Protein AF-A0A1G0XJ45-F1 (afdb_monomer_lite)

Secondary structure (DSSP, 8-state):
----EEEEEE-TTSPEEEEEEEEEEE-TTS-EEEEEETTEEEEEEE-TTS-EEEEE--SEEEEEEE--TTSEEEEEETTSPEEPPEEETTEEEEEEE---SSS-EEEEEEEEEEEE-SSSEEEEEEEEEEEEPPSSEE-EE-TT--EEE-SSEEEEE-TTS-EEEEEETTTEEEEEEE-TTS-EEEEEEEEE-SSSEEEEEEEEEEEETTEEEEEEETT--EEEEEEE---TTSSSSTTTTTTTEEEEEESS-EEEEEE-TTS-EEEEEETTT--EEEEEEE-TTS-EEEEESTTTTT--B-GGG-EEETTTTEEE-SS-EEETTTTEESS--TTGGGG-S-TTBSGGG-TTT---SSS--EEEEEETTTTEEEEEETTT--EEEEEEESSEEEETTTTEEEE--TT---TTS-TTS-----SPPSEEEEEE--SSS-TTEEEEEETTT---EETTTEE--EEEEESEESSSEEEETTSHHHHHHHHHHHHHHHTSPPEEE----TTS-S--PEEEEEEEEEE-

Structure (mmCIF, N/CA/C/O backbone):
data_AF-A0A1G0XJ45-F1
#
_entry.id   AF-A0A1G0XJ45-F1
#
loop_
_atom_site.group_PDB
_atom_site.id
_atom_site.type_symbol
_atom_site.label_atom_id
_atom_site.label_alt_id
_atom_site.label_comp_id
_atom_site.label_asym_id
_atom_site.label_entity_id
_atom_site.label_seq_id
_atom_site.pdbx_PDB_ins_code
_atom_site.Cartn_x
_atom_site.Cartn_y
_atom_site.Cartn_z
_atom_site.occupancy
_atom_site.B_iso_or_equiv
_atom_site.auth_seq_id
_atom_site.auth_comp_id
_atom_site.auth_asym_id
_atom_site.auth_atom_id
_atom_site.pdbx_PDB_model_num
ATOM 1 N N . MET A 1 1 ? 22.925 11.674 -8.531 1.00 34.44 1 MET A N 1
ATOM 2 C CA . MET A 1 1 ? 23.266 12.126 -7.165 1.00 34.44 1 MET A CA 1
ATOM 3 C C . MET A 1 1 ? 21.971 12.173 -6.390 1.00 34.44 1 MET A C 1
ATOM 5 O O . MET A 1 1 ? 21.223 13.122 -6.585 1.00 34.44 1 MET A O 1
ATOM 9 N N . GLN A 1 2 ? 21.640 11.124 -5.637 1.00 45.78 2 GLN A N 1
ATOM 10 C CA . GLN A 1 2 ? 20.403 11.113 -4.865 1.00 45.78 2 GLN A CA 1
ATOM 11 C C . GLN A 1 2 ? 20.706 11.334 -3.388 1.00 45.78 2 GLN A C 1
ATOM 13 O O . GLN A 1 2 ? 21.531 10.661 -2.780 1.00 45.78 2 GLN A O 1
ATOM 18 N N . THR A 1 3 ? 20.091 12.404 -2.914 1.00 50.16 3 THR A N 1
ATOM 19 C CA . THR A 1 3 ? 20.256 13.108 -1.654 1.00 50.16 3 THR A CA 1
ATOM 20 C C . THR A 1 3 ? 19.825 12.238 -0.480 1.00 50.16 3 THR A C 1
ATOM 22 O O . THR A 1 3 ? 18.874 11.468 -0.591 1.00 50.16 3 THR A O 1
ATOM 25 N N . VAL A 1 4 ? 20.484 12.420 0.665 1.00 62.50 4 VAL A N 1
ATOM 26 C CA . VAL A 1 4 ? 19.915 12.049 1.963 1.00 62.50 4 VAL A CA 1
ATOM 27 C C . VAL A 1 4 ? 18.505 12.634 2.041 1.00 62.50 4 VAL A C 1
ATOM 29 O O . VAL A 1 4 ? 18.336 13.847 1.886 1.00 62.50 4 VAL A O 1
ATOM 32 N N . LEU A 1 5 ? 17.498 11.794 2.265 1.00 73.50 5 LEU A N 1
ATOM 33 C CA . LEU A 1 5 ? 16.163 12.283 2.587 1.00 73.50 5 LEU A CA 1
ATOM 34 C C . LEU A 1 5 ? 16.107 12.450 4.103 1.00 73.50 5 LEU A C 1
ATOM 36 O O . LEU A 1 5 ? 16.107 11.463 4.833 1.00 73.50 5 LEU A O 1
ATOM 40 N N . THR A 1 6 ? 16.077 13.689 4.585 1.00 78.00 6 THR A N 1
ATOM 41 C CA . THR A 1 6 ? 15.740 13.978 5.984 1.00 78.00 6 THR A CA 1
ATOM 42 C C . THR A 1 6 ? 14.357 14.583 6.056 1.00 78.00 6 THR A C 1
ATOM 44 O O . THR A 1 6 ? 14.092 15.582 5.389 1.00 78.00 6 THR A O 1
ATOM 47 N N . ASP A 1 7 ? 13.512 14.015 6.905 1.00 78.38 7 ASP A N 1
ATOM 48 C CA . ASP A 1 7 ? 12.202 14.562 7.221 1.00 78.38 7 ASP A CA 1
ATOM 49 C C . ASP A 1 7 ? 12.109 14.797 8.725 1.00 78.38 7 ASP A C 1
ATOM 51 O O . ASP A 1 7 ? 12.308 13.895 9.538 1.00 78.38 7 ASP A O 1
ATOM 55 N N . LYS A 1 8 ? 11.874 16.049 9.097 1.00 82.56 8 LYS A N 1
ATOM 56 C CA . LYS A 1 8 ? 11.752 16.477 10.483 1.00 82.56 8 LYS A CA 1
ATOM 57 C C . LYS A 1 8 ? 10.626 17.477 10.577 1.00 82.56 8 LYS A C 1
ATOM 59 O O . LYS A 1 8 ? 10.631 18.500 9.890 1.00 82.56 8 LYS A O 1
ATOM 64 N N . LYS A 1 9 ? 9.700 17.227 11.493 1.00 81.94 9 LYS A N 1
ATOM 65 C CA . LYS A 1 9 ? 8.639 18.185 11.783 1.00 81.94 9 LYS A CA 1
ATOM 66 C C . LYS A 1 9 ? 9.154 19.232 12.757 1.00 81.94 9 LYS A C 1
ATOM 68 O O . LYS A 1 9 ? 9.602 18.900 13.852 1.00 81.94 9 LYS A O 1
ATOM 73 N N . TYR A 1 10 ? 9.054 20.496 12.367 1.00 83.75 10 TYR A N 1
ATOM 74 C CA . TYR A 1 10 ? 9.386 21.631 13.219 1.00 83.75 10 TYR A CA 1
ATOM 75 C C . TYR A 1 10 ? 8.140 22.425 13.585 1.00 83.75 10 TYR A C 1
ATOM 77 O O . TYR A 1 10 ? 7.136 22.446 12.874 1.00 83.75 10 TYR A O 1
ATOM 85 N N . THR A 1 11 ? 8.216 23.099 14.717 1.00 78.31 11 THR A N 1
ATOM 86 C CA . THR A 1 11 ? 7.213 24.060 15.162 1.00 78.31 11 THR A CA 1
ATOM 87 C C . THR A 1 11 ? 7.374 25.370 14.400 1.00 78.31 11 THR A C 1
ATOM 89 O O . THR A 1 11 ? 8.417 25.627 13.798 1.00 78.31 11 THR A O 1
ATOM 92 N N . SER A 1 12 ? 6.387 26.264 14.499 1.00 79.50 12 SER A N 1
ATOM 93 C CA . SER A 1 12 ? 6.507 27.630 13.963 1.00 79.50 12 SER A CA 1
ATOM 94 C C . SER A 1 12 ? 7.677 28.423 14.566 1.00 79.50 12 SER A C 1
ATOM 96 O O . SER A 1 12 ? 8.113 29.412 13.988 1.00 79.50 12 SER A O 1
ATOM 98 N N . THR A 1 13 ? 8.203 27.980 15.711 1.00 83.88 13 THR A N 1
ATOM 99 C CA . THR A 1 13 ? 9.365 28.557 16.399 1.00 83.88 13 THR A CA 1
ATOM 100 C C . THR A 1 13 ? 10.666 27.781 16.155 1.00 83.88 13 THR A C 1
ATOM 102 O O . THR A 1 13 ? 11.661 28.057 16.821 1.00 83.88 13 THR A O 1
ATOM 105 N N . GLY A 1 14 ? 10.676 26.801 15.244 1.00 81.38 14 GLY A N 1
ATOM 106 C CA . GLY A 1 14 ? 11.875 26.047 14.854 1.00 81.38 14 GLY A CA 1
ATOM 107 C C . GLY A 1 14 ? 12.306 24.936 15.820 1.00 81.38 14 GLY A C 1
ATOM 108 O O . GLY A 1 14 ? 13.432 24.456 15.725 1.00 81.38 14 GLY A O 1
ATOM 109 N N . ILE A 1 15 ? 11.446 24.509 16.749 1.00 82.56 15 ILE A N 1
ATOM 110 C CA . ILE A 1 15 ? 11.725 23.384 17.658 1.00 82.56 15 ILE A CA 1
ATOM 111 C C . ILE A 1 15 ? 11.337 22.077 16.959 1.00 82.56 15 ILE A C 1
ATOM 113 O O . ILE A 1 15 ? 10.280 22.008 16.346 1.00 82.56 15 ILE A O 1
ATOM 117 N N . GLU A 1 16 ? 12.169 21.039 17.039 1.00 84.44 16 GLU A N 1
ATOM 118 C CA . GLU A 1 16 ? 11.842 19.717 16.487 1.00 84.44 16 GLU A CA 1
ATOM 119 C C . GLU A 1 16 ? 10.713 19.056 17.300 1.00 84.44 16 GLU A C 1
ATOM 121 O O . GLU A 1 16 ? 10.753 19.007 18.533 1.00 84.44 16 GLU A O 1
ATOM 126 N N . VAL A 1 17 ? 9.690 18.551 16.614 1.00 85.62 17 VAL A N 1
ATOM 127 C CA . VAL A 1 17 ? 8.563 17.846 17.227 1.00 85.62 17 VAL A CA 1
ATOM 128 C C . VAL A 1 17 ? 8.995 16.424 17.575 1.00 85.62 17 VAL A C 1
ATOM 130 O O . VAL A 1 17 ? 9.523 15.682 16.748 1.00 85.62 17 VAL A O 1
ATOM 133 N N . VAL A 1 18 ? 8.753 16.023 18.823 1.00 84.38 18 VAL A N 1
ATOM 134 C CA . VAL A 1 18 ? 9.108 14.684 19.307 1.00 84.38 18 VAL A CA 1
ATOM 135 C C . VAL A 1 18 ? 8.387 13.590 18.513 1.00 84.38 18 VAL A C 1
ATOM 137 O O . VAL A 1 18 ? 7.197 13.702 18.231 1.00 84.38 18 VAL A O 1
ATOM 140 N N . GLY A 1 19 ? 9.098 12.508 18.187 1.00 84.25 19 GLY A N 1
ATOM 141 C CA . GLY A 1 19 ? 8.519 11.369 17.464 1.00 84.25 19 GLY A CA 1
ATOM 142 C C . GLY A 1 19 ? 8.351 11.575 15.951 1.00 84.25 19 GLY A C 1
ATOM 143 O O . GLY A 1 19 ? 7.774 10.708 15.300 1.00 84.25 19 GLY A O 1
ATOM 144 N N . GLN A 1 20 ? 8.855 12.683 15.398 1.00 87.12 20 GLN A N 1
ATOM 145 C CA . GLN A 1 20 ? 8.649 13.104 14.008 1.00 87.12 20 GLN A CA 1
ATOM 146 C C . GLN A 1 20 ? 9.984 13.386 13.291 1.00 87.12 20 GLN A C 1
ATOM 148 O O . GLN A 1 20 ? 10.154 14.431 12.663 1.00 87.12 20 GLN A O 1
ATOM 153 N N . SER A 1 21 ? 10.959 12.489 13.464 1.00 88.75 21 SER A N 1
ATOM 154 C CA . SER A 1 21 ? 12.325 12.624 12.950 1.00 88.75 21 SER A CA 1
ATOM 155 C C . SER A 1 21 ? 12.727 11.387 12.153 1.00 88.75 21 SER A C 1
ATOM 157 O O . SER A 1 21 ? 12.860 10.297 12.717 1.00 88.75 21 SER A O 1
ATOM 159 N N . PHE A 1 22 ? 12.932 11.553 10.851 1.00 90.81 22 PHE A N 1
ATOM 160 C CA . PHE A 1 22 ? 13.243 10.486 9.908 1.00 90.81 22 PHE A CA 1
ATOM 161 C C . PHE A 1 22 ? 14.449 10.852 9.039 1.00 90.81 22 PHE A C 1
ATOM 163 O O . PHE A 1 22 ? 14.648 12.007 8.659 1.00 90.81 22 PHE A O 1
ATOM 170 N N . GLY A 1 23 ? 15.275 9.860 8.723 1.00 92.12 23 GLY A N 1
ATOM 171 C CA . GLY A 1 23 ? 16.438 10.031 7.858 1.00 92.12 23 GLY A CA 1
ATOM 172 C C . GLY A 1 23 ? 16.693 8.782 7.035 1.00 92.12 23 GLY A C 1
ATOM 173 O O . GLY A 1 23 ? 16.587 7.680 7.564 1.00 92.12 23 GLY A O 1
ATOM 174 N N . TYR A 1 24 ? 17.038 8.957 5.765 1.00 92.38 24 TYR A N 1
ATOM 175 C CA . TYR A 1 24 ? 17.270 7.874 4.819 1.00 92.38 24 TYR A CA 1
ATOM 176 C C . TYR A 1 24 ? 18.525 8.173 4.002 1.00 92.38 24 TYR A C 1
ATOM 178 O O . TYR A 1 24 ? 18.566 9.163 3.266 1.00 92.38 24 TYR A O 1
ATOM 186 N N . ASP A 1 25 ? 19.530 7.308 4.119 1.00 92.38 25 ASP A N 1
ATOM 187 C CA . ASP A 1 25 ? 20.758 7.391 3.330 1.00 92.38 25 ASP A CA 1
ATOM 188 C C . ASP A 1 25 ? 20.835 6.208 2.374 1.00 92.38 25 ASP A C 1
ATOM 190 O O . ASP A 1 25 ? 20.588 5.067 2.770 1.00 92.38 25 ASP A O 1
ATOM 194 N N . TYR A 1 26 ? 21.251 6.468 1.139 1.00 90.19 26 TYR A N 1
ATOM 195 C CA . TYR A 1 26 ? 21.274 5.484 0.059 1.00 90.19 26 TYR A CA 1
ATOM 196 C C . TYR A 1 26 ? 22.700 5.230 -0.443 1.00 90.19 26 TYR A C 1
ATOM 198 O O . TYR A 1 26 ? 23.610 6.030 -0.206 1.00 90.19 26 TYR A O 1
ATOM 206 N N . ASP A 1 27 ? 22.914 4.096 -1.107 1.00 87.94 27 ASP A N 1
ATOM 207 C CA . ASP A 1 27 ? 24.077 3.891 -1.973 1.00 87.94 27 ASP A CA 1
ATOM 208 C C . ASP A 1 27 ? 23.885 4.563 -3.349 1.00 87.94 27 ASP A C 1
ATOM 210 O O . ASP A 1 27 ? 22.844 5.162 -3.631 1.00 87.94 27 ASP A O 1
ATOM 214 N N . ASP A 1 28 ? 24.898 4.470 -4.213 1.00 83.50 28 ASP A N 1
ATOM 215 C CA . ASP A 1 28 ? 24.915 5.154 -5.514 1.00 83.50 28 ASP A CA 1
ATOM 216 C C . ASP A 1 28 ? 23.831 4.668 -6.489 1.00 83.50 28 ASP A C 1
ATOM 218 O O . ASP A 1 28 ? 23.500 5.382 -7.440 1.00 83.50 28 ASP A O 1
ATOM 222 N N . ILE A 1 29 ? 23.273 3.477 -6.258 1.00 79.75 29 ILE A N 1
ATOM 223 C CA . ILE A 1 29 ? 22.215 2.889 -7.087 1.00 79.75 29 ILE A CA 1
ATOM 224 C C . ILE A 1 29 ? 20.846 2.925 -6.404 1.00 79.75 29 ILE A C 1
ATOM 226 O O . ILE A 1 29 ? 19.867 2.464 -6.981 1.00 79.75 29 ILE A O 1
ATOM 230 N N . GLY A 1 30 ? 20.750 3.535 -5.219 1.00 84.69 30 GLY A N 1
ATOM 231 C CA . GLY A 1 30 ? 19.497 3.816 -4.532 1.00 84.69 30 GLY A CA 1
ATOM 232 C C . GLY A 1 30 ? 19.043 2.736 -3.554 1.00 84.69 30 GLY A C 1
ATOM 233 O O . GLY A 1 30 ? 17.880 2.761 -3.152 1.00 84.69 30 GLY A O 1
ATOM 234 N N . ASN A 1 31 ? 19.887 1.789 -3.143 1.00 90.88 31 ASN A N 1
ATOM 235 C CA . ASN A 1 31 ? 19.553 0.923 -2.011 1.00 90.88 31 ASN A CA 1
ATOM 236 C C . ASN A 1 31 ? 19.718 1.713 -0.711 1.00 90.88 31 ASN A C 1
ATOM 238 O O . ASN A 1 31 ? 20.771 2.302 -0.469 1.00 90.88 31 ASN A O 1
ATOM 242 N N . LEU A 1 32 ? 18.701 1.704 0.154 1.00 92.81 32 LEU A N 1
ATOM 243 C CA . LEU A 1 32 ? 18.829 2.219 1.521 1.00 92.81 32 LEU A CA 1
ATOM 244 C C . LEU A 1 32 ? 20.022 1.543 2.213 1.00 92.81 32 LEU A C 1
ATOM 246 O O . LEU A 1 32 ? 20.134 0.319 2.195 1.00 92.81 32 LEU A O 1
ATOM 250 N N . LYS A 1 33 ? 20.909 2.342 2.800 1.00 94.62 33 LYS A N 1
ATOM 251 C CA . LYS A 1 33 ? 22.032 1.919 3.645 1.00 94.62 33 LYS A CA 1
ATOM 252 C C . LYS A 1 33 ? 21.693 2.098 5.109 1.00 94.62 33 LYS A C 1
ATOM 254 O O . LYS A 1 33 ? 21.971 1.217 5.922 1.00 94.62 33 LYS A O 1
ATOM 259 N N . THR A 1 34 ? 21.107 3.242 5.438 1.00 95.25 34 THR A N 1
ATOM 260 C CA . THR A 1 34 ? 20.721 3.598 6.797 1.00 95.25 34 THR A CA 1
ATOM 261 C C . THR A 1 34 ? 19.363 4.259 6.815 1.00 95.25 34 THR A C 1
ATOM 263 O O . THR A 1 34 ? 19.045 5.089 5.971 1.00 95.25 34 THR A O 1
ATOM 266 N N . GLU A 1 35 ? 18.583 3.902 7.826 1.00 95.06 35 GLU A N 1
ATOM 267 C CA . GLU A 1 35 ? 17.333 4.565 8.159 1.00 95.06 35 GLU A CA 1
ATOM 268 C C . GLU A 1 35 ? 17.384 4.996 9.617 1.00 95.06 35 GLU A C 1
ATOM 270 O O . GLU A 1 35 ? 17.702 4.195 10.493 1.00 95.06 35 GLU A O 1
ATOM 275 N N . ASN A 1 36 ? 17.063 6.250 9.893 1.00 93.19 36 ASN A N 1
ATOM 276 C CA . ASN A 1 36 ? 16.881 6.763 11.236 1.00 93.19 36 ASN A CA 1
ATOM 277 C C . ASN A 1 36 ? 15.393 7.006 11.470 1.00 93.19 36 ASN A C 1
ATOM 279 O O . ASN A 1 36 ? 14.759 7.718 10.699 1.00 93.19 36 ASN A O 1
ATOM 283 N N . ARG A 1 37 ? 14.845 6.434 12.541 1.00 91.44 37 ARG A N 1
ATOM 284 C CA . ARG A 1 37 ? 13.484 6.703 13.015 1.00 91.44 37 ARG A CA 1
ATOM 285 C C . ARG A 1 37 ? 13.549 7.139 14.459 1.00 91.44 37 ARG A C 1
ATOM 287 O O . ARG A 1 37 ? 13.738 6.304 15.342 1.00 91.44 37 ARG A O 1
ATOM 294 N N . ASN A 1 38 ? 13.402 8.431 14.716 1.00 89.00 38 ASN A N 1
ATOM 295 C CA . ASN A 1 38 ? 13.403 8.988 16.066 1.00 89.00 38 ASN A CA 1
ATOM 296 C C . ASN A 1 38 ? 14.629 8.550 16.887 1.00 89.00 38 ASN A C 1
ATOM 298 O O . ASN A 1 38 ? 14.523 8.263 18.074 1.00 89.00 38 ASN A O 1
ATOM 302 N N . GLY A 1 39 ? 15.799 8.453 16.250 1.00 89.38 39 GLY A N 1
ATOM 303 C CA . GLY A 1 39 ? 17.045 7.998 16.869 1.00 89.38 39 GLY A CA 1
ATOM 304 C C . GLY A 1 39 ? 17.292 6.487 16.803 1.00 89.38 39 GLY A C 1
ATOM 305 O O . GLY A 1 39 ? 18.383 6.047 17.166 1.00 89.38 39 GLY A O 1
ATOM 306 N N . ASN A 1 40 ? 16.346 5.669 16.337 1.00 93.00 40 ASN A N 1
ATOM 307 C CA . ASN A 1 40 ? 16.575 4.251 16.035 1.00 93.00 40 ASN A CA 1
ATOM 308 C C . ASN A 1 40 ? 17.205 4.122 14.654 1.00 93.00 40 ASN A C 1
ATOM 310 O O . ASN A 1 40 ? 16.568 4.456 13.660 1.00 93.00 40 ASN A O 1
ATOM 314 N N . VAL A 1 41 ? 18.451 3.647 14.603 1.00 95.31 41 VAL A N 1
ATOM 315 C CA . VAL A 1 41 ? 19.203 3.513 13.353 1.00 95.31 41 VAL A CA 1
ATOM 316 C C . VAL A 1 41 ? 19.182 2.066 12.881 1.00 95.31 41 VAL A C 1
ATOM 318 O O . VAL A 1 41 ? 19.736 1.185 13.538 1.00 95.31 41 VAL A O 1
ATOM 321 N N . PHE A 1 42 ? 18.578 1.844 11.723 1.00 96.81 42 PHE A N 1
ATOM 322 C CA . PHE A 1 42 ? 18.583 0.588 10.991 1.00 96.81 42 PHE A CA 1
ATOM 323 C C . PHE A 1 42 ? 19.677 0.652 9.930 1.00 96.81 42 PHE A C 1
ATOM 325 O O . PHE A 1 42 ? 19.871 1.696 9.307 1.00 96.81 42 PHE A O 1
ATOM 332 N N . LYS A 1 43 ? 20.405 -0.446 9.726 1.00 97.56 43 LYS A N 1
ATOM 333 C CA . LYS A 1 43 ? 21.441 -0.559 8.693 1.00 97.56 43 LYS A CA 1
ATOM 334 C C . LYS A 1 43 ? 21.089 -1.703 7.774 1.00 97.56 43 LYS A C 1
ATOM 336 O O . LYS A 1 43 ? 20.902 -2.813 8.257 1.00 97.56 43 LYS A O 1
ATOM 341 N N . TYR A 1 44 ? 21.029 -1.440 6.485 1.00 97.44 44 TYR A N 1
ATOM 342 C CA . TYR A 1 44 ? 20.595 -2.392 5.474 1.00 97.44 44 TYR A CA 1
ATOM 343 C C . TYR A 1 44 ? 21.808 -2.941 4.723 1.00 97.44 44 TYR A C 1
ATOM 345 O O . TYR A 1 44 ? 22.806 -2.250 4.518 1.00 97.44 44 TYR A O 1
ATOM 353 N N . THR A 1 45 ? 21.739 -4.211 4.339 1.00 97.44 45 THR A N 1
ATOM 354 C CA . THR A 1 45 ? 22.706 -4.857 3.447 1.00 97.44 45 THR A CA 1
ATOM 355 C C . THR A 1 45 ? 21.949 -5.350 2.225 1.00 97.44 45 THR A C 1
ATOM 357 O O . THR A 1 45 ? 21.065 -6.193 2.357 1.00 97.44 45 THR A O 1
ATOM 360 N N . ALA A 1 46 ? 22.283 -4.810 1.054 1.00 96.12 46 ALA A N 1
ATOM 361 C CA . ALA A 1 46 ? 21.768 -5.274 -0.227 1.00 96.12 46 ALA A CA 1
ATOM 362 C C . ALA A 1 46 ? 22.795 -6.179 -0.926 1.00 96.12 46 ALA A C 1
ATOM 364 O O . ALA A 1 46 ? 24.001 -5.995 -0.750 1.00 96.12 46 ALA A O 1
ATOM 365 N N . ASN A 1 47 ? 22.330 -7.153 -1.708 1.00 95.12 47 ASN A N 1
ATOM 366 C CA . ASN A 1 47 ? 23.176 -7.910 -2.630 1.00 95.12 47 ASN A CA 1
ATOM 367 C C . ASN A 1 47 ? 23.325 -7.181 -3.982 1.00 95.12 47 ASN A C 1
ATOM 369 O O . ASN A 1 47 ? 22.804 -6.085 -4.186 1.00 95.12 47 ASN A O 1
ATOM 373 N N . ASN A 1 48 ? 24.022 -7.818 -4.927 1.00 92.00 48 ASN A N 1
ATOM 374 C CA . ASN A 1 48 ? 24.335 -7.237 -6.237 1.00 92.00 48 ASN A CA 1
ATOM 375 C C . ASN A 1 48 ? 23.120 -7.065 -7.172 1.00 92.00 48 ASN A C 1
ATOM 377 O O . ASN A 1 48 ? 23.282 -6.494 -8.243 1.00 92.00 48 ASN A O 1
ATOM 381 N N . VAL A 1 49 ? 21.935 -7.550 -6.786 1.00 90.69 49 VAL A N 1
ATOM 382 C CA . VAL A 1 49 ? 20.671 -7.414 -7.538 1.00 90.69 49 VAL A CA 1
ATOM 383 C C . VAL A 1 49 ? 19.622 -6.627 -6.739 1.00 90.69 49 VAL A C 1
ATOM 385 O O . VAL A 1 49 ? 18.421 -6.858 -6.846 1.00 90.69 49 VAL A O 1
ATOM 388 N N . ASN A 1 50 ? 20.082 -5.708 -5.882 1.00 92.81 50 ASN A N 1
ATOM 389 C CA . ASN A 1 50 ? 19.256 -4.830 -5.047 1.00 92.81 50 ASN A CA 1
ATOM 390 C C . ASN A 1 50 ? 18.348 -5.548 -4.040 1.00 92.81 50 ASN A C 1
ATOM 392 O O . ASN A 1 50 ? 17.436 -4.928 -3.504 1.00 92.81 50 ASN A O 1
ATOM 396 N N . GLN A 1 51 ? 18.538 -6.827 -3.741 1.00 96.12 51 GLN A N 1
ATOM 397 C CA . GLN A 1 51 ? 17.753 -7.488 -2.698 1.00 96.12 51 GLN A CA 1
ATOM 398 C C . GLN A 1 51 ? 18.369 -7.185 -1.341 1.00 96.12 51 GLN A C 1
ATOM 400 O O . GLN A 1 51 ? 19.562 -7.421 -1.144 1.00 96.12 51 GLN A O 1
ATOM 405 N N . TYR A 1 52 ? 17.576 -6.710 -0.380 1.00 97.25 52 TYR A N 1
ATOM 406 C CA . TYR A 1 52 ? 18.048 -6.693 1.002 1.00 97.25 52 TYR A CA 1
ATOM 407 C C . TYR A 1 52 ? 18.212 -8.117 1.474 1.00 97.25 52 TYR A C 1
ATOM 409 O O . TYR A 1 52 ? 17.247 -8.854 1.400 1.00 97.25 52 TYR A O 1
ATOM 417 N N . THR A 1 53 ? 19.396 -8.491 1.944 1.00 97.50 53 THR A N 1
ATOM 418 C CA . THR A 1 53 ? 19.666 -9.802 2.552 1.00 97.50 53 THR A CA 1
ATOM 419 C C . THR A 1 53 ? 19.539 -9.744 4.066 1.00 97.50 53 THR A C 1
ATOM 421 O O . THR A 1 53 ? 19.173 -10.731 4.700 1.00 97.50 53 THR A O 1
ATOM 424 N N . GLN A 1 54 ? 19.802 -8.574 4.652 1.00 97.19 54 GLN A N 1
ATOM 425 C CA . GLN A 1 54 ? 19.596 -8.331 6.073 1.00 97.19 54 GLN A CA 1
ATOM 426 C C . GLN A 1 54 ? 19.422 -6.846 6.402 1.00 97.19 54 GLN A C 1
ATOM 428 O O . GLN A 1 54 ? 19.871 -5.969 5.653 1.00 97.19 54 GLN A O 1
ATOM 433 N N . ARG A 1 55 ? 18.871 -6.564 7.587 1.00 97.50 55 ARG A N 1
ATOM 434 C CA . ARG A 1 55 ? 19.019 -5.264 8.252 1.00 97.50 55 ARG A CA 1
ATOM 435 C C . ARG A 1 55 ? 19.279 -5.404 9.749 1.00 97.50 55 ARG A C 1
ATOM 437 O O . ARG A 1 55 ? 18.784 -6.319 10.398 1.00 97.50 55 ARG A O 1
ATOM 444 N N . THR A 1 56 ? 20.022 -4.471 10.334 1.00 97.62 56 THR A N 1
ATOM 445 C CA . THR A 1 56 ? 20.125 -4.370 11.794 1.00 97.62 56 THR A CA 1
ATOM 446 C C . THR A 1 56 ? 18.884 -3.684 12.347 1.00 97.62 56 THR A C 1
ATOM 448 O O . THR A 1 56 ? 18.549 -2.581 11.913 1.00 97.62 56 THR A O 1
ATOM 451 N N . VAL A 1 57 ? 18.258 -4.286 13.350 1.00 97.00 57 VAL A N 1
ATOM 452 C CA . VAL A 1 57 ? 17.090 -3.737 14.045 1.00 97.00 57 VAL A CA 1
ATOM 453 C C . VAL A 1 57 ? 17.498 -3.357 15.471 1.00 97.00 57 VAL A C 1
ATOM 455 O O . VAL A 1 57 ? 18.004 -4.218 16.194 1.00 97.00 57 VAL A O 1
ATOM 458 N N . PRO A 1 58 ? 17.323 -2.097 15.905 1.00 96.69 58 PRO A N 1
ATOM 459 C CA . PRO A 1 58 ? 17.604 -1.709 17.285 1.00 96.69 58 PRO A CA 1
ATOM 460 C C . PRO A 1 58 ? 16.740 -2.476 18.293 1.00 96.69 58 PRO A C 1
ATOM 462 O O . PRO A 1 58 ? 15.531 -2.576 18.112 1.00 96.69 58 PRO A O 1
ATOM 465 N N . GLY A 1 59 ? 17.339 -2.926 19.401 1.00 95.75 59 GLY A N 1
ATOM 466 C CA . GLY A 1 59 ? 16.639 -3.550 20.538 1.00 95.75 59 GLY A CA 1
ATOM 467 C C . GLY A 1 59 ? 15.862 -2.556 21.407 1.00 95.75 59 GLY A C 1
ATOM 468 O O . GLY A 1 59 ? 15.907 -2.594 22.638 1.00 95.75 59 GLY A O 1
ATOM 469 N N . ARG A 1 60 ? 15.226 -1.578 20.765 1.00 93.31 60 ARG A N 1
ATOM 470 C CA . ARG A 1 60 ? 14.405 -0.542 21.384 1.00 93.31 60 ARG A CA 1
ATOM 471 C C . ARG A 1 60 ? 13.381 -0.029 20.382 1.00 93.31 60 ARG A C 1
ATOM 473 O O . ARG A 1 60 ? 13.631 -0.025 19.179 1.00 93.31 60 ARG A O 1
ATOM 480 N N . VAL A 1 61 ? 12.262 0.464 20.891 1.00 93.69 61 VAL A N 1
ATOM 481 C CA . VAL A 1 61 ? 11.154 0.986 20.086 1.00 93.69 61 VAL A CA 1
ATOM 482 C C . VAL A 1 61 ? 10.703 2.349 20.572 1.00 93.69 61 VAL A C 1
ATOM 484 O O . VAL A 1 61 ? 10.890 2.711 21.734 1.00 93.69 61 VAL A O 1
ATOM 487 N N . ASN A 1 62 ? 10.094 3.096 19.657 1.00 91.88 62 ASN A N 1
ATOM 488 C CA . ASN A 1 62 ? 9.396 4.334 19.954 1.00 91.88 62 ASN A CA 1
ATOM 489 C C . ASN A 1 62 ? 7.899 4.063 20.014 1.00 91.88 62 ASN A C 1
ATOM 491 O O . ASN A 1 62 ? 7.327 3.567 19.046 1.00 91.88 62 ASN A O 1
ATOM 495 N N . ILE A 1 63 ? 7.272 4.441 21.123 1.00 92.31 63 ILE A N 1
ATOM 496 C CA . ILE A 1 63 ? 5.820 4.581 21.201 1.00 92.31 63 ILE A CA 1
ATOM 497 C C . ILE A 1 63 ? 5.522 6.066 21.036 1.00 92.31 63 ILE A C 1
ATOM 499 O O . ILE A 1 63 ? 5.772 6.872 21.939 1.00 92.31 63 ILE A O 1
ATOM 503 N N . SER A 1 64 ? 5.050 6.421 19.845 1.00 89.00 64 SER A N 1
ATOM 504 C CA . SER A 1 64 ? 4.749 7.792 19.440 1.00 89.00 64 SER A CA 1
ATOM 505 C C . SER A 1 64 ? 3.286 7.918 19.029 1.00 89.00 64 SER A C 1
ATOM 507 O O . SER A 1 64 ? 2.647 6.935 18.658 1.00 89.00 64 SER A O 1
ATOM 509 N N . GLY A 1 65 ? 2.751 9.131 19.100 1.00 87.62 65 GLY A N 1
ATOM 510 C CA . GLY A 1 65 ? 1.393 9.415 18.657 1.00 87.62 65 GLY A CA 1
ATOM 511 C C . GLY A 1 65 ? 0.978 10.840 18.981 1.00 87.62 65 GLY A C 1
ATOM 512 O O . GLY A 1 65 ? 1.816 11.700 19.274 1.00 87.62 65 GLY A O 1
ATOM 513 N N . SER A 1 66 ? -0.328 11.087 18.957 1.00 85.62 66 SER A N 1
ATOM 514 C CA . SER A 1 66 ? -0.911 12.362 19.357 1.00 85.62 66 SER A CA 1
ATOM 515 C C . SER A 1 66 ? -2.064 12.170 20.340 1.00 85.62 66 SER A C 1
ATOM 517 O O . SER A 1 66 ? -2.749 11.151 20.356 1.00 85.62 66 SER A O 1
ATOM 519 N N . ALA A 1 67 ? -2.250 13.155 21.206 1.00 88.12 67 ALA A N 1
ATOM 520 C CA . ALA A 1 67 ? -3.377 13.289 22.115 1.00 88.12 67 ALA A CA 1
ATOM 521 C C . ALA A 1 67 ? -3.610 14.782 22.364 1.00 88.12 67 ALA A C 1
ATOM 523 O O . ALA A 1 67 ? -2.696 15.581 22.181 1.00 88.12 67 ALA A O 1
ATOM 524 N N . ASP A 1 68 ? -4.787 15.176 22.842 1.00 87.44 68 ASP A N 1
ATOM 525 C CA . ASP A 1 68 ? -5.052 16.568 23.231 1.00 87.44 68 ASP A CA 1
ATOM 526 C C . ASP A 1 68 ? -3.921 17.119 24.135 1.00 87.44 68 ASP A C 1
ATOM 528 O O . ASP A 1 68 ? -3.440 16.441 25.056 1.00 87.44 68 ASP A O 1
ATOM 532 N N . ALA A 1 69 ? -3.446 18.334 23.849 1.00 88.31 69 ALA A N 1
ATOM 533 C CA . ALA A 1 69 ? -2.339 18.960 24.573 1.00 88.31 69 ALA A CA 1
ATOM 534 C C . ALA A 1 69 ? -2.596 19.090 26.088 1.00 88.31 69 ALA A C 1
ATOM 536 O O . ALA A 1 69 ? -1.658 19.025 26.880 1.00 88.31 69 ALA A O 1
ATOM 537 N N . SER A 1 70 ? -3.859 19.222 26.502 1.00 90.00 70 SER A N 1
ATOM 538 C CA . SER A 1 70 ? -4.268 19.290 27.911 1.00 90.00 70 SER A CA 1
ATOM 539 C C . SER A 1 70 ? -4.429 17.921 28.583 1.00 90.00 70 SER A C 1
ATOM 541 O O . SER A 1 70 ? -4.540 17.850 29.809 1.00 90.00 70 SER A O 1
ATOM 543 N N . ALA A 1 71 ? -4.431 16.826 27.817 1.00 93.44 71 ALA A N 1
ATOM 544 C CA . ALA A 1 71 ? -4.513 15.483 28.378 1.00 93.44 71 ALA A CA 1
ATOM 545 C C . ALA A 1 71 ? -3.211 15.088 29.099 1.00 93.44 71 ALA A C 1
ATOM 547 O O . ALA A 1 71 ? -2.103 15.488 28.739 1.00 93.44 71 ALA A O 1
ATOM 548 N N . LYS A 1 72 ? -3.317 14.233 30.111 1.00 95.00 72 LYS A N 1
ATOM 549 C CA . LYS A 1 72 ? -2.177 13.531 30.702 1.00 95.00 72 LYS A CA 1
ATOM 550 C C . LYS A 1 72 ? -2.018 12.199 29.982 1.00 95.00 72 LYS A C 1
ATOM 552 O O . LYS A 1 72 ? -2.901 11.352 30.080 1.00 95.00 72 LYS A O 1
ATOM 557 N N . VAL A 1 73 ? -0.902 12.035 29.271 1.00 95.81 73 VAL A N 1
ATOM 558 C CA . VAL A 1 73 ? -0.575 10.784 28.576 1.00 95.81 73 VAL A CA 1
ATOM 559 C C . VAL A 1 73 ? 0.304 9.908 29.463 1.00 95.81 73 VAL A C 1
ATOM 561 O O . VAL A 1 73 ? 1.274 10.396 30.052 1.00 95.81 73 VAL A O 1
ATOM 564 N N . THR A 1 74 ? -0.023 8.624 29.548 1.00 96.62 74 THR A N 1
ATOM 565 C CA . THR A 1 74 ? 0.801 7.581 30.168 1.00 96.62 74 THR A CA 1
ATOM 566 C C . THR A 1 74 ? 0.815 6.341 29.287 1.00 96.62 74 THR A C 1
ATOM 568 O O . THR A 1 74 ? -0.151 6.051 28.590 1.00 96.62 74 THR A O 1
ATOM 571 N N . ILE A 1 75 ? 1.923 5.610 29.304 1.00 96.38 75 ILE A N 1
ATOM 572 C CA . ILE A 1 75 ? 2.111 4.390 28.518 1.00 96.38 75 ILE A CA 1
ATOM 573 C C . ILE A 1 75 ? 2.466 3.267 29.481 1.00 96.38 75 ILE A C 1
ATOM 575 O O . ILE A 1 75 ? 3.331 3.446 30.339 1.00 96.38 75 ILE A O 1
ATOM 579 N N . LYS A 1 76 ? 1.810 2.121 29.348 1.00 95.12 76 LYS A N 1
ATOM 580 C CA . LYS A 1 76 ? 2.061 0.927 30.149 1.00 95.12 76 LYS A CA 1
ATOM 581 C C . LYS A 1 76 ? 2.513 -0.208 29.234 1.00 95.12 76 LYS A C 1
ATOM 583 O O . LYS A 1 76 ? 1.795 -0.552 28.305 1.00 95.12 76 LYS A O 1
ATOM 588 N N . GLN A 1 77 ? 3.683 -0.780 29.503 1.00 93.00 77 GLN A N 1
ATOM 589 C CA . GLN A 1 77 ? 4.212 -1.947 28.788 1.00 93.00 77 GLN A CA 1
ATOM 590 C C . GLN A 1 77 ? 3.757 -3.223 29.508 1.00 93.00 77 GLN A C 1
ATOM 592 O O . GLN A 1 77 ? 4.216 -3.493 30.620 1.00 93.00 77 GLN A O 1
ATOM 597 N N . GLY A 1 78 ? 2.810 -3.968 28.938 1.00 82.25 78 GLY A N 1
ATOM 598 C CA . GLY A 1 78 ? 2.216 -5.149 29.572 1.00 82.25 78 GLY A CA 1
ATOM 599 C C . GLY A 1 78 ? 1.783 -4.920 31.034 1.00 82.25 78 GLY A C 1
ATOM 600 O O . GLY A 1 78 ? 0.942 -4.070 31.349 1.00 82.25 78 GLY A O 1
ATOM 601 N N . SER A 1 79 ? 2.379 -5.679 31.958 1.00 76.50 79 SER A N 1
ATOM 602 C CA . SER A 1 79 ? 2.127 -5.580 33.409 1.00 76.50 79 SER A CA 1
ATOM 603 C C . SER A 1 79 ? 3.075 -4.630 34.157 1.00 76.50 79 SER A C 1
ATOM 605 O O . SER A 1 79 ? 2.975 -4.525 35.379 1.00 76.50 79 SER A O 1
ATOM 607 N N . ALA A 1 80 ? 3.979 -3.937 33.461 1.00 80.69 80 ALA A N 1
ATOM 608 C CA . ALA A 1 80 ? 4.927 -3.003 34.064 1.00 80.69 80 ALA A CA 1
ATOM 609 C C . ALA A 1 80 ? 4.253 -1.710 34.575 1.00 80.69 80 ALA A C 1
ATOM 611 O O . ALA A 1 80 ? 3.040 -1.507 34.459 1.00 80.69 80 ALA A O 1
ATOM 612 N N . GLY A 1 81 ? 5.062 -0.826 35.170 1.00 85.69 81 GLY A N 1
ATOM 613 C CA . GLY A 1 81 ? 4.631 0.503 35.609 1.00 85.69 81 GLY A CA 1
ATOM 614 C C . GLY A 1 81 ? 4.288 1.450 34.451 1.00 85.69 81 GLY A C 1
ATOM 615 O O . GLY A 1 81 ? 4.535 1.160 33.282 1.00 85.69 81 GLY A O 1
ATOM 616 N N . TYR A 1 82 ? 3.719 2.609 34.791 1.00 93.44 82 TYR A N 1
ATOM 617 C CA . TYR A 1 82 ? 3.374 3.649 33.820 1.00 93.44 82 TYR A CA 1
ATOM 618 C C . TYR A 1 82 ? 4.569 4.565 33.528 1.00 93.44 82 TYR A C 1
ATOM 620 O O . TYR A 1 82 ? 5.155 5.144 34.443 1.00 93.44 82 TYR A O 1
ATOM 628 N N . THR A 1 83 ? 4.855 4.784 32.249 1.00 96.06 83 THR A N 1
ATOM 629 C CA . THR A 1 83 ? 5.840 5.750 31.750 1.00 96.06 83 THR A CA 1
ATOM 630 C C . THR A 1 83 ? 5.126 7.007 31.257 1.00 96.06 83 THR A C 1
ATOM 632 O O . THR A 1 83 ? 4.132 6.930 30.534 1.00 96.06 83 THR A O 1
ATOM 635 N N . ARG A 1 84 ? 5.632 8.190 31.623 1.00 95.50 84 ARG A N 1
ATOM 636 C CA . ARG A 1 84 ? 5.169 9.472 31.063 1.00 95.50 84 ARG A CA 1
ATOM 637 C C . ARG A 1 84 ? 6.034 9.809 29.841 1.00 95.50 84 ARG A C 1
ATOM 639 O O . ARG A 1 84 ? 7.240 9.976 30.020 1.00 95.50 84 ARG A O 1
ATOM 646 N N . PRO A 1 85 ? 5.468 9.892 28.624 1.00 95.00 85 PRO A N 1
ATOM 647 C CA . PRO A 1 85 ? 6.244 10.220 27.435 1.00 95.00 85 PRO A CA 1
ATOM 648 C C . PRO A 1 85 ? 6.673 11.689 27.427 1.00 95.00 85 PRO A C 1
ATOM 650 O O . PRO A 1 85 ? 6.053 12.542 28.070 1.00 95.00 85 PRO A O 1
ATOM 653 N N . GLN A 1 86 ? 7.701 11.996 26.636 1.00 92.50 86 GLN A N 1
ATOM 654 C CA . GLN A 1 86 ? 7.968 13.374 26.233 1.00 92.50 86 GLN A CA 1
ATOM 655 C C . GLN A 1 86 ? 6.784 13.873 25.408 1.00 92.50 86 GLN A C 1
ATOM 657 O O . GLN A 1 86 ? 6.226 13.115 24.614 1.00 92.50 86 GLN A O 1
ATOM 662 N N . ARG A 1 87 ? 6.395 15.137 25.590 1.00 89.88 87 ARG A N 1
ATOM 663 C CA . ARG A 1 87 ? 5.281 15.746 24.857 1.00 89.88 87 ARG A CA 1
ATOM 664 C C . ARG A 1 87 ? 5.670 17.090 24.269 1.00 89.88 87 ARG A C 1
ATOM 666 O O . ARG A 1 87 ? 6.387 17.858 24.906 1.00 89.88 87 ARG A O 1
ATOM 673 N N . TYR A 1 88 ? 5.123 17.384 23.097 1.00 86.12 88 TYR A N 1
ATOM 674 C CA . TYR A 1 88 ? 5.112 18.721 22.523 1.00 86.12 88 TYR A CA 1
ATOM 675 C C . TYR A 1 88 ? 3.771 18.973 21.828 1.00 86.12 88 TYR A C 1
ATOM 677 O O . TYR A 1 88 ? 3.436 18.306 20.847 1.00 86.12 88 TYR A O 1
ATOM 685 N N . GLY A 1 89 ? 3.000 19.941 22.333 1.00 85.56 89 GLY A N 1
ATOM 686 C CA . GLY A 1 89 ? 1.633 20.177 21.871 1.00 85.56 89 GLY A CA 1
ATOM 687 C C . GLY A 1 89 ? 0.809 18.893 21.966 1.00 85.56 89 GLY A C 1
ATOM 688 O O . GLY A 1 89 ? 0.723 18.281 23.032 1.00 85.56 89 GLY A O 1
ATOM 689 N N . ASN A 1 90 ? 0.253 18.458 20.836 1.00 86.75 90 ASN A N 1
ATOM 690 C CA . ASN A 1 90 ? -0.505 17.215 20.792 1.00 86.75 90 ASN A CA 1
ATOM 691 C C . ASN A 1 90 ? 0.390 15.965 20.741 1.00 86.75 90 ASN A C 1
ATOM 693 O O . ASN A 1 90 ? -0.023 14.899 21.193 1.00 86.75 90 ASN A O 1
ATOM 697 N N . TYR A 1 91 ? 1.626 16.076 20.256 1.00 88.62 91 TYR A N 1
ATOM 698 C CA . TYR A 1 91 ? 2.502 14.932 20.009 1.00 88.62 91 TYR A CA 1
ATOM 699 C C . TYR A 1 91 ? 3.136 14.391 21.288 1.00 88.62 91 TYR A C 1
ATOM 701 O O . TYR A 1 91 ? 3.437 15.141 22.225 1.00 88.62 91 TYR A O 1
ATOM 709 N N . PHE A 1 92 ? 3.361 13.081 21.324 1.00 91.38 92 PHE A N 1
ATOM 710 C CA . PHE A 1 92 ? 4.126 12.421 22.372 1.00 91.38 92 PHE A CA 1
ATOM 711 C C . PHE A 1 92 ? 5.064 11.353 21.807 1.00 91.38 92 PHE A C 1
ATOM 713 O O . PHE A 1 92 ? 4.812 10.785 20.746 1.00 91.38 92 PHE A O 1
ATOM 720 N N . ASN A 1 93 ? 6.141 11.069 22.538 1.00 92.62 93 ASN A N 1
ATOM 721 C CA . ASN A 1 93 ? 7.094 10.012 22.217 1.00 92.62 93 ASN A CA 1
ATOM 722 C C . ASN A 1 93 ? 7.750 9.453 23.490 1.00 92.62 93 ASN A C 1
ATOM 724 O O . ASN A 1 93 ? 8.148 10.213 24.377 1.00 92.62 93 ASN A O 1
ATOM 728 N N . ALA A 1 94 ? 7.906 8.134 23.566 1.00 93.62 94 ALA A N 1
ATOM 729 C CA . ALA A 1 94 ? 8.692 7.454 24.594 1.00 93.62 94 ALA A CA 1
ATOM 730 C C . ALA A 1 94 ? 9.483 6.286 24.004 1.00 93.62 94 ALA A C 1
ATOM 732 O O . ALA A 1 94 ? 9.032 5.639 23.060 1.00 93.62 94 ALA A O 1
ATOM 733 N N . PHE A 1 95 ? 10.642 6.007 24.599 1.00 92.62 95 PHE A N 1
ATOM 734 C CA . PHE A 1 95 ? 11.470 4.856 24.257 1.00 92.62 95 PHE A CA 1
ATOM 735 C C . PHE A 1 95 ? 11.243 3.712 25.237 1.00 92.62 95 PHE A C 1
ATOM 737 O O . PHE A 1 95 ? 11.149 3.939 26.444 1.00 92.62 95 PHE A O 1
ATOM 744 N N . PHE A 1 96 ? 11.241 2.493 24.711 1.00 94.62 96 PHE A N 1
ATOM 745 C CA . PHE A 1 96 ? 11.209 1.262 25.492 1.00 94.62 96 PHE A CA 1
ATOM 746 C C . PHE A 1 96 ? 12.258 0.299 24.953 1.00 94.62 96 PHE A C 1
ATOM 748 O O . PHE A 1 96 ? 12.402 0.156 23.739 1.00 94.62 96 PHE A O 1
ATOM 755 N N . ASN A 1 97 ? 13.003 -0.343 25.849 1.00 94.19 97 ASN A N 1
ATOM 756 C CA . ASN A 1 97 ? 13.966 -1.369 25.465 1.00 94.19 97 ASN A CA 1
ATOM 757 C C . ASN A 1 97 ? 13.228 -2.688 25.226 1.00 94.19 97 ASN A C 1
ATOM 759 O O . ASN A 1 97 ? 12.416 -3.097 26.053 1.00 94.19 97 ASN A O 1
ATOM 763 N N . LEU A 1 98 ? 13.543 -3.342 24.113 1.00 94.38 98 LEU A N 1
ATOM 764 C CA . LEU A 1 98 ? 13.031 -4.650 23.717 1.00 94.38 98 LEU A CA 1
ATOM 765 C C . LEU A 1 98 ? 14.208 -5.427 23.123 1.00 94.38 98 LEU A C 1
ATOM 767 O O . LEU A 1 98 ? 14.519 -5.274 21.944 1.00 94.38 98 LEU A O 1
ATOM 771 N N . ASP A 1 99 ? 14.913 -6.192 23.960 1.00 95.06 99 ASP A N 1
ATOM 772 C CA . ASP A 1 99 ? 16.107 -6.930 23.537 1.00 95.06 99 ASP A CA 1
ATOM 773 C C . ASP A 1 99 ? 15.750 -8.025 22.525 1.00 95.06 99 ASP A C 1
ATOM 775 O O . ASP A 1 99 ? 15.181 -9.057 22.869 1.00 95.06 99 ASP A O 1
ATOM 779 N N . ASN A 1 100 ? 16.121 -7.784 21.273 1.00 97.12 100 ASN A N 1
ATOM 780 C CA . ASN A 1 100 ? 15.875 -8.642 20.122 1.00 97.12 100 ASN A CA 1
ATOM 781 C C . ASN A 1 100 ? 17.146 -9.361 19.631 1.00 97.12 100 ASN A C 1
ATOM 783 O O . ASN A 1 100 ? 17.218 -9.791 18.477 1.00 97.12 100 ASN A O 1
ATOM 787 N N . SER A 1 101 ? 18.186 -9.454 20.465 1.00 96.69 101 SER A N 1
ATOM 788 C CA . SER A 1 101 ? 19.467 -10.065 20.082 1.00 96.69 101 SER A CA 1
ATOM 789 C C . SER A 1 101 ? 19.368 -11.582 19.864 1.00 96.69 101 SER A C 1
ATOM 791 O O . SER A 1 101 ? 19.990 -12.132 18.954 1.00 96.69 101 SER A O 1
ATOM 793 N N . SER A 1 102 ? 18.559 -12.273 20.673 1.00 95.69 102 SER A N 1
ATOM 794 C CA . SER A 1 102 ? 18.436 -13.739 20.636 1.00 95.69 102 SER A CA 1
ATOM 795 C C . SER A 1 102 ? 17.311 -14.225 19.716 1.00 95.69 102 SER A C 1
ATOM 797 O O . SER A 1 102 ? 17.506 -15.164 18.934 1.00 95.69 102 SER A O 1
ATOM 799 N N . SER A 1 103 ? 16.159 -13.557 19.764 1.00 95.56 103 SER A N 1
ATOM 800 C CA . SER A 1 103 ? 14.947 -13.848 18.990 1.00 95.56 103 SER A CA 1
ATOM 801 C C . SER A 1 103 ? 14.166 -12.560 18.723 1.00 95.56 103 SER A C 1
ATOM 803 O O . SER A 1 103 ? 14.448 -11.526 19.325 1.00 95.56 103 SER A O 1
ATOM 805 N N . SER A 1 104 ? 13.165 -12.619 17.845 1.00 95.50 104 SER A N 1
ATOM 806 C CA . SER A 1 104 ? 12.180 -11.542 17.739 1.00 95.50 104 SER A CA 1
ATOM 807 C C . SER A 1 104 ? 11.411 -11.387 19.051 1.00 95.50 104 SER A C 1
ATOM 809 O O . SER A 1 104 ? 11.210 -12.365 19.778 1.00 95.50 104 SER A O 1
ATOM 811 N N . VAL A 1 105 ? 10.944 -10.174 19.327 1.00 95.25 105 VAL A N 1
ATOM 812 C CA . VAL A 1 105 ? 10.159 -9.835 20.517 1.00 95.25 105 VAL A CA 1
ATOM 813 C C . VAL A 1 105 ? 8.826 -9.254 20.081 1.00 95.25 105 VAL A C 1
ATOM 815 O O . VAL A 1 105 ? 8.782 -8.369 19.232 1.00 95.25 105 VAL A O 1
ATOM 818 N N . SER A 1 106 ? 7.738 -9.744 20.669 1.00 92.94 106 SER A N 1
ATOM 819 C CA . SER A 1 106 ? 6.428 -9.099 20.585 1.00 92.94 106 SER A CA 1
ATOM 820 C C . SER A 1 106 ? 6.043 -8.595 21.964 1.00 92.94 106 SER A C 1
ATOM 822 O O . SER A 1 106 ? 6.225 -9.314 22.945 1.00 92.94 106 SER A O 1
ATOM 824 N N . ASP A 1 107 ? 5.532 -7.374 22.036 1.00 93.12 107 ASP A N 1
ATOM 825 C CA . ASP A 1 107 ? 5.056 -6.783 23.283 1.00 93.12 107 ASP A CA 1
ATOM 826 C C . ASP A 1 107 ? 3.870 -5.857 23.006 1.00 93.12 107 ASP A C 1
ATOM 828 O O . ASP A 1 107 ? 3.680 -5.382 21.883 1.00 93.12 107 ASP A O 1
ATOM 832 N N . THR A 1 108 ? 3.085 -5.593 24.040 1.00 93.44 108 THR A N 1
ATOM 833 C CA . THR A 1 108 ? 1.859 -4.807 23.960 1.00 93.44 108 THR A CA 1
ATOM 834 C C . THR A 1 108 ? 1.957 -3.596 24.877 1.00 93.44 108 THR A C 1
ATOM 836 O O . THR A 1 108 ? 2.307 -3.690 26.059 1.00 93.44 108 THR A O 1
ATOM 839 N N . PHE A 1 109 ? 1.595 -2.436 24.335 1.00 94.56 109 PHE A N 1
ATOM 840 C CA . PHE A 1 109 ? 1.619 -1.161 25.034 1.00 94.56 109 PHE A CA 1
ATOM 841 C C . PHE A 1 109 ? 0.216 -0.577 25.125 1.00 94.56 109 PHE A C 1
ATOM 843 O O . PHE A 1 109 ? -0.428 -0.310 24.115 1.00 94.56 109 PHE A O 1
ATOM 850 N N . ASP A 1 110 ? -0.234 -0.310 26.344 1.00 94.44 110 ASP A N 1
ATOM 851 C CA . ASP A 1 110 ? -1.458 0.435 26.591 1.00 94.44 110 ASP A CA 1
ATOM 852 C C . ASP A 1 110 ? -1.128 1.921 26.752 1.00 94.44 110 ASP A C 1
ATOM 854 O O . ASP A 1 110 ? -0.485 2.339 27.719 1.00 94.44 110 ASP A O 1
ATOM 858 N N . VAL A 1 111 ? -1.578 2.729 25.798 1.00 94.12 111 VAL A N 1
ATOM 859 C CA . VAL A 1 111 ? -1.469 4.187 25.815 1.00 94.12 111 VAL A CA 1
ATOM 860 C C . VAL A 1 111 ? -2.766 4.770 26.358 1.00 94.12 111 VAL A C 1
ATOM 862 O O . VAL A 1 111 ? -3.839 4.569 25.793 1.00 94.12 111 VAL A O 1
ATOM 865 N N . TYR A 1 112 ? -2.663 5.525 27.445 1.00 94.44 112 TYR A N 1
ATOM 866 C CA . TYR A 1 112 ? -3.774 6.231 28.068 1.00 94.44 112 TYR A CA 1
ATOM 867 C C . TYR A 1 112 ? -3.621 7.732 27.859 1.00 94.44 112 TYR A C 1
ATOM 869 O O . TYR A 1 112 ? -2.549 8.285 28.096 1.00 94.44 112 TYR A O 1
ATOM 877 N N . ALA A 1 113 ? -4.708 8.404 27.494 1.00 94.38 113 ALA A N 1
ATOM 878 C CA . ALA A 1 113 ? -4.822 9.856 27.520 1.00 94.38 113 ALA A CA 1
ATOM 879 C C . ALA A 1 113 ? -6.007 10.246 28.410 1.00 94.38 113 ALA A C 1
ATOM 881 O O . ALA A 1 113 ? -7.156 9.928 28.104 1.00 94.38 113 ALA A O 1
ATOM 882 N N . VAL A 1 114 ? -5.720 10.923 29.524 1.00 95.38 114 VAL A N 1
ATOM 883 C CA . VAL A 1 114 ? -6.721 11.295 30.533 1.00 95.38 114 VAL A CA 1
ATOM 884 C C . VAL A 1 114 ? -6.896 12.807 30.574 1.00 95.38 114 VAL A C 1
ATOM 886 O O . VAL A 1 114 ? -5.924 13.538 30.772 1.00 95.38 114 VAL A O 1
ATOM 889 N N . LYS A 1 115 ? -8.129 13.290 30.423 1.00 94.69 115 LYS A N 1
ATOM 890 C CA . LYS A 1 115 ? -8.480 14.715 30.496 1.00 94.69 115 LYS A CA 1
ATOM 891 C C . LYS A 1 115 ? -9.680 14.913 31.417 1.00 94.69 115 LYS A C 1
ATOM 893 O O . LYS A 1 115 ? -10.716 14.289 31.215 1.00 94.69 115 LYS A O 1
ATOM 898 N N . TYR A 1 116 ? -9.564 15.816 32.387 1.00 93.31 116 TYR A N 1
ATOM 899 C CA . TYR A 1 116 ? -10.698 16.213 33.221 1.00 93.31 116 TYR A CA 1
ATOM 900 C C . TYR A 1 116 ? -11.582 17.196 32.453 1.00 93.31 116 TYR A C 1
ATOM 902 O O . TYR A 1 116 ? -11.093 18.215 31.963 1.00 93.31 116 TYR A O 1
ATOM 910 N N . ASN A 1 117 ? -12.876 16.907 32.338 1.00 92.25 117 ASN A N 1
ATOM 911 C CA . ASN A 1 117 ? -13.809 17.746 31.575 1.00 92.25 117 ASN A CA 1
ATOM 912 C C . ASN A 1 117 ? -14.588 18.762 32.425 1.00 92.25 117 ASN A C 1
ATOM 914 O O . ASN A 1 117 ? -15.516 19.384 31.918 1.00 92.25 117 ASN A O 1
ATOM 918 N N . GLY A 1 118 ? -14.255 18.898 33.711 1.00 92.75 118 GLY A N 1
ATOM 919 C CA . GLY A 1 118 ? -15.002 19.720 34.668 1.00 92.75 118 GLY A CA 1
ATOM 920 C C . GLY A 1 118 ? -15.868 18.911 35.637 1.00 92.75 118 GLY A C 1
ATOM 921 O O . GLY A 1 118 ? -16.152 19.402 36.728 1.00 92.75 118 GLY A O 1
ATOM 922 N N . THR A 1 119 ? -16.223 17.666 35.297 1.00 94.81 119 THR A N 1
ATOM 923 C CA . THR A 1 119 ? -17.053 16.781 36.144 1.00 94.81 119 THR A CA 1
ATOM 924 C C . THR A 1 119 ? -16.414 15.417 36.390 1.00 94.81 119 THR A C 1
ATOM 926 O O . THR A 1 119 ? -16.522 14.874 37.486 1.00 94.81 119 THR A O 1
ATOM 929 N N . LYS A 1 120 ? -15.767 14.839 35.375 1.00 94.06 120 LYS A N 1
ATOM 930 C CA . LYS A 1 120 ? -15.111 13.532 35.465 1.00 94.06 120 LYS A CA 1
ATOM 931 C C . LYS A 1 120 ? -13.874 13.472 34.583 1.00 94.06 120 LYS A C 1
ATOM 933 O O . LYS A 1 120 ? -13.709 14.268 33.654 1.00 94.06 120 LYS A O 1
ATOM 938 N N . ASP A 1 121 ? -13.043 12.478 34.852 1.00 95.31 121 ASP A N 1
ATOM 939 C CA . ASP A 1 121 ? -11.985 12.095 33.933 1.00 95.31 121 ASP A CA 1
ATOM 940 C C . ASP A 1 121 ? -12.591 11.428 32.695 1.00 95.31 121 ASP A C 1
ATOM 942 O O . ASP A 1 121 ? -13.379 10.483 32.780 1.00 95.31 121 ASP A O 1
ATOM 946 N N . ILE A 1 122 ? -12.221 11.944 31.529 1.00 93.44 122 ILE A N 1
ATOM 947 C CA . ILE A 1 122 ? -12.411 11.295 30.239 1.00 93.44 122 ILE A CA 1
ATOM 948 C C . ILE A 1 122 ? -11.111 10.567 29.927 1.00 93.44 122 ILE A C 1
ATOM 950 O O . ILE A 1 122 ? -10.039 11.175 29.925 1.00 93.44 122 ILE A O 1
ATOM 954 N N . VAL A 1 123 ? -11.214 9.267 29.667 1.00 92.50 123 VAL A N 1
ATOM 955 C CA . VAL A 1 123 ? -10.072 8.400 29.383 1.00 92.50 123 VAL A CA 1
ATOM 956 C C . VAL A 1 123 ? -10.214 7.859 27.970 1.00 92.50 123 VAL A C 1
ATOM 958 O O . VAL A 1 123 ? -11.204 7.201 27.657 1.00 92.50 123 VAL A O 1
ATOM 961 N N . ALA A 1 124 ? -9.210 8.108 27.136 1.00 90.06 124 ALA A N 1
ATOM 962 C CA . ALA A 1 124 ? -8.988 7.356 25.911 1.00 90.06 124 ALA A CA 1
ATOM 963 C C . ALA A 1 124 ? -7.890 6.319 26.167 1.00 90.06 124 ALA A C 1
ATOM 965 O O . ALA A 1 124 ? -6.874 6.635 26.793 1.00 90.06 124 ALA A O 1
ATOM 966 N N . LYS A 1 125 ? -8.103 5.090 25.695 1.00 90.19 125 LYS A N 1
ATOM 967 C CA . LYS A 1 125 ? -7.125 4.003 25.742 1.00 90.19 125 LYS A CA 1
ATOM 968 C C . LYS A 1 125 ? -6.915 3.475 24.329 1.00 90.19 125 LYS A C 1
ATOM 970 O O . LYS A 1 125 ? -7.892 3.175 23.649 1.00 90.19 125 LYS A O 1
ATOM 975 N N . GLN A 1 126 ? -5.661 3.314 23.935 1.00 88.94 126 GLN A N 1
ATOM 976 C CA . GLN A 1 126 ? -5.280 2.576 22.741 1.00 88.94 126 GLN A CA 1
ATOM 977 C C . GLN A 1 126 ? -4.273 1.497 23.118 1.00 88.94 126 GLN A C 1
ATOM 979 O O . GLN A 1 126 ? -3.304 1.772 23.822 1.00 88.94 126 GLN A O 1
ATOM 984 N N . THR A 1 127 ? -4.508 0.281 22.645 1.00 90.94 127 THR A N 1
ATOM 985 C CA . THR A 1 127 ? -3.562 -0.826 22.771 1.00 90.94 127 THR A CA 1
ATOM 986 C C . THR A 1 127 ? -2.763 -0.920 21.475 1.00 90.94 127 THR A C 1
ATOM 988 O O . THR A 1 127 ? -3.334 -0.865 20.387 1.00 90.94 127 THR A O 1
ATOM 991 N N . VAL A 1 128 ? -1.440 -0.991 21.593 1.00 89.56 128 VAL A N 1
ATOM 992 C CA . VAL A 1 128 ? -0.503 -1.038 20.471 1.00 89.56 128 VAL A CA 1
ATOM 993 C C . VAL A 1 128 ? 0.334 -2.300 20.594 1.00 89.56 128 VAL A C 1
ATOM 995 O O . VAL A 1 128 ? 1.125 -2.428 21.529 1.00 89.56 128 VAL A O 1
ATOM 998 N N . ASP A 1 129 ? 0.183 -3.199 19.630 1.00 90.12 129 ASP A N 1
ATOM 999 C CA . ASP A 1 129 ? 1.028 -4.382 19.514 1.00 90.12 129 ASP A CA 1
ATOM 1000 C C . ASP A 1 129 ? 2.266 -4.058 18.679 1.00 90.12 129 ASP A C 1
ATOM 1002 O O . ASP A 1 129 ? 2.178 -3.560 17.553 1.00 90.12 129 ASP A O 1
ATOM 1006 N N . ILE A 1 130 ? 3.435 -4.343 19.241 1.00 91.88 130 ILE A N 1
ATOM 1007 C CA . ILE A 1 130 ? 4.731 -4.082 18.627 1.00 91.88 130 ILE A CA 1
ATOM 1008 C C . ILE A 1 130 ? 5.433 -5.405 18.370 1.00 91.88 130 ILE A C 1
ATOM 1010 O O . ILE A 1 130 ? 5.572 -6.230 19.267 1.00 91.88 130 ILE A O 1
ATOM 1014 N N . PHE A 1 131 ? 5.930 -5.565 17.145 1.00 93.50 131 PHE A N 1
ATOM 1015 C CA . PHE A 1 131 ? 6.850 -6.628 16.769 1.00 93.50 131 PHE A CA 1
ATOM 1016 C C . PHE A 1 131 ? 8.226 -6.022 16.496 1.00 93.50 131 PHE A C 1
ATOM 1018 O O . PHE A 1 131 ? 8.362 -5.132 15.655 1.00 93.50 131 PHE A O 1
ATOM 1025 N N . VAL A 1 132 ? 9.243 -6.516 17.196 1.00 95.44 132 VAL A N 1
ATOM 1026 C CA . VAL A 1 132 ? 10.651 -6.203 16.951 1.00 95.44 132 VAL A CA 1
ATOM 1027 C C . VAL A 1 132 ? 11.314 -7.458 16.385 1.00 95.44 132 VAL A C 1
ATOM 1029 O O . VAL A 1 132 ? 11.480 -8.436 17.120 1.00 95.44 132 VAL A O 1
ATOM 1032 N N . PRO A 1 133 ? 11.696 -7.460 15.098 1.00 95.50 133 PRO A N 1
ATOM 1033 C CA . PRO A 1 133 ? 12.410 -8.581 14.497 1.00 95.50 133 PRO A CA 1
ATOM 1034 C C . PRO A 1 133 ? 13.705 -8.883 15.246 1.00 95.50 133 PRO A C 1
ATOM 1036 O O . PRO A 1 133 ? 14.310 -7.976 15.820 1.00 95.50 133 PRO A O 1
ATOM 1039 N N . LYS A 1 134 ? 14.175 -10.135 15.200 1.00 96.38 134 LYS A N 1
ATOM 1040 C CA . LYS A 1 134 ? 15.529 -10.466 15.665 1.00 96.38 134 LYS A CA 1
ATOM 1041 C C . LYS A 1 134 ? 16.546 -9.602 14.915 1.00 96.38 134 LYS A C 1
ATOM 1043 O O . LYS A 1 134 ? 16.362 -9.360 13.729 1.00 96.38 134 LYS A O 1
ATOM 1048 N N . THR A 1 135 ? 17.621 -9.171 15.573 1.00 97.31 135 THR A N 1
ATOM 1049 C CA . THR A 1 135 ? 18.729 -8.471 14.904 1.00 97.31 135 THR A CA 1
ATOM 1050 C C . THR A 1 135 ? 19.933 -9.407 14.670 1.00 97.31 135 THR A C 1
ATOM 1052 O O . THR A 1 135 ? 20.366 -10.070 15.615 1.00 97.31 135 THR A O 1
ATOM 1055 N N . PRO A 1 136 ? 20.497 -9.491 13.446 1.00 97.00 136 PRO A N 1
ATOM 1056 C CA . PRO A 1 136 ? 19.968 -8.913 12.212 1.00 97.00 136 PRO A CA 1
ATOM 1057 C C . PRO A 1 136 ? 18.674 -9.615 11.774 1.00 97.00 136 PRO A C 1
ATOM 1059 O O . PRO A 1 136 ? 18.517 -10.824 11.951 1.00 97.00 136 PRO A O 1
ATOM 1062 N N . GLU A 1 137 ? 17.766 -8.842 11.189 1.00 97.50 137 GLU A N 1
ATOM 1063 C CA . GLU A 1 137 ? 16.599 -9.371 10.488 1.00 97.50 137 GLU A CA 1
ATOM 1064 C C . GLU A 1 137 ? 17.064 -9.836 9.114 1.00 97.50 137 GLU A C 1
ATOM 1066 O O . GLU A 1 137 ? 17.828 -9.124 8.459 1.00 97.50 137 GLU A O 1
ATOM 1071 N N . LEU A 1 138 ? 16.648 -11.033 8.709 1.00 97.19 138 LEU A N 1
ATOM 1072 C CA . LEU A 1 138 ? 17.109 -11.690 7.491 1.00 97.19 138 LEU A CA 1
ATOM 1073 C C . LEU A 1 138 ? 15.984 -11.753 6.466 1.00 97.19 138 LEU A C 1
ATOM 1075 O O . LEU A 1 138 ? 14.834 -12.009 6.816 1.00 97.19 138 LEU A O 1
ATOM 1079 N N . PHE A 1 139 ? 16.353 -11.587 5.202 1.00 98.06 139 PHE A N 1
ATOM 1080 C CA . PHE A 1 139 ? 15.434 -11.610 4.075 1.00 98.06 139 PHE A CA 1
ATOM 108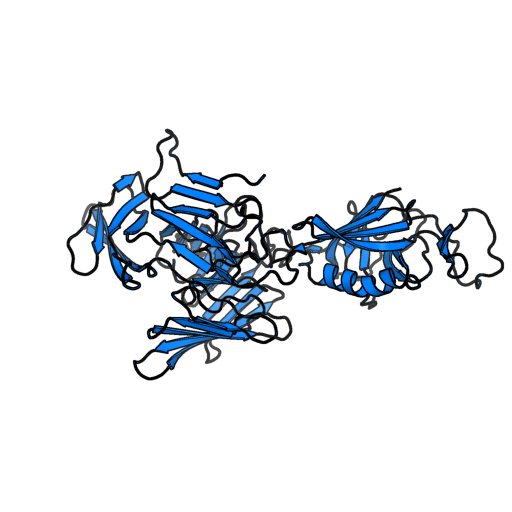1 C C . PHE A 1 139 ? 15.875 -12.673 3.069 1.00 98.06 139 PHE A C 1
ATOM 1083 O O . PHE A 1 139 ? 17.070 -12.840 2.808 1.00 98.06 139 PHE A O 1
ATOM 1090 N N . THR A 1 140 ? 14.914 -13.381 2.487 1.00 98.06 140 THR A N 1
ATOM 1091 C CA . THR A 1 140 ? 15.167 -14.436 1.489 1.00 98.06 140 THR A CA 1
ATOM 1092 C C . THR A 1 140 ? 14.267 -14.246 0.281 1.00 98.06 140 THR A C 1
ATOM 1094 O O . THR A 1 140 ? 13.185 -13.684 0.423 1.00 98.06 140 THR A O 1
ATOM 1097 N N . TYR A 1 141 ? 14.710 -14.696 -0.892 1.00 98.44 141 TYR A N 1
ATOM 1098 C CA . TYR A 1 141 ? 14.011 -14.518 -2.167 1.00 98.44 141 TYR A CA 1
ATOM 1099 C C . TYR A 1 141 ? 14.049 -15.819 -2.962 1.00 98.44 141 TYR A C 1
ATOM 1101 O O . TYR A 1 141 ? 14.937 -16.645 -2.739 1.00 98.44 141 TYR A O 1
ATOM 1109 N N . ASP A 1 142 ? 13.093 -15.988 -3.868 1.00 97.25 142 ASP A N 1
ATOM 1110 C CA . ASP A 1 142 ? 13.176 -17.002 -4.916 1.00 97.25 142 ASP A CA 1
ATOM 1111 C C . ASP A 1 142 ? 14.076 -16.528 -6.073 1.00 97.25 142 ASP A C 1
ATOM 1113 O O . ASP A 1 142 ? 14.583 -15.399 -6.078 1.00 97.25 142 ASP A O 1
ATOM 1117 N N . ASP A 1 143 ? 14.288 -17.406 -7.054 1.00 94.50 143 ASP A N 1
ATOM 1118 C CA . ASP A 1 143 ? 15.127 -17.123 -8.225 1.00 94.50 143 ASP A CA 1
ATOM 1119 C C . ASP A 1 143 ? 14.521 -16.035 -9.136 1.00 94.50 143 ASP A C 1
ATOM 1121 O O . ASP A 1 143 ? 15.255 -15.318 -9.821 1.00 94.50 143 ASP A O 1
ATOM 1125 N N . ASP A 1 144 ? 13.197 -15.854 -9.092 1.00 90.31 144 ASP A N 1
ATOM 1126 C CA . ASP A 1 144 ? 12.476 -14.782 -9.788 1.00 90.31 144 ASP A CA 1
ATOM 1127 C C . ASP A 1 144 ? 12.542 -13.444 -9.028 1.00 90.31 144 ASP A C 1
ATOM 1129 O O . ASP A 1 144 ? 12.079 -12.408 -9.513 1.00 90.31 144 ASP A O 1
ATOM 1133 N N . GLY A 1 145 ? 13.191 -13.424 -7.862 1.00 94.50 145 GLY A N 1
ATOM 1134 C CA . GLY A 1 145 ? 13.422 -12.244 -7.047 1.00 94.50 145 GLY A CA 1
ATOM 1135 C C . GLY A 1 145 ? 12.199 -11.778 -6.262 1.00 94.50 145 GLY A C 1
ATOM 1136 O O . GLY A 1 145 ? 12.156 -10.614 -5.855 1.00 94.50 145 GLY A O 1
ATOM 1137 N N . ASN A 1 146 ? 11.224 -12.642 -6.011 1.00 96.44 146 ASN A N 1
ATOM 1138 C CA . ASN A 1 146 ? 10.145 -12.369 -5.074 1.00 96.44 146 ASN A CA 1
ATOM 1139 C C . ASN A 1 146 ? 10.598 -12.662 -3.640 1.00 96.44 146 ASN A C 1
ATOM 1141 O O . ASN A 1 146 ? 11.226 -13.686 -3.371 1.00 96.44 146 ASN A O 1
ATOM 1145 N N . LEU A 1 147 ? 10.274 -11.775 -2.698 1.00 98.19 147 LEU A N 1
ATOM 1146 C CA . LEU A 1 147 ? 10.583 -11.967 -1.282 1.00 98.19 147 LEU A CA 1
ATOM 1147 C C . LEU A 1 147 ? 9.840 -13.195 -0.739 1.00 98.19 147 LEU A C 1
ATOM 1149 O O . LEU A 1 147 ? 8.616 -13.241 -0.800 1.00 98.19 147 LEU A O 1
ATOM 1153 N N . LEU A 1 148 ? 10.567 -14.166 -0.187 1.00 98.50 148 LEU A N 1
ATOM 1154 C CA . LEU A 1 148 ? 10.047 -15.385 0.444 1.00 98.50 148 LEU A CA 1
ATOM 1155 C C . LEU A 1 148 ? 9.901 -15.249 1.955 1.00 98.50 148 LEU A C 1
ATOM 1157 O O . LEU A 1 148 ? 9.019 -15.864 2.543 1.00 98.50 148 LEU A O 1
ATOM 1161 N N . SER A 1 149 ? 10.744 -14.451 2.603 1.00 97.25 149 SER A N 1
ATOM 1162 C CA . SER A 1 149 ? 10.583 -14.127 4.019 1.00 97.25 149 SER A CA 1
ATOM 1163 C C . SER A 1 149 ? 11.247 -12.806 4.349 1.00 97.25 149 SER A C 1
ATOM 1165 O O . SER A 1 149 ? 12.319 -12.516 3.819 1.00 97.25 149 SER A O 1
ATOM 1167 N N . ASP A 1 150 ? 10.624 -12.043 5.243 1.00 95.38 150 ASP A N 1
ATOM 1168 C CA . ASP A 1 150 ? 11.159 -10.804 5.811 1.00 95.38 150 ASP A CA 1
ATOM 1169 C C . ASP A 1 150 ? 11.578 -10.934 7.282 1.00 95.38 150 ASP A C 1
ATOM 1171 O O . ASP A 1 150 ? 11.832 -9.932 7.934 1.00 95.38 150 ASP A O 1
ATOM 1175 N N . GLY A 1 151 ? 11.630 -12.154 7.824 1.00 92.38 151 GLY A N 1
ATOM 1176 C CA . GLY A 1 151 ? 11.902 -12.398 9.242 1.00 92.38 151 GLY A CA 1
ATOM 1177 C C . GLY A 1 151 ? 10.664 -12.365 10.145 1.00 92.38 151 GLY A C 1
ATOM 1178 O O . GLY A 1 151 ? 10.743 -12.834 11.284 1.00 92.38 151 GLY A O 1
ATOM 1179 N N . ARG A 1 152 ? 9.514 -11.889 9.650 1.00 94.62 152 ARG A N 1
ATOM 1180 C CA . ARG A 1 152 ? 8.209 -11.965 10.323 1.00 94.62 152 ARG A CA 1
ATOM 1181 C C . ARG A 1 152 ? 7.237 -12.869 9.572 1.00 94.62 152 ARG A C 1
ATOM 1183 O O . ARG A 1 152 ? 6.668 -13.791 10.156 1.00 94.62 152 ARG A O 1
ATOM 1190 N N . PHE A 1 153 ? 7.046 -12.588 8.294 1.00 97.75 153 PHE A N 1
ATOM 1191 C CA . PHE A 1 153 ? 6.182 -13.313 7.386 1.00 97.75 153 PHE A CA 1
ATOM 1192 C C . PHE A 1 153 ? 6.998 -14.239 6.481 1.00 97.75 153 PHE A C 1
ATOM 1194 O O . PHE A 1 153 ? 8.159 -13.982 6.148 1.00 97.75 153 PHE A O 1
ATOM 1201 N N . THR A 1 154 ? 6.365 -15.337 6.078 1.00 98.31 154 THR A N 1
ATOM 1202 C CA . THR A 1 154 ? 6.769 -16.151 4.928 1.00 98.31 154 THR A CA 1
ATOM 1203 C C . THR A 1 154 ? 5.757 -15.936 3.813 1.00 98.31 154 THR A C 1
ATOM 1205 O O . THR A 1 154 ? 4.551 -15.989 4.052 1.00 98.31 154 THR A O 1
ATOM 1208 N N . TYR A 1 155 ? 6.242 -15.699 2.605 1.00 98.62 155 TYR A N 1
ATOM 1209 C CA . TYR A 1 155 ? 5.451 -15.337 1.441 1.00 98.62 155 TYR A CA 1
ATOM 1210 C C . TYR A 1 155 ? 5.491 -16.455 0.398 1.00 98.62 155 TYR A C 1
ATOM 1212 O O . TYR A 1 155 ? 6.497 -17.145 0.234 1.00 98.62 155 TYR A O 1
ATOM 1220 N N . THR A 1 156 ? 4.389 -16.647 -0.320 1.00 98.50 156 THR A N 1
ATOM 1221 C CA . THR A 1 156 ? 4.289 -17.617 -1.418 1.00 98.50 156 THR A CA 1
ATOM 1222 C C . THR A 1 156 ? 3.754 -16.932 -2.659 1.00 98.50 156 THR A C 1
ATOM 1224 O O . THR A 1 156 ? 2.762 -16.206 -2.590 1.00 98.50 156 THR A O 1
ATOM 1227 N N . TRP A 1 157 ? 4.385 -17.206 -3.795 1.00 97.06 157 TRP A N 1
ATOM 1228 C CA . TRP A 1 157 ? 4.101 -16.581 -5.082 1.00 97.06 157 TRP A CA 1
ATOM 1229 C C . TRP A 1 157 ? 3.630 -17.628 -6.088 1.00 97.06 157 TRP A C 1
ATOM 1231 O O . TRP A 1 157 ? 3.991 -18.802 -5.993 1.00 97.06 157 TRP A O 1
ATOM 1241 N N . ASN A 1 158 ? 2.789 -17.221 -7.035 1.00 88.44 158 ASN A N 1
ATOM 1242 C CA . ASN A 1 158 ? 2.462 -18.056 -8.190 1.00 88.44 158 ASN A CA 1
ATOM 1243 C C . ASN A 1 158 ? 3.425 -17.801 -9.359 1.00 88.44 158 ASN A C 1
ATOM 1245 O O . ASN A 1 158 ? 4.208 -16.858 -9.335 1.00 88.44 158 ASN A O 1
ATOM 1249 N N . ALA A 1 159 ? 3.317 -18.616 -10.412 1.00 85.19 159 ALA A N 1
ATOM 1250 C CA . ALA A 1 159 ? 4.180 -18.546 -11.597 1.00 85.19 159 ALA A CA 1
ATOM 1251 C C . ALA A 1 159 ? 4.070 -17.236 -12.411 1.00 85.19 159 ALA A C 1
ATOM 1253 O O . ALA A 1 159 ? 4.842 -17.030 -13.339 1.00 85.19 159 ALA A O 1
ATOM 1254 N N . GLU A 1 160 ? 3.111 -16.360 -12.092 1.00 80.19 160 GLU A N 1
ATOM 1255 C CA . GLU A 1 160 ? 2.981 -15.023 -12.688 1.00 80.19 160 GLU A CA 1
ATOM 1256 C C . GLU A 1 160 ? 3.532 -13.926 -11.754 1.00 80.19 160 GLU A C 1
ATOM 1258 O O . GLU A 1 160 ? 3.196 -12.755 -11.918 1.00 80.19 160 GLU A O 1
ATOM 1263 N N . ASN A 1 161 ? 4.346 -14.288 -10.753 1.00 86.44 161 ASN A N 1
ATOM 1264 C CA . ASN A 1 161 ? 4.920 -13.381 -9.750 1.00 86.44 161 ASN A CA 1
ATOM 1265 C C . ASN A 1 161 ? 3.868 -12.576 -8.969 1.00 86.44 161 ASN A C 1
ATOM 1267 O O . ASN A 1 161 ? 4.076 -11.412 -8.624 1.00 86.44 161 ASN A O 1
ATOM 1271 N N . ARG A 1 162 ? 2.725 -13.201 -8.653 1.00 88.94 162 ARG A N 1
ATOM 1272 C CA . ARG A 1 162 ? 1.689 -12.615 -7.782 1.00 88.94 162 ARG A CA 1
ATOM 1273 C C . ARG A 1 162 ? 1.689 -13.300 -6.419 1.00 88.94 162 ARG A C 1
ATOM 1275 O O . ARG A 1 162 ? 1.723 -14.531 -6.349 1.00 88.94 162 ARG A O 1
ATOM 1282 N N . LEU A 1 163 ? 1.622 -12.506 -5.351 1.00 97.12 163 LEU A N 1
ATOM 1283 C CA . LEU A 1 163 ? 1.636 -12.982 -3.968 1.00 97.12 163 LEU A CA 1
ATOM 1284 C C . LEU A 1 163 ? 0.325 -13.707 -3.647 1.00 97.12 163 LEU A C 1
ATOM 1286 O O . LEU A 1 163 ? -0.722 -13.082 -3.569 1.00 97.12 163 LEU A O 1
ATOM 1290 N N . ILE A 1 164 ? 0.369 -15.015 -3.423 1.00 98.19 164 ILE A N 1
ATOM 1291 C CA . ILE A 1 164 ? -0.826 -15.827 -3.138 1.00 98.19 164 ILE A CA 1
ATOM 1292 C C . ILE A 1 164 ? -0.989 -16.173 -1.659 1.00 98.19 164 ILE A C 1
ATOM 1294 O O . ILE A 1 164 ? -2.086 -16.550 -1.257 1.00 98.19 164 ILE A O 1
ATOM 1298 N N . SER A 1 165 ? 0.063 -16.048 -0.844 1.00 98.44 165 SER A N 1
ATOM 1299 C CA . SER A 1 165 ? -0.025 -16.297 0.599 1.00 98.44 165 SER A CA 1
ATOM 1300 C C . SER A 1 165 ? 1.014 -15.511 1.396 1.00 98.44 165 SER A C 1
ATOM 1302 O O . SER A 1 165 ? 2.161 -15.404 0.968 1.00 98.44 165 SER A O 1
ATOM 1304 N N . ALA A 1 166 ? 0.630 -15.029 2.577 1.00 98.56 166 ALA A N 1
ATOM 1305 C CA . ALA A 1 166 ? 1.513 -14.467 3.599 1.00 98.56 166 ALA A CA 1
ATOM 1306 C C . ALA A 1 166 ? 1.223 -15.134 4.956 1.00 98.56 166 ALA A C 1
ATOM 1308 O O . ALA A 1 166 ? 0.073 -15.186 5.390 1.00 98.56 166 ALA A O 1
ATOM 1309 N N . VAL A 1 167 ? 2.249 -15.660 5.627 1.00 98.56 167 VAL A N 1
ATOM 1310 C CA . VAL A 1 167 ? 2.119 -16.441 6.871 1.00 98.56 167 VAL A CA 1
ATOM 1311 C C . VAL A 1 167 ? 2.981 -15.843 7.974 1.00 98.56 167 VAL A C 1
ATOM 1313 O O . VAL A 1 167 ? 4.202 -15.831 7.854 1.00 98.56 167 VAL A O 1
ATOM 1316 N N . GLU A 1 168 ? 2.361 -15.420 9.074 1.00 96.81 168 GLU A N 1
ATOM 1317 C CA . GLU A 1 168 ? 3.041 -15.132 10.341 1.00 96.81 168 GLU A CA 1
ATOM 1318 C C . GLU A 1 168 ? 2.983 -16.399 11.205 1.00 96.81 168 GLU A C 1
ATOM 1320 O O . GLU A 1 168 ? 1.915 -16.795 11.691 1.00 96.81 168 GLU A O 1
ATOM 1325 N N . THR A 1 169 ? 4.127 -17.071 11.351 1.00 93.81 169 THR A N 1
ATOM 1326 C CA . THR A 1 169 ? 4.227 -18.409 11.954 1.00 93.81 169 THR A CA 1
ATOM 1327 C C . THR A 1 169 ? 3.545 -18.490 13.316 1.00 93.81 169 THR A C 1
ATOM 1329 O O . THR A 1 169 ? 3.839 -17.717 14.225 1.00 93.81 169 THR A O 1
ATOM 1332 N N . GLY A 1 170 ? 2.645 -19.467 13.463 1.00 93.19 170 GLY A N 1
ATOM 1333 C CA . GLY A 1 170 ? 1.925 -19.724 14.710 1.00 93.19 170 GLY A CA 1
ATOM 1334 C C . GLY A 1 170 ? 0.855 -18.686 15.060 1.00 93.19 170 GLY A C 1
ATOM 1335 O O . GLY A 1 170 ? 0.335 -18.730 16.173 1.00 93.19 170 GLY A O 1
ATOM 1336 N N . LYS A 1 171 ? 0.523 -17.762 14.146 1.00 94.44 171 LYS A N 1
ATOM 1337 C CA . LYS A 1 171 ? -0.429 -16.676 14.407 1.00 94.44 171 LYS A CA 1
ATOM 1338 C C . LYS A 1 171 ? -1.503 -16.539 13.334 1.00 94.44 171 LYS A C 1
ATOM 1340 O O . LYS A 1 171 ? -2.674 -16.774 13.627 1.00 94.44 171 LYS A O 1
ATOM 1345 N N . GLN A 1 172 ? -1.124 -16.172 12.112 1.00 97.19 172 GLN A N 1
ATOM 1346 C CA . GLN A 1 172 ? -2.080 -15.872 11.043 1.00 97.19 172 GLN A CA 1
ATOM 1347 C C . GLN A 1 172 ? -1.548 -16.260 9.664 1.00 97.19 172 GLN A C 1
ATOM 1349 O O . GLN A 1 172 ? -0.339 -16.270 9.427 1.00 97.19 172 GLN A O 1
ATOM 1354 N N . LYS A 1 173 ? -2.472 -16.559 8.754 1.00 98.38 173 LYS A N 1
ATOM 1355 C CA . LYS A 1 173 ? -2.206 -16.772 7.332 1.00 98.38 173 LYS A CA 1
ATOM 1356 C C . LYS A 1 173 ? -3.226 -15.987 6.522 1.00 98.38 173 LYS A C 1
ATOM 1358 O O . LYS A 1 173 ? -4.414 -16.038 6.825 1.00 98.38 173 LYS A O 1
ATOM 1363 N N . ILE A 1 174 ? -2.766 -15.324 5.474 1.00 98.50 174 ILE A N 1
ATOM 1364 C CA . ILE A 1 174 ? -3.603 -14.625 4.510 1.00 98.50 174 ILE A CA 1
ATOM 1365 C C . ILE A 1 174 ? -3.373 -15.263 3.146 1.00 98.50 174 ILE A C 1
ATOM 1367 O O . ILE A 1 174 ? -2.225 -15.467 2.764 1.00 98.50 174 ILE A O 1
ATOM 1371 N N . GLU A 1 175 ? -4.442 -15.583 2.424 1.00 98.62 175 GLU A N 1
ATOM 1372 C CA . GLU A 1 175 ? -4.398 -16.108 1.056 1.00 98.62 175 GLU A CA 1
ATOM 1373 C C . GLU A 1 175 ? -5.105 -15.155 0.092 1.00 98.62 175 GLU A C 1
ATOM 1375 O O . GLU A 1 175 ? -6.094 -14.511 0.455 1.00 98.62 175 GLU A O 1
ATOM 1380 N N . TYR A 1 176 ? -4.614 -15.089 -1.144 1.00 98.19 176 TYR A N 1
ATOM 1381 C CA . TYR A 1 176 ? -5.105 -14.177 -2.175 1.00 98.19 176 TYR A CA 1
ATOM 1382 C C . TYR A 1 176 ? -5.402 -14.915 -3.481 1.00 98.19 176 TYR A C 1
ATOM 1384 O O . TYR A 1 176 ? -4.624 -15.769 -3.912 1.00 98.19 176 TYR A O 1
ATOM 1392 N N . ALA A 1 177 ? -6.494 -14.535 -4.147 1.00 96.75 177 ALA A N 1
ATOM 1393 C CA . ALA A 1 177 ? -6.832 -15.013 -5.486 1.00 96.75 177 ALA A CA 1
ATOM 1394 C C . ALA A 1 177 ? -6.978 -13.853 -6.478 1.00 96.75 177 ALA A C 1
ATOM 1396 O O . ALA A 1 177 ? -7.400 -12.750 -6.120 1.00 96.75 177 ALA A O 1
ATOM 1397 N N . TYR A 1 178 ? -6.634 -14.121 -7.739 1.00 89.38 178 TYR A N 1
ATOM 1398 C CA . TYR A 1 178 ? -6.517 -13.118 -8.795 1.00 89.38 178 TYR A CA 1
ATOM 1399 C C . TYR A 1 178 ? -7.357 -13.471 -10.016 1.00 89.38 178 TYR A C 1
ATOM 1401 O O . TYR A 1 178 ? -7.477 -14.640 -10.379 1.00 89.38 178 TYR A O 1
ATOM 1409 N N . ASP A 1 179 ? -7.910 -12.450 -10.663 1.00 81.94 179 ASP A N 1
ATOM 1410 C CA . ASP A 1 179 ? -8.570 -12.601 -11.952 1.00 81.94 179 ASP A CA 1
ATOM 1411 C C . ASP A 1 179 ? -7.548 -12.649 -13.103 1.00 81.94 179 ASP A C 1
ATOM 1413 O O . ASP A 1 179 ? -6.338 -12.476 -12.918 1.00 81.94 179 ASP A O 1
ATOM 1417 N N . TYR A 1 180 ? -8.045 -12.865 -14.322 1.00 75.69 180 TYR A N 1
ATOM 1418 C CA . TYR A 1 180 ? -7.216 -12.973 -15.527 1.00 75.69 180 TYR A CA 1
ATOM 1419 C C . TYR A 1 180 ? -6.460 -11.681 -15.892 1.00 75.69 180 TYR A C 1
ATOM 1421 O O . TYR A 1 180 ? -5.551 -11.718 -16.714 1.00 75.69 180 TYR A O 1
ATOM 1429 N N . THR A 1 181 ? -6.828 -10.538 -15.305 1.00 70.50 181 THR A N 1
ATOM 1430 C CA . THR A 1 181 ? -6.171 -9.234 -15.510 1.00 70.50 181 THR A CA 1
ATOM 1431 C C . THR A 1 181 ? -5.207 -8.865 -14.381 1.00 70.50 181 THR A C 1
ATOM 1433 O O . THR A 1 181 ? -4.665 -7.754 -14.372 1.00 70.50 181 THR A O 1
ATOM 1436 N N . GLY A 1 182 ? -5.023 -9.766 -13.409 1.00 76.25 182 GLY A N 1
ATOM 1437 C CA . GLY A 1 182 ? -4.154 -9.575 -12.251 1.00 76.25 182 GLY A CA 1
ATOM 1438 C C . GLY A 1 182 ? -4.784 -8.796 -11.096 1.00 76.25 182 GLY A C 1
ATOM 1439 O O . GLY A 1 182 ? -4.064 -8.424 -10.175 1.00 76.25 182 GLY A O 1
ATOM 1440 N N . ARG A 1 183 ? -6.100 -8.545 -11.095 1.00 82.25 183 ARG A N 1
ATOM 1441 C CA . ARG A 1 183 ? -6.777 -7.901 -9.954 1.00 82.25 183 ARG A CA 1
ATOM 1442 C C . ARG A 1 183 ? -7.098 -8.938 -8.885 1.00 82.25 183 ARG A C 1
ATOM 1444 O O . ARG A 1 183 ? -7.531 -10.043 -9.204 1.00 82.25 183 ARG A O 1
ATOM 1451 N N . ARG A 1 184 ? -6.905 -8.585 -7.614 1.00 93.25 184 ARG A N 1
ATOM 1452 C CA . ARG A 1 184 ? -7.191 -9.472 -6.481 1.00 93.25 184 ARG A CA 1
ATOM 1453 C C . ARG A 1 184 ? -8.694 -9.521 -6.211 1.00 93.25 184 ARG A C 1
ATOM 1455 O O . ARG A 1 184 ? -9.220 -8.581 -5.634 1.00 93.25 184 ARG A O 1
ATOM 1462 N N . TYR A 1 185 ? -9.378 -10.605 -6.561 1.00 95.44 185 TYR A N 1
ATOM 1463 C CA . TYR A 1 185 ? -10.828 -10.710 -6.347 1.00 95.44 185 TYR A CA 1
ATOM 1464 C C . TYR A 1 185 ? -11.215 -11.394 -5.028 1.00 95.44 185 TYR A C 1
ATOM 1466 O O . TYR A 1 185 ? -12.359 -11.263 -4.609 1.00 95.44 185 TYR A O 1
ATOM 1474 N N . GLU A 1 186 ? -10.295 -12.088 -4.350 1.00 97.94 186 GLU A N 1
ATOM 1475 C CA . GLU A 1 186 ? -10.566 -12.738 -3.059 1.00 97.94 186 GLU A CA 1
ATOM 1476 C C . GLU A 1 186 ? -9.375 -12.583 -2.104 1.00 97.94 186 GLU A C 1
ATOM 1478 O O . GLU A 1 186 ? -8.211 -12.670 -2.514 1.00 97.94 186 GLU A O 1
ATOM 1483 N N . ARG A 1 187 ? -9.676 -12.384 -0.819 1.00 97.94 187 ARG A N 1
ATOM 1484 C CA . ARG A 1 187 ? -8.755 -12.556 0.307 1.00 97.94 187 ARG A CA 1
ATOM 1485 C C . ARG A 1 187 ? -9.380 -13.495 1.332 1.00 97.94 187 ARG A C 1
ATOM 1487 O O . ARG A 1 187 ? -10.528 -13.295 1.724 1.00 97.94 187 ARG A O 1
ATOM 1494 N N . LYS A 1 188 ? -8.609 -14.459 1.829 1.00 98.62 188 LYS A N 1
ATOM 1495 C CA . LYS A 1 188 ? -8.978 -15.300 2.974 1.00 98.62 188 LYS A CA 1
ATOM 1496 C C . LYS A 1 188 ? -8.018 -15.071 4.129 1.00 98.62 188 LYS A C 1
ATOM 1498 O O . LYS A 1 188 ? -6.810 -15.082 3.921 1.00 98.62 188 LYS A O 1
ATOM 1503 N N . SER A 1 189 ? -8.554 -14.918 5.331 1.00 98.31 189 SER A N 1
ATOM 1504 C CA . SER A 1 189 ? -7.781 -14.714 6.555 1.00 98.31 189 SER A CA 1
ATOM 1505 C C . SER A 1 189 ? -7.997 -15.881 7.507 1.00 98.31 189 SER A C 1
ATOM 1507 O O . SER A 1 189 ? -9.133 -16.242 7.824 1.00 98.31 189 SER A O 1
ATOM 1509 N N . TYR A 1 190 ? -6.902 -16.474 7.968 1.00 98.50 190 TYR A N 1
ATOM 1510 C CA . TYR A 1 190 ? -6.879 -17.642 8.837 1.00 98.50 190 TYR A CA 1
ATOM 1511 C C . TYR A 1 190 ? -6.136 -17.326 10.131 1.00 98.50 190 TYR A C 1
ATOM 1513 O O . TYR A 1 190 ? -5.090 -16.677 10.109 1.00 98.50 190 TYR A O 1
ATOM 1521 N N . SER A 1 191 ? -6.621 -17.867 11.245 1.00 97.81 191 SER A N 1
ATOM 1522 C CA . SER A 1 191 ? -5.910 -17.881 12.523 1.00 97.81 191 SER A CA 1
ATOM 1523 C C . SER A 1 191 ? -5.316 -19.261 12.799 1.00 97.81 191 SER A C 1
ATOM 1525 O O . SER A 1 191 ? -5.827 -20.290 12.346 1.00 97.81 191 SER A O 1
ATOM 1527 N N . TRP A 1 192 ? -4.211 -19.290 13.537 1.00 97.38 192 TRP A N 1
ATOM 1528 C CA . TRP A 1 192 ? -3.623 -20.530 14.026 1.00 97.38 192 TRP A CA 1
ATOM 1529 C C . TRP A 1 192 ? -4.263 -20.935 15.355 1.00 97.38 192 TRP A C 1
ATOM 1531 O O . TRP A 1 192 ? -4.255 -20.157 16.308 1.00 97.38 192 TRP A O 1
ATOM 1541 N N . ASN A 1 193 ? -4.791 -22.157 15.446 1.00 94.94 193 ASN A N 1
ATOM 1542 C CA . ASN A 1 193 ? -5.409 -22.665 16.680 1.00 94.94 193 ASN A CA 1
ATOM 1543 C C . ASN A 1 193 ? -4.455 -23.505 17.558 1.00 94.94 193 ASN A C 1
ATOM 1545 O O . ASN A 1 193 ? -4.866 -24.005 18.603 1.00 94.94 193 ASN A O 1
ATOM 1549 N N . GLY A 1 194 ? -3.196 -23.671 17.139 1.00 94.31 194 GLY A N 1
ATOM 1550 C CA . GLY A 1 194 ? -2.206 -24.529 17.795 1.00 94.31 194 GLY A CA 1
ATOM 1551 C C . GLY A 1 194 ? -1.824 -25.770 16.982 1.00 94.31 194 GLY A C 1
ATOM 1552 O O . GLY A 1 194 ? -0.689 -26.229 17.115 1.00 94.31 194 GLY A O 1
ATOM 1553 N N . SER A 1 195 ? -2.716 -26.270 16.120 1.00 94.38 195 SER A N 1
ATOM 1554 C CA . SER A 1 195 ? -2.479 -27.442 15.257 1.00 94.38 195 SER A CA 1
ATOM 1555 C C . SER A 1 195 ? -2.802 -27.210 13.785 1.00 94.38 195 SER A C 1
ATOM 1557 O O . SER A 1 195 ? -2.128 -27.780 12.932 1.00 94.38 195 SER A O 1
ATOM 1559 N N . ASP A 1 196 ? -3.805 -26.381 13.490 1.00 95.69 196 ASP A N 1
ATOM 1560 C CA . ASP A 1 196 ? -4.340 -26.179 12.148 1.00 95.69 196 ASP A CA 1
ATOM 1561 C C . ASP A 1 196 ? -4.727 -24.717 11.894 1.00 95.69 196 ASP A C 1
ATOM 1563 O O . ASP A 1 196 ? -4.991 -23.919 12.803 1.00 95.69 196 ASP A O 1
ATOM 1567 N N . TRP A 1 197 ? -4.804 -24.377 10.608 1.00 97.62 197 TRP A N 1
ATOM 1568 C CA . TRP A 1 197 ? -5.327 -23.098 10.146 1.00 97.62 197 TRP A CA 1
ATOM 1569 C C . TRP A 1 197 ? -6.852 -23.110 10.171 1.00 97.62 197 TRP A C 1
ATOM 1571 O O . TRP A 1 197 ? -7.487 -23.916 9.494 1.00 97.62 197 TRP A O 1
ATOM 1581 N N . THR A 1 198 ? -7.444 -22.178 10.912 1.00 97.94 198 THR A N 1
ATOM 1582 C CA . THR A 1 198 ? -8.896 -21.988 10.968 1.00 97.94 198 THR A CA 1
ATOM 1583 C C . THR A 1 198 ? -9.270 -20.764 10.144 1.00 97.94 198 THR A C 1
ATOM 1585 O O . THR A 1 198 ? -8.757 -19.677 10.400 1.00 97.94 198 THR A O 1
ATOM 1588 N N . LEU A 1 199 ? -10.144 -20.927 9.146 1.00 97.88 199 LEU A N 1
ATOM 1589 C CA . LEU A 1 199 ? -10.639 -19.807 8.340 1.00 97.88 199 LEU A CA 1
ATOM 1590 C C . LEU A 1 199 ? -11.476 -18.876 9.225 1.00 97.88 199 LEU A C 1
ATOM 1592 O O . LEU A 1 199 ? -12.484 -19.302 9.786 1.00 97.88 199 LEU A O 1
ATOM 1596 N N . GLY A 1 200 ? -11.049 -17.622 9.349 1.00 96.62 200 GLY A N 1
ATOM 1597 C CA . GLY A 1 200 ? -11.741 -16.591 10.120 1.00 96.62 200 GLY A CA 1
ATOM 1598 C C . GLY A 1 200 ? -12.642 -15.720 9.251 1.00 96.62 200 GLY A C 1
ATOM 1599 O O . GLY A 1 200 ? -13.792 -15.475 9.607 1.00 96.62 200 GLY A O 1
ATOM 1600 N N . SER A 1 201 ? -12.144 -15.267 8.099 1.00 97.12 201 SER A N 1
ATOM 1601 C CA . SER A 1 201 ? -12.918 -14.422 7.187 1.00 97.12 201 SER A CA 1
ATOM 1602 C C . SER A 1 201 ? -12.543 -14.643 5.724 1.00 97.12 201 SER A C 1
ATOM 1604 O O . SER A 1 201 ? -11.464 -15.129 5.380 1.00 97.12 201 SER A O 1
ATOM 1606 N N . THR A 1 202 ? -13.477 -14.302 4.842 1.00 98.44 202 THR A N 1
ATOM 1607 C CA . THR A 1 202 ? -13.272 -14.214 3.395 1.00 98.44 202 THR A CA 1
ATOM 1608 C C . THR A 1 202 ? -13.838 -12.882 2.939 1.00 98.44 202 THR A C 1
ATOM 1610 O O . THR A 1 202 ? -14.943 -12.529 3.350 1.00 98.44 202 THR A O 1
ATOM 1613 N N . ILE A 1 203 ? -13.083 -12.158 2.118 1.00 98.25 203 ILE A N 1
ATOM 1614 C CA . ILE A 1 203 ? -13.517 -10.926 1.466 1.00 98.25 203 ILE A CA 1
ATOM 1615 C C . ILE A 1 203 ? -13.420 -11.123 -0.041 1.00 98.25 203 ILE A C 1
ATOM 1617 O O . ILE A 1 203 ? -12.344 -11.415 -0.562 1.00 98.25 203 ILE A O 1
ATOM 1621 N N . ASN A 1 204 ? -14.540 -10.932 -0.724 1.00 98.44 204 ASN A N 1
ATOM 1622 C CA . ASN A 1 204 ? -14.647 -10.907 -2.173 1.00 98.44 204 ASN A CA 1
ATOM 1623 C C . ASN A 1 204 ? -14.706 -9.455 -2.652 1.00 98.44 204 ASN A C 1
ATOM 1625 O O . ASN A 1 204 ? -15.528 -8.671 -2.174 1.00 98.44 204 ASN A O 1
ATOM 1629 N N . TYR A 1 205 ? -13.849 -9.100 -3.601 1.00 97.81 205 TYR A N 1
ATOM 1630 C CA . TYR A 1 205 ? -13.726 -7.751 -4.144 1.00 97.81 205 TYR A CA 1
ATOM 1631 C C . TYR A 1 205 ? -14.423 -7.654 -5.502 1.00 97.81 205 TYR A C 1
ATOM 1633 O O . TYR A 1 205 ? -14.155 -8.440 -6.412 1.00 97.81 205 TYR A O 1
ATOM 1641 N N . VAL A 1 206 ? -15.284 -6.649 -5.659 1.00 97.38 206 VAL A N 1
ATOM 1642 C CA . VAL A 1 206 ? -15.913 -6.297 -6.938 1.00 97.38 206 VAL A CA 1
ATOM 1643 C C . VAL A 1 206 ? -15.270 -5.024 -7.465 1.00 97.38 206 VAL A C 1
ATOM 1645 O O . VAL A 1 206 ? -15.145 -4.045 -6.730 1.00 97.38 206 VAL A O 1
ATOM 1648 N N . TYR A 1 207 ? -14.874 -5.040 -8.736 1.00 90.31 207 TYR A N 1
ATOM 1649 C CA . TYR A 1 207 ? -14.126 -3.960 -9.373 1.00 90.31 207 TYR A CA 1
ATOM 1650 C C . TYR A 1 207 ? -14.934 -3.244 -10.451 1.00 90.31 207 TYR A C 1
ATOM 1652 O O . TYR A 1 207 ? -15.630 -3.892 -11.234 1.00 90.31 207 TYR A O 1
ATOM 1660 N N . ASP A 1 208 ? -14.723 -1.934 -10.552 1.00 83.94 208 ASP A N 1
ATOM 1661 C CA . ASP A 1 208 ? -14.933 -1.156 -11.772 1.00 83.94 208 ASP A CA 1
ATOM 1662 C C . ASP A 1 208 ? -13.572 -0.626 -12.241 1.00 83.94 208 ASP A C 1
ATOM 1664 O O . ASP A 1 208 ? -12.848 0.020 -11.480 1.00 83.94 208 ASP A O 1
ATOM 1668 N N . GLY A 1 209 ? -13.163 -0.993 -13.458 1.00 81.56 209 GLY A N 1
ATOM 1669 C CA . GLY A 1 209 ? -11.794 -0.773 -13.932 1.00 81.56 209 GLY A CA 1
ATOM 1670 C C . GLY A 1 209 ? -10.742 -1.309 -12.947 1.00 81.56 209 GLY A C 1
ATOM 1671 O O . GLY A 1 209 ? -10.664 -2.518 -12.689 1.00 81.56 209 GLY A O 1
ATOM 1672 N N . ASN A 1 210 ? -9.930 -0.396 -12.409 1.00 77.44 210 ASN A N 1
ATOM 1673 C CA . ASN A 1 210 ? -8.881 -0.667 -11.418 1.00 77.44 210 ASN A CA 1
ATOM 1674 C C . ASN A 1 210 ? -9.330 -0.557 -9.954 1.00 77.44 210 ASN A C 1
ATOM 1676 O O . ASN A 1 210 ? -8.602 -0.998 -9.062 1.00 77.44 210 ASN A O 1
ATOM 1680 N N . ASN A 1 211 ? -10.504 0.014 -9.698 1.00 86.25 211 ASN A N 1
ATOM 1681 C CA . ASN A 1 211 ? -10.938 0.408 -8.364 1.00 86.25 211 ASN A CA 1
ATOM 1682 C C . ASN A 1 211 ? -11.919 -0.616 -7.782 1.00 86.25 211 ASN A C 1
ATOM 1684 O O . ASN A 1 211 ? -12.807 -1.108 -8.476 1.00 86.25 211 ASN A O 1
ATOM 1688 N N . VAL A 1 212 ? -11.777 -0.939 -6.493 1.00 95.00 212 VAL A N 1
ATOM 1689 C CA . VAL A 1 212 ? -12.759 -1.777 -5.786 1.00 95.00 212 VAL A CA 1
ATOM 1690 C C . VAL A 1 212 ? -13.986 -0.921 -5.513 1.00 95.00 212 VAL A C 1
ATOM 1692 O O . VAL A 1 212 ? -13.879 0.101 -4.844 1.00 95.00 212 VAL A O 1
ATOM 1695 N N . ILE A 1 213 ? -15.152 -1.341 -5.989 1.00 97.12 213 ILE A N 1
ATOM 1696 C CA . ILE A 1 213 ? -16.431 -0.661 -5.745 1.00 97.12 213 ILE A CA 1
ATOM 1697 C C . ILE A 1 213 ? -17.233 -1.311 -4.618 1.00 97.12 213 ILE A C 1
ATOM 1699 O O . ILE A 1 213 ? -18.084 -0.656 -4.019 1.00 97.12 213 ILE A O 1
ATOM 1703 N N . ALA A 1 214 ? -16.957 -2.577 -4.293 1.00 98.12 214 ALA A N 1
ATOM 1704 C CA . ALA A 1 214 ? -17.596 -3.267 -3.181 1.00 98.12 214 ALA A CA 1
ATOM 1705 C C . ALA A 1 214 ? -16.748 -4.415 -2.618 1.00 98.12 214 ALA A C 1
ATOM 1707 O O . ALA A 1 214 ? -15.996 -5.074 -3.338 1.00 98.12 214 ALA A O 1
ATOM 1708 N N . GLU A 1 215 ? -16.926 -4.664 -1.326 1.00 98.31 215 GLU A N 1
ATOM 1709 C CA . GLU A 1 215 ? -16.412 -5.809 -0.579 1.00 98.31 215 GLU A CA 1
ATOM 1710 C C . GLU A 1 215 ? -17.586 -6.630 -0.054 1.00 98.31 215 GLU A C 1
ATOM 1712 O O . GLU A 1 215 ? -18.474 -6.086 0.605 1.00 98.31 215 GLU A O 1
ATOM 1717 N N . TYR A 1 216 ? -17.567 -7.935 -0.303 1.00 98.56 216 TYR A N 1
ATOM 1718 C CA . TYR A 1 216 ? -18.551 -8.888 0.204 1.00 98.56 216 TYR A CA 1
ATOM 1719 C C . TYR A 1 216 ? -17.885 -9.920 1.104 1.00 98.56 216 TYR A C 1
ATOM 1721 O O . TYR A 1 216 ? -16.736 -10.291 0.871 1.00 98.56 216 TYR A O 1
ATOM 1729 N N . ASP A 1 217 ? -18.597 -10.415 2.111 1.00 98.12 217 ASP A N 1
ATOM 1730 C CA . ASP A 1 217 ? -18.115 -11.538 2.914 1.00 98.12 217 ASP A CA 1
ATOM 1731 C C . ASP A 1 217 ? -18.203 -12.874 2.144 1.00 98.12 217 ASP A C 1
ATOM 1733 O O . ASP A 1 217 ? -18.706 -12.954 1.018 1.00 98.12 217 ASP A O 1
ATOM 1737 N N . GLY A 1 218 ? -17.726 -13.961 2.758 1.00 96.38 218 GLY A N 1
ATOM 1738 C CA . GLY A 1 218 ? -17.815 -15.312 2.186 1.00 96.38 218 GLY A CA 1
ATOM 1739 C C . GLY A 1 218 ? -19.244 -15.855 2.023 1.00 96.38 218 GLY A C 1
ATOM 1740 O O . GLY A 1 218 ? -19.429 -16.884 1.379 1.00 96.38 218 GLY A O 1
ATOM 1741 N N . SER A 1 219 ? -20.249 -15.181 2.589 1.00 97.38 219 SER A N 1
ATOM 1742 C CA . SER A 1 219 ? -21.680 -15.485 2.439 1.00 97.38 219 SER A CA 1
ATOM 1743 C C . SER A 1 219 ? -22.384 -14.533 1.460 1.00 97.38 219 SER A C 1
ATOM 1745 O O . SER A 1 219 ? -23.609 -14.569 1.354 1.00 97.38 219 SER A O 1
ATOM 1747 N N . ASN A 1 220 ? -21.626 -13.713 0.721 1.00 96.38 220 ASN A N 1
ATOM 1748 C CA . ASN A 1 220 ? -22.110 -12.688 -0.207 1.00 96.38 220 ASN A CA 1
ATOM 1749 C C . ASN A 1 220 ? -22.937 -11.562 0.441 1.00 96.38 220 ASN A C 1
ATOM 1751 O O . ASN A 1 220 ? -23.737 -10.917 -0.241 1.00 96.38 220 ASN A O 1
ATOM 1755 N N . ASN A 1 221 ? -22.736 -11.267 1.726 1.00 97.88 221 ASN A N 1
ATOM 1756 C CA . ASN A 1 221 ? -23.275 -10.049 2.332 1.00 97.88 221 ASN A CA 1
ATOM 1757 C C . ASN A 1 221 ? -22.340 -8.870 2.052 1.00 97.88 221 ASN A C 1
ATOM 1759 O O . ASN A 1 221 ? -21.121 -9.004 2.153 1.00 97.88 221 ASN A O 1
ATOM 1763 N N . LEU A 1 222 ? -22.904 -7.708 1.716 1.00 98.12 222 LEU A N 1
ATOM 1764 C CA . LEU A 1 222 ? -22.130 -6.485 1.493 1.00 98.12 222 LEU A CA 1
ATOM 1765 C C . LEU A 1 222 ? -21.487 -6.017 2.808 1.00 98.12 222 LEU A C 1
ATOM 1767 O O . LEU A 1 222 ? -22.191 -5.775 3.788 1.00 98.12 222 LEU A O 1
ATOM 1771 N N . ILE A 1 223 ? -20.164 -5.854 2.808 1.00 97.56 223 ILE A N 1
ATOM 1772 C CA . ILE A 1 223 ? -19.382 -5.316 3.931 1.00 97.56 223 ILE A CA 1
ATOM 1773 C C . ILE A 1 223 ? -19.190 -3.807 3.757 1.00 97.56 223 ILE A C 1
ATOM 1775 O O . ILE A 1 223 ? -19.487 -3.031 4.666 1.00 97.56 223 ILE A O 1
ATOM 1779 N N . LYS A 1 224 ? -18.686 -3.401 2.586 1.00 97.94 224 LYS A N 1
ATOM 1780 C CA . LYS A 1 224 ? -18.409 -2.005 2.224 1.00 97.94 224 LYS A CA 1
ATOM 1781 C C . LYS A 1 224 ? -18.693 -1.764 0.754 1.00 97.94 224 LYS A C 1
ATOM 1783 O O . LYS A 1 224 ? -18.469 -2.645 -0.072 1.00 97.94 224 LYS A O 1
ATOM 1788 N N . SER A 1 225 ? -19.102 -0.549 0.423 1.00 98.31 225 SER A N 1
ATOM 1789 C CA . SER A 1 225 ? -19.120 -0.039 -0.948 1.00 98.31 225 SER A CA 1
ATOM 1790 C C . SER A 1 225 ? -18.350 1.271 -1.041 1.00 98.31 225 SER A C 1
ATOM 1792 O O . SER A 1 225 ? -18.360 2.069 -0.102 1.00 98.31 225 SER A O 1
ATOM 1794 N N . TYR A 1 226 ? -17.730 1.506 -2.188 1.00 98.25 226 TYR A N 1
ATOM 1795 C CA . TYR A 1 226 ? -16.858 2.645 -2.435 1.00 98.25 226 TYR A CA 1
ATOM 1796 C C . TYR A 1 226 ? -17.395 3.470 -3.598 1.00 98.25 226 TYR A C 1
ATOM 1798 O O . TYR A 1 226 ? -17.699 2.930 -4.663 1.00 98.25 226 TYR A O 1
ATOM 1806 N N . LEU A 1 227 ? -17.495 4.781 -3.393 1.00 97.69 227 LEU A N 1
ATOM 1807 C CA . LEU A 1 227 ? -17.794 5.732 -4.456 1.00 97.69 227 LEU A CA 1
ATOM 1808 C C . LEU A 1 227 ? -16.491 6.375 -4.915 1.00 97.69 227 LEU A C 1
ATOM 1810 O O . LEU A 1 227 ? -15.798 6.989 -4.107 1.00 97.69 227 LEU A O 1
ATOM 1814 N N . TRP A 1 228 ? -16.202 6.268 -6.206 1.00 95.69 228 TRP A N 1
ATOM 1815 C CA . TRP A 1 228 ? -15.023 6.853 -6.838 1.00 95.69 228 TRP A CA 1
ATOM 1816 C C . TRP A 1 228 ? -15.421 8.017 -7.745 1.00 95.69 228 TRP A C 1
ATOM 1818 O O . TRP A 1 228 ? -16.491 8.009 -8.355 1.00 95.69 228 TRP A O 1
ATOM 1828 N N . GLY A 1 229 ? -14.559 9.022 -7.797 1.00 88.44 229 GLY A N 1
ATOM 1829 C CA . GLY A 1 229 ? -14.615 10.166 -8.693 1.00 88.44 229 GLY A CA 1
ATOM 1830 C C . GLY A 1 229 ? -13.349 10.251 -9.529 1.00 88.44 229 GLY A C 1
ATOM 1831 O O . GLY A 1 229 ? -12.620 9.271 -9.667 1.00 88.44 229 GLY A O 1
ATOM 1832 N N . GLU A 1 230 ? -13.096 11.431 -10.089 1.00 79.00 230 GLU A N 1
ATOM 1833 C CA . GLU A 1 230 ? -11.835 11.696 -10.773 1.00 79.00 230 GLU A CA 1
ATOM 1834 C C . GLU A 1 230 ? -10.681 11.633 -9.771 1.00 79.00 230 GLU A C 1
ATOM 1836 O O . GLU A 1 230 ? -10.707 12.269 -8.717 1.00 79.00 230 GLU A O 1
ATOM 1841 N N . ASP A 1 231 ? -9.682 10.830 -10.103 1.00 75.62 231 ASP A N 1
ATOM 1842 C CA . ASP A 1 231 ? -8.425 10.746 -9.387 1.00 75.62 231 ASP A CA 1
ATOM 1843 C C . ASP A 1 231 ? -7.463 11.855 -9.857 1.00 75.62 231 ASP A C 1
ATOM 1845 O O . ASP A 1 231 ? -7.815 12.696 -10.688 1.00 75.62 231 ASP A O 1
ATOM 1849 N N . ILE A 1 232 ? -6.240 11.903 -9.324 1.00 68.19 232 ILE A N 1
ATOM 1850 C CA . ILE A 1 232 ? -5.282 12.984 -9.631 1.00 68.19 232 ILE A CA 1
ATOM 1851 C C . ILE A 1 232 ? -4.887 13.087 -11.116 1.00 68.19 232 ILE A C 1
ATOM 1853 O O . ILE A 1 232 ? -4.292 14.091 -11.506 1.00 68.19 232 ILE A O 1
ATOM 1857 N N . SER A 1 233 ? -5.216 12.093 -11.951 1.00 59.16 233 SER A N 1
ATOM 1858 C CA . SER A 1 233 ? -5.060 12.198 -13.409 1.00 59.16 233 SER A CA 1
ATOM 1859 C C . SER A 1 233 ? -6.132 13.075 -14.069 1.00 59.16 233 SER A C 1
ATOM 1861 O O . SER A 1 233 ? -6.003 13.425 -15.239 1.00 59.16 233 SER A O 1
ATOM 1863 N N . GLY A 1 234 ? -7.201 13.429 -13.347 1.00 57.53 234 GLY A N 1
ATOM 1864 C CA . GLY A 1 234 ? -8.399 14.062 -13.905 1.00 57.53 234 GLY A CA 1
ATOM 1865 C C . GLY A 1 234 ? -9.341 13.071 -14.595 1.00 57.53 234 GLY A C 1
ATOM 1866 O O . GLY A 1 234 ? -10.162 13.474 -15.416 1.00 57.53 234 GLY A O 1
ATOM 1867 N N . SER A 1 235 ? -9.215 11.772 -14.302 1.00 57.69 235 SER A N 1
ATOM 1868 C CA . SER A 1 235 ? -10.073 10.710 -14.838 1.00 57.69 235 SER A CA 1
ATOM 1869 C C . SER A 1 235 ? -10.468 9.703 -13.752 1.00 57.69 235 SER A C 1
ATOM 1871 O O . SER A 1 235 ? -9.907 9.734 -12.665 1.00 57.69 235 SER A O 1
ATOM 1873 N N . LEU A 1 236 ? -11.445 8.823 -14.003 1.00 65.12 236 LEU A N 1
ATOM 1874 C CA . LEU A 1 236 ? -11.978 7.921 -12.963 1.00 65.12 236 LEU A CA 1
ATOM 1875 C C . LEU A 1 236 ? -10.962 6.886 -12.437 1.00 65.12 236 LEU A C 1
ATOM 1877 O O . LEU A 1 236 ? -11.097 6.422 -11.304 1.00 65.12 236 LEU A O 1
ATOM 1881 N N . ASP A 1 237 ? -9.980 6.485 -13.247 1.00 62.75 237 ASP A N 1
ATOM 1882 C CA . ASP A 1 237 ? -9.005 5.458 -12.860 1.00 62.75 237 ASP A CA 1
ATOM 1883 C C . ASP A 1 237 ? -7.611 5.585 -13.508 1.00 62.75 237 ASP A C 1
ATOM 1885 O O . ASP A 1 237 ? -6.799 4.662 -13.377 1.00 62.75 237 ASP A O 1
ATOM 1889 N N . GLY A 1 238 ? -7.298 6.703 -14.175 1.00 54.16 238 GLY A N 1
ATOM 1890 C CA . GLY A 1 238 ? -5.998 6.933 -14.825 1.00 54.16 238 GLY A CA 1
ATOM 1891 C C . GLY A 1 238 ? -4.824 7.066 -13.848 1.00 54.16 238 GLY A C 1
ATOM 1892 O O . GLY A 1 238 ? -3.693 6.728 -14.188 1.00 54.16 238 GLY A O 1
ATOM 1893 N N . ALA A 1 239 ? -5.089 7.466 -12.604 1.00 61.66 239 ALA A N 1
ATOM 1894 C CA . ALA A 1 239 ? -4.168 7.398 -11.474 1.00 61.66 239 ALA A CA 1
ATO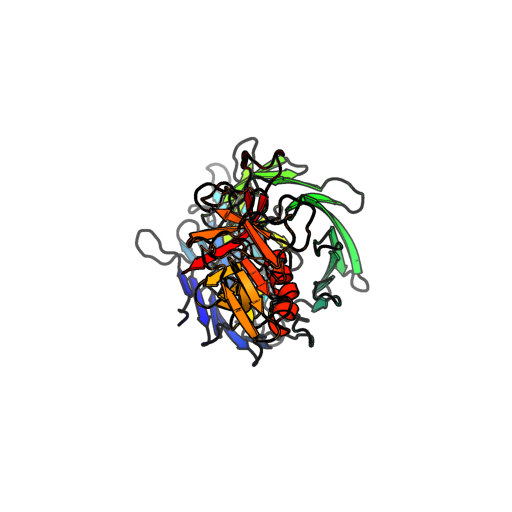M 1895 C C . ALA A 1 239 ? -4.430 6.175 -10.574 1.00 61.66 239 ALA A C 1
ATOM 1897 O O . ALA A 1 239 ? -3.973 6.118 -9.428 1.00 61.66 239 ALA A O 1
ATOM 1898 N N . GLY A 1 240 ? -5.157 5.165 -11.061 1.00 70.44 240 GLY A N 1
ATOM 1899 C CA . GLY A 1 240 ? -5.501 3.978 -10.283 1.00 70.44 240 GLY A CA 1
ATOM 1900 C C . GLY A 1 240 ? -6.257 4.308 -8.998 1.00 70.44 240 GLY A C 1
ATOM 1901 O O . GLY A 1 240 ? -6.006 3.662 -7.975 1.00 70.44 240 GLY A O 1
ATOM 1902 N N . GLY A 1 241 ? -7.062 5.374 -9.016 1.00 80.88 241 GLY A N 1
ATOM 1903 C CA . GLY A 1 241 ? -7.833 5.849 -7.870 1.00 80.88 241 GLY A CA 1
ATOM 1904 C C . GLY A 1 241 ? -7.064 6.739 -6.887 1.00 80.88 241 GLY A C 1
ATOM 1905 O O . GLY A 1 241 ? -7.650 7.156 -5.891 1.00 80.88 241 GLY A O 1
ATOM 1906 N N . VAL A 1 242 ? -5.781 7.064 -7.113 1.00 83.56 242 VAL A N 1
ATOM 1907 C CA . VAL A 1 242 ? -5.024 7.959 -6.208 1.00 83.56 242 VAL A CA 1
ATOM 1908 C C . VAL A 1 242 ? -5.725 9.318 -6.101 1.00 83.56 242 VAL A C 1
ATOM 1910 O O . VAL A 1 242 ? -5.820 10.044 -7.082 1.00 83.56 242 VAL A O 1
ATOM 1913 N N . GLY A 1 243 ? -6.215 9.675 -4.913 1.00 86.62 243 GLY A N 1
ATOM 1914 C CA . GLY A 1 243 ? -6.963 10.916 -4.685 1.00 86.62 243 GLY A CA 1
ATOM 1915 C C . GLY A 1 243 ? -8.408 10.907 -5.202 1.00 86.62 243 GLY A C 1
ATOM 1916 O O . GLY A 1 243 ? -9.078 11.928 -5.100 1.00 86.62 243 GLY A O 1
ATOM 1917 N N . GLY A 1 244 ? -8.895 9.782 -5.736 1.00 89.50 244 GLY A N 1
ATOM 1918 C CA . GLY A 1 244 ? -10.211 9.678 -6.378 1.00 89.50 244 GLY A CA 1
ATOM 1919 C C . GLY A 1 244 ? -11.323 9.075 -5.516 1.00 89.50 244 GLY A C 1
ATOM 1920 O O . GLY A 1 244 ? -12.463 9.007 -5.966 1.00 89.50 244 GLY A O 1
ATOM 1921 N N . LEU A 1 245 ? -11.051 8.605 -4.292 1.00 97.50 245 LEU A N 1
ATOM 1922 C CA . LEU A 1 245 ? -12.102 8.042 -3.433 1.00 97.50 245 LEU A CA 1
ATOM 1923 C C . LEU A 1 245 ? -13.005 9.177 -2.905 1.00 97.50 245 LEU A C 1
ATOM 1925 O O . LEU A 1 245 ? -12.549 10.138 -2.295 1.00 97.50 245 LEU A O 1
ATOM 1929 N N . LEU A 1 246 ? -14.309 9.097 -3.125 1.00 97.75 246 LEU A N 1
ATOM 1930 C CA . LEU A 1 246 ? -15.251 10.135 -2.691 1.00 97.75 246 LEU A CA 1
ATOM 1931 C C . LEU A 1 246 ? -16.011 9.737 -1.434 1.00 97.75 246 LEU A C 1
ATOM 1933 O O . LEU A 1 246 ? -16.322 10.595 -0.611 1.00 97.75 246 LEU A O 1
ATOM 1937 N N . ALA A 1 247 ? -16.322 8.450 -1.279 1.00 98.31 247 ALA A N 1
ATOM 1938 C CA . ALA A 1 247 ? -17.000 7.959 -0.090 1.00 98.31 247 ALA A CA 1
ATOM 1939 C C . ALA A 1 247 ? -16.741 6.473 0.164 1.00 98.31 247 ALA A C 1
ATOM 1941 O O . ALA A 1 247 ? -16.634 5.672 -0.766 1.00 98.31 247 ALA A O 1
ATOM 1942 N N . VAL A 1 248 ? -16.729 6.109 1.442 1.00 98.44 248 VAL A N 1
ATOM 1943 C CA . VAL A 1 248 ? -16.817 4.728 1.924 1.00 98.44 248 VAL A CA 1
ATOM 1944 C C . VAL A 1 248 ? -18.151 4.580 2.634 1.00 98.44 248 VAL A C 1
ATOM 1946 O O . VAL A 1 248 ? -18.447 5.352 3.540 1.00 98.44 248 VAL A O 1
ATOM 1949 N N . ASN A 1 249 ? -18.946 3.596 2.243 1.00 98.19 249 ASN A N 1
ATOM 1950 C CA . ASN A 1 249 ? -20.195 3.256 2.912 1.00 98.19 249 ASN A CA 1
ATOM 1951 C C . ASN A 1 249 ? -20.062 1.866 3.537 1.00 98.19 249 ASN A C 1
ATOM 1953 O O . ASN A 1 249 ? -19.718 0.912 2.838 1.00 98.19 249 ASN A O 1
ATOM 1957 N N . ASP A 1 250 ? -20.322 1.765 4.835 1.00 96.56 250 ASP A N 1
ATOM 1958 C CA . ASP A 1 250 ? -20.378 0.512 5.588 1.00 96.56 250 ASP A CA 1
ATOM 1959 C C . ASP A 1 250 ? -21.732 0.391 6.319 1.00 96.56 250 ASP A C 1
ATOM 1961 O O . ASP A 1 250 ? -22.633 1.212 6.150 1.00 96.56 250 ASP A O 1
ATOM 1965 N N . SER A 1 251 ? -21.906 -0.645 7.139 1.00 95.06 251 SER A N 1
ATOM 1966 C CA . SER A 1 251 ? -23.141 -0.845 7.917 1.00 95.06 251 SER A CA 1
ATOM 1967 C C . SER A 1 251 ? -23.414 0.238 8.973 1.00 95.06 251 SER A C 1
ATOM 1969 O O . SER A 1 251 ? -24.532 0.328 9.480 1.00 95.06 251 SER A O 1
ATOM 1971 N N . SER A 1 252 ? -22.407 1.038 9.327 1.00 95.00 252 SER A N 1
ATOM 1972 C CA . SER A 1 252 ? -22.466 2.098 10.337 1.00 95.00 252 SER A CA 1
ATOM 1973 C C . SER A 1 252 ? -22.707 3.485 9.741 1.00 95.00 252 SER A C 1
ATOM 1975 O O . SER A 1 252 ? -23.197 4.359 10.457 1.00 95.00 252 SER A O 1
ATOM 1977 N N . GLY A 1 253 ? -22.376 3.713 8.467 1.00 96.69 253 GLY A N 1
ATOM 1978 C CA . GLY A 1 253 ? -22.652 4.976 7.788 1.00 96.69 253 GLY A CA 1
ATOM 1979 C C . GLY A 1 253 ? -21.794 5.240 6.554 1.00 96.69 253 GLY A C 1
ATOM 1980 O O . GLY A 1 253 ? -21.106 4.362 6.035 1.00 96.69 253 GLY A O 1
ATOM 1981 N N . ILE A 1 254 ? -21.845 6.494 6.098 1.00 98.56 254 ILE A N 1
ATOM 1982 C CA . ILE A 1 254 ? -21.083 7.000 4.954 1.00 98.56 254 ILE A CA 1
ATOM 1983 C C . ILE A 1 254 ? -19.981 7.922 5.471 1.00 98.56 254 ILE A C 1
ATOM 1985 O O . ILE A 1 254 ? -20.236 8.810 6.285 1.00 98.56 254 ILE A O 1
ATOM 1989 N N . TYR A 1 255 ? -18.769 7.738 4.963 1.00 98.69 255 TYR A N 1
ATOM 1990 C CA . TYR A 1 255 ? -17.583 8.475 5.377 1.00 98.69 255 TYR A CA 1
ATOM 1991 C C . TYR A 1 255 ? -16.882 9.095 4.177 1.00 98.69 255 TYR A C 1
ATOM 1993 O O . TYR A 1 255 ? -16.688 8.433 3.157 1.00 98.69 255 TYR A O 1
ATOM 2001 N N . LEU A 1 256 ? -16.480 10.356 4.314 1.00 98.56 256 LEU A N 1
ATOM 2002 C CA . LEU A 1 256 ? -15.816 11.127 3.265 1.00 98.56 256 LEU A CA 1
ATOM 2003 C C . LEU A 1 256 ? -14.319 11.243 3.588 1.00 98.56 256 LEU A C 1
ATOM 2005 O O . LEU A 1 256 ? -13.984 11.733 4.674 1.00 98.56 256 LEU A O 1
ATOM 2009 N N . PRO A 1 257 ? -13.414 10.793 2.702 1.00 98.19 257 PRO A N 1
ATOM 2010 C CA . PRO A 1 257 ? -11.982 10.984 2.881 1.00 98.19 257 PRO A CA 1
ATOM 2011 C C . PRO A 1 257 ? -11.564 12.431 2.587 1.00 98.19 257 PRO A C 1
ATOM 2013 O O . PRO A 1 257 ? -12.190 13.133 1.793 1.00 98.19 257 PRO A O 1
ATOM 2016 N N . TYR A 1 258 ? -10.458 12.863 3.189 1.00 96.06 258 TYR A N 1
ATOM 2017 C CA . TYR A 1 258 ? -9.734 14.071 2.790 1.00 96.06 258 TYR A CA 1
ATOM 2018 C C . TYR A 1 258 ? -8.250 13.764 2.582 1.00 96.06 258 TYR A C 1
ATOM 2020 O O . TYR A 1 258 ? -7.706 12.840 3.189 1.00 96.06 258 TYR A O 1
ATOM 2028 N N . TYR A 1 259 ? -7.600 14.551 1.725 1.00 94.31 259 TYR A N 1
ATOM 2029 C CA . TYR A 1 259 ? -6.304 14.213 1.136 1.00 94.31 259 TYR A CA 1
ATOM 2030 C C . TYR A 1 259 ? -5.226 15.255 1.414 1.00 94.31 259 TYR A C 1
ATOM 2032 O O . TYR A 1 259 ? -5.528 16.421 1.680 1.00 94.31 259 TYR A O 1
ATOM 2040 N N . ASP A 1 260 ? -3.967 14.840 1.302 1.00 87.12 260 ASP A N 1
ATOM 2041 C CA . ASP A 1 260 ? -2.864 15.758 1.024 1.00 87.12 260 ASP A CA 1
ATOM 2042 C C . ASP A 1 260 ? -2.718 16.020 -0.490 1.00 87.12 260 ASP A C 1
ATOM 2044 O O . ASP A 1 260 ? -3.479 15.506 -1.312 1.00 87.12 260 ASP A O 1
ATOM 2048 N N . GLY A 1 261 ? -1.730 16.835 -0.870 1.00 76.50 261 GLY A N 1
ATOM 2049 C CA . GLY A 1 261 ? -1.481 17.184 -2.273 1.00 76.50 261 GLY A CA 1
ATOM 2050 C C . GLY A 1 261 ? -1.029 16.020 -3.164 1.00 76.50 261 GLY A C 1
ATOM 2051 O O . GLY A 1 261 ? -1.074 16.162 -4.382 1.00 76.50 261 GLY A O 1
ATOM 2052 N N . ASN A 1 262 ? -0.633 14.882 -2.582 1.00 79.50 262 ASN A N 1
ATOM 2053 C CA . ASN A 1 262 ? -0.190 13.690 -3.309 1.00 79.50 262 ASN A CA 1
ATOM 2054 C C . ASN A 1 262 ? -1.280 12.605 -3.373 1.00 79.50 262 ASN A C 1
ATOM 2056 O O . ASN A 1 262 ? -1.015 11.486 -3.811 1.00 79.50 262 ASN A O 1
ATOM 2060 N N . GLY A 1 263 ? -2.501 12.902 -2.920 1.00 85.94 263 GLY A N 1
ATOM 2061 C CA . GLY A 1 263 ? -3.591 11.928 -2.893 1.00 85.94 263 GLY A CA 1
ATOM 2062 C C . GLY A 1 263 ? -3.423 10.855 -1.813 1.00 85.94 263 GLY A C 1
ATOM 2063 O O . GLY A 1 263 ? -4.003 9.773 -1.926 1.00 85.94 263 GLY A O 1
ATOM 2064 N N . ASN A 1 264 ? -2.649 11.117 -0.754 1.00 93.06 264 ASN A N 1
ATOM 2065 C CA . ASN A 1 264 ? -2.667 10.283 0.448 1.00 93.06 264 ASN A CA 1
ATOM 2066 C C . ASN A 1 264 ? -3.885 10.655 1.294 1.00 93.06 264 ASN A C 1
ATOM 2068 O O . ASN A 1 264 ? -4.151 11.838 1.507 1.00 93.06 264 ASN A O 1
ATOM 2072 N N . ILE A 1 265 ? -4.617 9.665 1.808 1.00 97.38 265 ILE A N 1
ATOM 2073 C CA . ILE A 1 265 ? -5.765 9.931 2.679 1.00 97.38 265 ILE A CA 1
ATOM 2074 C C . ILE A 1 265 ? -5.271 10.349 4.061 1.00 97.38 265 ILE A C 1
ATOM 2076 O O . ILE A 1 265 ? -4.698 9.556 4.798 1.00 97.38 265 ILE A O 1
ATOM 2080 N N . MET A 1 266 ? -5.552 11.587 4.448 1.00 96.44 266 MET A N 1
ATOM 2081 C CA . MET A 1 266 ? -5.161 12.151 5.743 1.00 96.44 266 MET A CA 1
ATOM 2082 C C . MET A 1 266 ? -6.207 11.897 6.837 1.00 96.44 266 MET A C 1
ATOM 2084 O O . MET A 1 266 ? -5.925 12.081 8.028 1.00 96.44 266 MET A O 1
ATOM 2088 N N . GLY A 1 267 ? -7.405 11.453 6.454 1.00 97.06 267 GLY A N 1
ATOM 2089 C CA . GLY A 1 267 ? -8.453 11.019 7.366 1.00 97.06 267 GLY A CA 1
ATOM 2090 C C . GLY A 1 267 ? -9.825 10.890 6.715 1.00 97.06 267 GLY A C 1
ATOM 2091 O O . GLY A 1 267 ? -9.975 11.060 5.508 1.00 97.06 267 GLY A O 1
ATOM 2092 N N . TYR A 1 268 ? -10.818 10.588 7.549 1.00 98.38 268 TYR A N 1
ATOM 2093 C CA . TYR A 1 268 ? -12.216 10.386 7.186 1.00 98.38 268 TYR A CA 1
ATOM 2094 C C . TYR A 1 268 ? -13.133 11.127 8.156 1.00 98.38 268 TYR A C 1
ATOM 2096 O O . TYR A 1 268 ? -12.953 11.046 9.379 1.00 98.38 268 TYR A O 1
ATOM 2104 N N . ILE A 1 269 ? -14.149 11.791 7.615 1.00 98.31 269 ILE A N 1
ATOM 2105 C CA . ILE A 1 269 ? -15.235 12.414 8.377 1.00 98.31 269 ILE A CA 1
ATOM 2106 C C . ILE A 1 269 ? -16.553 11.681 8.131 1.00 98.31 269 ILE A C 1
ATOM 2108 O O . ILE A 1 269 ? -16.758 11.098 7.069 1.00 98.31 269 ILE A O 1
ATOM 2112 N N . ASP A 1 270 ? -17.448 11.707 9.108 1.00 98.19 270 ASP A N 1
ATOM 2113 C CA . ASP A 1 270 ? -18.829 11.255 8.944 1.00 98.19 270 ASP A CA 1
ATOM 2114 C C . ASP A 1 270 ? -19.575 12.170 7.971 1.00 98.19 270 ASP A C 1
ATOM 2116 O O . ASP A 1 270 ? -19.563 13.392 8.134 1.00 98.19 270 ASP A O 1
ATOM 2120 N N . ALA A 1 271 ? -20.240 11.599 6.971 1.00 98.06 271 ALA A N 1
ATOM 2121 C CA . ALA A 1 271 ? -21.024 12.384 6.026 1.00 98.06 271 ALA A CA 1
ATOM 2122 C C . ALA A 1 271 ? -22.274 13.008 6.673 1.00 98.06 271 ALA A C 1
ATOM 2124 O O . ALA A 1 271 ? -22.787 13.998 6.151 1.00 98.06 271 ALA A O 1
ATOM 2125 N N . LEU A 1 272 ? -22.776 12.449 7.783 1.00 97.31 272 LEU A N 1
ATOM 2126 C CA . LEU A 1 272 ? -23.990 12.929 8.445 1.00 97.31 272 LEU A CA 1
ATOM 2127 C C . LEU A 1 272 ? -23.751 14.216 9.240 1.00 97.31 272 LEU A C 1
ATOM 2129 O O . LEU A 1 272 ? -24.576 15.127 9.193 1.00 97.31 272 LEU A O 1
ATOM 2133 N N . ASP A 1 273 ? -22.654 14.279 9.997 1.00 97.06 273 ASP A N 1
ATOM 2134 C CA . ASP A 1 273 ? -22.402 15.356 10.965 1.00 97.06 273 ASP A CA 1
ATOM 2135 C C . ASP A 1 273 ? -21.010 16.005 10.855 1.00 97.06 273 ASP A C 1
ATOM 2137 O O . ASP A 1 273 ? -20.702 16.937 11.600 1.00 97.06 273 ASP A O 1
ATOM 2141 N N . GLY A 1 274 ? -20.167 15.549 9.924 1.00 96.44 274 GLY A N 1
ATOM 2142 C CA . GLY A 1 274 ? -18.814 16.066 9.717 1.00 96.44 274 GLY A CA 1
ATOM 2143 C C . GLY A 1 274 ? -17.819 15.685 10.816 1.00 96.44 274 GLY A C 1
ATOM 2144 O O . GLY A 1 274 ? -16.705 16.214 10.840 1.00 96.44 274 GLY A O 1
ATOM 2145 N N . THR A 1 275 ? -18.179 14.793 11.746 1.00 96.06 275 THR A N 1
ATOM 2146 C CA . THR A 1 275 ? -17.278 14.395 12.833 1.00 96.06 275 THR A CA 1
ATOM 2147 C C . THR A 1 275 ? -16.101 13.576 12.312 1.00 96.06 275 THR A C 1
ATOM 2149 O O . THR A 1 275 ? -16.259 12.649 11.521 1.00 96.06 275 THR A O 1
ATOM 2152 N N . LEU A 1 276 ? -14.893 13.889 12.787 1.00 95.38 276 LEU A N 1
ATOM 2153 C CA . LEU A 1 276 ? -13.680 13.148 12.443 1.00 95.38 276 LEU A CA 1
ATOM 2154 C C . LEU A 1 276 ? -13.744 11.716 12.998 1.00 95.38 276 LEU A C 1
ATOM 2156 O O . LEU A 1 276 ? -13.825 11.522 14.213 1.00 95.38 276 LEU A O 1
ATOM 2160 N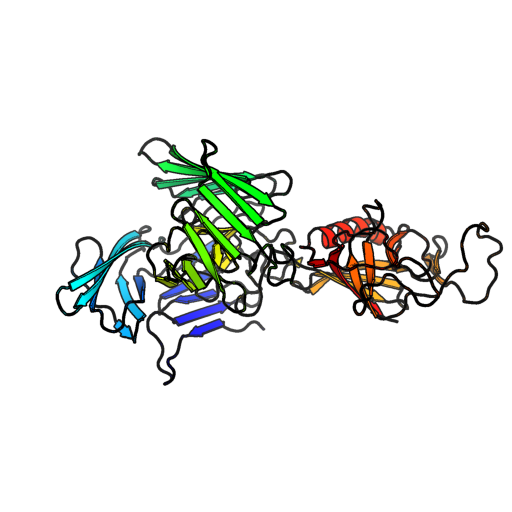 N . LYS A 1 277 ? -13.666 10.715 12.118 1.00 95.62 277 LYS A N 1
ATOM 2161 C CA . LYS A 1 277 ? -13.688 9.285 12.484 1.00 95.62 277 LYS A CA 1
ATOM 2162 C C . LYS A 1 277 ? -12.321 8.632 12.410 1.00 95.62 277 LYS A C 1
ATOM 2164 O O . LYS A 1 277 ? -12.049 7.718 13.186 1.00 95.62 277 LYS A O 1
ATOM 2169 N N . ALA A 1 278 ? -11.467 9.109 11.516 1.00 94.94 278 ALA A N 1
ATOM 2170 C CA . ALA A 1 278 ? -10.087 8.671 11.407 1.00 94.94 278 ALA A CA 1
ATOM 2171 C C . ALA A 1 278 ? -9.212 9.816 10.897 1.00 94.94 278 ALA A C 1
ATOM 2173 O O . ALA A 1 278 ? -9.655 10.626 10.093 1.00 94.94 278 ALA A O 1
ATOM 2174 N N . SER A 1 279 ? -7.966 9.859 11.340 1.00 93.56 279 SER A N 1
ATOM 2175 C CA . SER A 1 279 ? -6.901 10.700 10.810 1.00 93.56 279 SER A CA 1
ATOM 2176 C C . SER A 1 279 ? -5.606 9.910 10.850 1.00 93.56 279 SER A C 1
ATOM 2178 O O . SER A 1 279 ? -5.385 9.159 11.804 1.00 93.56 279 SER A O 1
ATOM 2180 N N . TYR A 1 280 ? -4.772 10.091 9.831 1.00 93.50 280 TYR A N 1
ATOM 2181 C CA . TYR A 1 280 ? -3.490 9.421 9.671 1.00 93.50 280 TYR A CA 1
ATOM 2182 C C . TYR A 1 280 ? -2.394 10.453 9.413 1.00 93.50 280 TYR A C 1
ATOM 2184 O O . TYR A 1 280 ? -2.592 11.422 8.683 1.00 93.50 280 TYR A O 1
ATOM 2192 N N . GLU A 1 281 ? -1.224 10.226 9.998 1.00 91.00 281 GLU A N 1
ATOM 2193 C CA . GLU A 1 281 ? 0.026 10.858 9.592 1.00 91.00 281 GLU A CA 1
ATOM 2194 C C . GLU A 1 281 ? 0.987 9.761 9.144 1.00 91.00 281 GLU A C 1
ATOM 2196 O O . GLU A 1 281 ? 1.108 8.723 9.808 1.00 91.00 281 GLU A O 1
ATOM 2201 N N . TYR A 1 282 ? 1.687 10.013 8.043 1.00 91.88 282 TYR A N 1
ATOM 2202 C CA . TYR A 1 282 ? 2.633 9.083 7.444 1.00 91.88 282 TYR A CA 1
ATOM 2203 C C . TYR A 1 282 ? 4.055 9.625 7.555 1.00 91.88 282 TYR A C 1
ATOM 2205 O O . TYR A 1 282 ? 4.268 10.836 7.514 1.00 91.88 282 TYR A O 1
ATOM 2213 N N . ASN A 1 283 ? 5.036 8.730 7.651 1.00 89.88 283 ASN A N 1
ATOM 2214 C CA . ASN A 1 283 ? 6.396 9.078 7.251 1.00 89.88 283 ASN A CA 1
ATOM 2215 C C . ASN A 1 283 ? 6.465 9.216 5.711 1.00 89.88 283 ASN A C 1
ATOM 2217 O O . ASN A 1 283 ? 5.511 8.832 5.022 1.00 89.88 283 ASN A O 1
ATOM 2221 N N . PRO A 1 284 ? 7.590 9.686 5.140 1.00 88.81 284 PRO A N 1
ATOM 2222 C CA . PRO A 1 284 ? 7.705 9.877 3.694 1.00 88.81 284 PRO A CA 1
ATOM 2223 C C . PRO A 1 284 ? 7.359 8.636 2.861 1.00 88.81 284 PRO A C 1
ATOM 2225 O O . PRO A 1 284 ? 6.815 8.754 1.772 1.00 88.81 284 PRO A O 1
ATOM 2228 N N . PHE A 1 285 ? 7.633 7.441 3.384 1.00 92.44 285 PHE A N 1
ATOM 2229 C CA . PHE A 1 285 ? 7.449 6.163 2.698 1.00 92.44 285 PHE A CA 1
ATOM 2230 C C . PHE A 1 285 ? 6.117 5.469 3.015 1.00 92.44 285 PHE A C 1
ATOM 2232 O O . PHE A 1 285 ? 5.961 4.283 2.724 1.00 92.44 285 PHE A O 1
ATOM 2239 N N . GLY A 1 286 ? 5.153 6.185 3.598 1.00 93.12 286 GLY A N 1
ATOM 2240 C CA . GLY A 1 286 ? 3.784 5.705 3.781 1.00 93.12 286 GLY A CA 1
ATOM 2241 C C . GLY A 1 286 ? 3.539 4.851 5.020 1.00 93.12 286 GLY A C 1
ATOM 2242 O O . GLY A 1 286 ? 2.448 4.306 5.182 1.00 93.12 286 GLY A O 1
ATOM 2243 N N . LYS A 1 287 ? 4.510 4.736 5.932 1.00 92.75 287 LYS A N 1
ATOM 2244 C CA . LYS A 1 287 ? 4.279 4.110 7.240 1.00 92.75 287 LYS A CA 1
ATOM 2245 C C . LYS A 1 287 ? 3.471 5.066 8.106 1.00 92.75 287 LYS A C 1
ATOM 2247 O O . LYS A 1 287 ? 3.899 6.197 8.319 1.00 92.75 287 LYS A O 1
ATOM 2252 N N . ILE A 1 288 ? 2.358 4.596 8.666 1.00 90.44 288 ILE A N 1
ATOM 2253 C CA . ILE A 1 288 ? 1.600 5.359 9.663 1.00 90.44 288 ILE A CA 1
ATOM 2254 C C . ILE A 1 288 ? 2.470 5.572 10.905 1.00 90.44 288 ILE A C 1
ATOM 2256 O O . ILE A 1 288 ? 2.927 4.617 11.535 1.00 90.44 288 ILE A O 1
ATOM 2260 N N . ILE A 1 289 ? 2.674 6.834 11.268 1.00 87.56 289 ILE A N 1
ATOM 2261 C CA . ILE A 1 289 ? 3.411 7.252 12.471 1.00 87.56 289 ILE A CA 1
ATOM 2262 C C . ILE A 1 289 ? 2.483 7.800 13.554 1.00 87.56 289 ILE A C 1
ATOM 2264 O O . ILE A 1 289 ? 2.840 7.823 14.730 1.00 87.56 289 ILE A O 1
ATOM 2268 N N . CYS A 1 290 ? 1.276 8.212 13.170 1.00 82.69 290 CYS A N 1
ATOM 2269 C CA . CYS A 1 290 ? 0.218 8.598 14.087 1.00 82.69 290 CYS A CA 1
ATOM 2270 C C . CYS A 1 290 ? -1.139 8.298 13.450 1.00 82.69 290 CYS A C 1
ATOM 2272 O O . CYS A 1 290 ? -1.337 8.550 12.264 1.00 82.69 290 CYS A O 1
ATOM 2274 N N . LYS A 1 291 ? -2.086 7.800 14.246 1.00 87.12 291 LYS A N 1
ATOM 2275 C CA . LYS A 1 291 ? -3.494 7.704 13.859 1.00 87.12 291 LYS A CA 1
ATOM 2276 C C . LYS A 1 291 ? -4.394 8.123 15.018 1.00 87.12 291 LYS A C 1
ATOM 2278 O O . LYS A 1 291 ? -4.036 7.906 16.173 1.00 87.12 291 LYS A O 1
ATOM 2283 N N . TYR A 1 292 ? -5.529 8.746 14.721 1.00 82.12 292 TYR A N 1
ATOM 2284 C CA . TYR A 1 292 ? -6.490 9.230 15.718 1.00 82.12 292 TYR A CA 1
ATOM 2285 C C . TYR A 1 292 ? -7.930 9.104 15.211 1.00 82.12 292 TYR A C 1
ATOM 2287 O O . TYR A 1 292 ? -8.198 9.393 14.051 1.00 82.12 292 TYR A O 1
ATOM 2295 N N . GLY A 1 293 ? -8.862 8.716 16.084 1.00 84.62 293 GLY A N 1
ATOM 2296 C CA . GLY A 1 293 ? -10.287 8.590 15.764 1.00 84.62 293 GLY A CA 1
ATOM 2297 C C . GLY A 1 293 ? -10.853 7.203 16.081 1.00 84.62 293 GLY A C 1
ATOM 2298 O O . GLY A 1 293 ? -10.110 6.244 16.286 1.00 84.62 293 GLY A O 1
ATOM 2299 N N . SER A 1 294 ? -12.181 7.099 16.154 1.00 87.50 294 SER A N 1
ATOM 2300 C CA . SER A 1 294 ? -12.885 5.877 16.565 1.00 87.50 294 SER A CA 1
ATOM 2301 C C . SER A 1 294 ? -12.909 4.763 15.516 1.00 87.50 294 SER A C 1
ATOM 2303 O O . SER A 1 294 ? -13.238 3.638 15.874 1.00 87.50 294 SER A O 1
ATOM 2305 N N . LYS A 1 295 ? -12.567 5.056 14.254 1.00 92.75 295 LYS A N 1
ATOM 2306 C CA . LYS A 1 295 ? -12.616 4.112 13.120 1.00 92.75 295 LYS A CA 1
ATOM 2307 C C . LYS A 1 295 ? -11.278 4.010 12.371 1.00 92.75 295 LYS A C 1
ATOM 2309 O O . LYS A 1 295 ? -11.247 3.741 11.177 1.00 92.75 295 LYS A O 1
ATOM 2314 N N . THR A 1 296 ? -10.153 4.261 13.047 1.00 89.81 296 THR A N 1
ATOM 2315 C CA . THR A 1 296 ? -8.818 4.266 12.401 1.00 89.81 296 THR A CA 1
ATOM 2316 C C . THR A 1 296 ? -8.359 2.912 11.857 1.00 89.81 296 THR A C 1
ATOM 2318 O O . THR A 1 296 ? -7.464 2.881 11.022 1.00 89.81 296 THR A O 1
ATOM 2321 N N . ASP A 1 297 ? -8.968 1.813 12.303 1.00 90.75 297 ASP A N 1
ATOM 2322 C CA . ASP A 1 297 ? -8.689 0.458 11.809 1.00 90.75 297 ASP A CA 1
ATOM 2323 C C . ASP A 1 297 ? -9.797 -0.083 10.891 1.00 90.75 297 ASP A C 1
ATOM 2325 O O . ASP A 1 297 ? -9.676 -1.173 10.338 1.00 90.75 297 ASP A O 1
ATOM 2329 N N . ASP A 1 298 ? -10.854 0.705 10.662 1.00 93.50 298 ASP A N 1
ATOM 2330 C CA . ASP A 1 298 ? -11.990 0.298 9.835 1.00 93.50 298 ASP A CA 1
ATOM 2331 C C . ASP A 1 298 ? -11.788 0.674 8.361 1.00 93.50 298 ASP A C 1
ATOM 2333 O O . ASP A 1 298 ? -12.498 0.162 7.500 1.00 93.50 298 ASP A O 1
ATOM 2337 N N . PHE A 1 299 ? -10.862 1.576 8.024 1.00 95.50 299 PHE A N 1
ATOM 2338 C CA . PHE A 1 299 ? -10.667 2.039 6.647 1.00 95.50 299 PHE A CA 1
ATOM 2339 C C . PHE A 1 299 ? -9.430 1.414 6.006 1.00 95.50 299 PHE A C 1
ATOM 2341 O O . PHE A 1 299 ? -8.304 1.614 6.464 1.00 95.50 299 PHE A O 1
ATOM 2348 N N . ASN A 1 300 ? -9.654 0.716 4.890 1.00 94.06 300 ASN A N 1
ATOM 2349 C CA . ASN A 1 300 ? -8.594 0.036 4.153 1.00 94.06 300 ASN A CA 1
ATOM 2350 C C . ASN A 1 300 ? -7.832 0.992 3.222 1.00 94.06 300 ASN A C 1
ATOM 2352 O O . ASN A 1 300 ? -6.670 0.758 2.952 1.00 94.06 300 ASN A O 1
ATOM 2356 N N . TYR A 1 301 ? -8.427 2.081 2.728 1.00 96.94 301 TYR A N 1
ATOM 2357 C CA . TYR A 1 301 ? -7.724 3.017 1.841 1.00 96.94 301 TYR A CA 1
ATOM 2358 C C . TYR A 1 301 ? -6.985 4.098 2.637 1.00 96.94 301 TYR A C 1
ATOM 2360 O O . TYR A 1 301 ? -7.593 4.793 3.456 1.00 96.94 301 TYR A O 1
ATOM 2368 N N . GLN A 1 302 ? -5.671 4.214 2.423 1.00 95.19 302 GLN A N 1
ATOM 2369 C CA . GLN A 1 302 ? -4.773 5.035 3.247 1.00 95.19 302 GLN A CA 1
ATOM 2370 C C . GLN A 1 302 ? -3.738 5.789 2.382 1.00 95.19 302 GLN A C 1
ATOM 2372 O O . GLN A 1 302 ? -4.104 6.649 1.575 1.00 95.19 302 GLN A O 1
ATOM 2377 N N . PHE A 1 303 ? -2.444 5.484 2.531 1.00 95.69 303 PHE A N 1
ATOM 2378 C CA . PHE A 1 303 ? -1.364 6.103 1.762 1.00 95.69 303 PHE A CA 1
ATOM 2379 C C . PHE A 1 303 ? -1.524 5.821 0.260 1.00 95.69 303 PHE A C 1
ATOM 2381 O O . PHE A 1 303 ? -1.866 4.706 -0.141 1.00 95.69 303 PHE A O 1
ATOM 2388 N N . SER A 1 304 ? -1.333 6.858 -0.556 1.00 92.81 304 SER A N 1
ATOM 2389 C CA . SER A 1 304 ? -1.576 6.889 -2.006 1.00 92.81 304 SER A CA 1
ATOM 2390 C C . SER A 1 304 ? -2.962 6.374 -2.416 1.00 92.81 304 SER A C 1
ATOM 2392 O O . SER A 1 304 ? -3.131 5.811 -3.494 1.00 92.81 304 SER A O 1
ATOM 2394 N N . THR A 1 305 ? -3.965 6.502 -1.536 1.00 95.12 305 THR A N 1
ATOM 2395 C CA . THR A 1 305 ? -5.305 5.912 -1.721 1.00 95.12 305 THR A CA 1
ATOM 2396 C C . THR A 1 305 ? -5.234 4.428 -2.114 1.00 95.12 305 THR A C 1
ATOM 2398 O O . THR A 1 305 ? -6.045 3.929 -2.891 1.00 95.12 305 THR A O 1
ATOM 2401 N N . LYS A 1 306 ? -4.238 3.691 -1.607 1.00 94.25 306 LYS A N 1
ATOM 2402 C CA . LYS A 1 306 ? -4.108 2.248 -1.835 1.00 94.25 306 LYS A CA 1
ATOM 2403 C C . LYS A 1 306 ? -4.613 1.458 -0.648 1.00 94.25 306 LYS A C 1
ATOM 2405 O O . LYS A 1 306 ? -4.685 1.956 0.476 1.00 94.25 306 LYS A O 1
ATOM 2410 N N . TYR A 1 307 ? -4.992 0.219 -0.940 1.00 95.44 307 TYR A N 1
ATOM 2411 C CA . TYR A 1 307 ? -5.561 -0.688 0.038 1.00 95.44 307 TYR A CA 1
ATOM 2412 C C . TYR A 1 307 ? -4.462 -1.156 1.001 1.00 95.44 307 TYR A C 1
ATOM 2414 O O . TYR A 1 307 ? -3.559 -1.897 0.618 1.00 95.44 307 TYR A O 1
ATOM 2422 N N . TRP A 1 308 ? -4.551 -0.738 2.254 1.00 95.81 308 TRP A N 1
ATOM 2423 C CA . TRP A 1 308 ? -3.804 -1.239 3.394 1.00 95.81 308 TRP A CA 1
ATOM 2424 C C . TRP A 1 308 ? -4.386 -2.569 3.862 1.00 95.81 308 TRP A C 1
ATOM 2426 O O . TRP A 1 308 ? -5.533 -2.662 4.299 1.00 95.81 308 TRP A O 1
ATOM 2436 N N . ASP A 1 309 ? -3.578 -3.614 3.756 1.00 95.25 309 ASP A N 1
ATOM 2437 C CA . ASP A 1 309 ? -3.840 -4.907 4.368 1.00 95.25 309 ASP A CA 1
ATOM 2438 C C . ASP A 1 309 ? -3.132 -4.946 5.720 1.00 95.25 309 ASP A C 1
ATOM 2440 O O . ASP A 1 309 ? -1.928 -5.200 5.798 1.00 95.25 309 ASP A O 1
ATOM 2444 N N . ASP A 1 310 ? -3.879 -4.644 6.783 1.00 92.38 310 ASP A N 1
ATOM 2445 C CA . ASP A 1 310 ? -3.324 -4.593 8.133 1.00 92.38 310 ASP A CA 1
ATOM 2446 C C . ASP A 1 310 ? -2.854 -5.967 8.633 1.00 92.38 310 ASP A C 1
ATOM 2448 O O . ASP A 1 310 ? -1.926 -6.041 9.432 1.00 92.38 310 ASP A O 1
ATOM 2452 N N . GLU A 1 311 ? -3.426 -7.070 8.158 1.00 94.44 311 GLU A N 1
ATOM 2453 C CA . GLU A 1 311 ? -3.003 -8.400 8.604 1.00 94.44 311 GLU A CA 1
ATOM 2454 C C . GLU A 1 311 ? -1.629 -8.754 8.031 1.00 94.44 311 GLU A C 1
ATOM 2456 O O . GLU A 1 311 ? -0.754 -9.191 8.781 1.00 94.44 311 GLU A O 1
ATOM 2461 N N . ALA A 1 312 ? -1.412 -8.487 6.739 1.00 95.00 312 ALA A N 1
ATOM 2462 C CA . ALA A 1 312 ? -0.130 -8.710 6.067 1.00 95.00 312 ALA A CA 1
ATOM 2463 C C . ALA A 1 312 ? 0.874 -7.552 6.235 1.00 95.00 312 ALA A C 1
ATOM 2465 O O . ALA A 1 312 ? 2.054 -7.715 5.940 1.00 95.00 312 ALA A O 1
ATOM 2466 N N . LYS A 1 313 ? 0.423 -6.386 6.718 1.00 94.69 313 LYS A N 1
ATOM 2467 C CA . LYS A 1 313 ? 1.196 -5.133 6.830 1.00 94.69 313 LYS A CA 1
ATOM 2468 C C . LYS A 1 313 ? 1.709 -4.610 5.478 1.00 94.69 313 LYS A C 1
ATOM 2470 O O . LYS A 1 313 ? 2.826 -4.096 5.389 1.00 94.69 313 LYS A O 1
ATOM 2475 N N . LEU A 1 314 ? 0.873 -4.715 4.440 1.00 96.31 314 LEU A N 1
ATOM 2476 C CA . LEU A 1 314 ? 1.199 -4.371 3.049 1.00 96.31 314 LEU A CA 1
ATOM 2477 C C . LEU A 1 314 ? 0.264 -3.296 2.488 1.00 96.31 314 LEU A C 1
ATOM 2479 O O . LEU A 1 314 ? -0.947 -3.345 2.701 1.00 96.31 314 LEU A O 1
ATOM 2483 N N . LEU A 1 315 ? 0.807 -2.377 1.688 1.00 95.69 315 LEU A N 1
ATOM 2484 C CA . LEU A 1 315 ? -0.004 -1.573 0.769 1.00 95.69 315 LEU A CA 1
ATOM 2485 C C . LEU A 1 315 ? -0.118 -2.302 -0.567 1.00 95.69 315 LEU A C 1
ATOM 2487 O O . LEU A 1 315 ? 0.881 -2.649 -1.198 1.00 95.69 315 LEU A O 1
ATOM 2491 N N . TRP A 1 316 ? -1.350 -2.513 -1.006 1.00 92.19 316 TRP A N 1
ATOM 2492 C CA . TRP A 1 316 ? -1.661 -3.206 -2.244 1.00 92.19 316 TRP A CA 1
ATOM 2493 C C . TRP A 1 316 ? -1.802 -2.227 -3.399 1.00 92.19 316 TRP A C 1
ATOM 2495 O O . TRP A 1 316 ? -2.818 -1.540 -3.537 1.00 92.19 316 TRP A O 1
ATOM 2505 N N . TYR A 1 317 ? -0.787 -2.223 -4.259 1.00 88.00 317 TYR A N 1
ATOM 2506 C CA . TYR A 1 317 ? -0.902 -1.716 -5.619 1.00 88.00 317 TYR A CA 1
ATOM 2507 C C . TYR A 1 317 ? -1.278 -2.870 -6.544 1.00 88.00 317 TYR A C 1
ATOM 2509 O O . TYR A 1 317 ? -1.140 -4.042 -6.189 1.00 88.00 317 TYR A O 1
ATOM 2517 N N . ARG A 1 318 ? -1.769 -2.537 -7.741 1.00 77.50 318 ARG A N 1
ATOM 2518 C CA . ARG A 1 318 ? -2.317 -3.523 -8.679 1.00 77.50 318 ARG A CA 1
ATOM 2519 C C . ARG A 1 318 ? -1.333 -4.657 -8.971 1.00 77.50 318 ARG A C 1
ATOM 2521 O O . ARG A 1 318 ? -1.714 -5.818 -8.891 1.00 77.50 318 ARG A O 1
ATOM 2528 N N . TYR A 1 319 ? -0.087 -4.314 -9.291 1.00 73.88 319 TYR A N 1
ATOM 2529 C CA . TYR A 1 319 ? 0.905 -5.290 -9.749 1.00 73.88 319 TYR A CA 1
ATOM 2530 C C . TYR A 1 319 ? 1.943 -5.674 -8.698 1.00 73.88 319 TYR A C 1
ATOM 2532 O O . TYR A 1 319 ? 2.569 -6.724 -8.820 1.00 73.88 319 TYR A O 1
ATOM 2540 N N . ARG A 1 320 ? 2.150 -4.838 -7.676 1.00 86.50 320 ARG A N 1
ATOM 2541 C CA . ARG A 1 320 ? 3.190 -5.055 -6.669 1.00 86.50 320 ARG A CA 1
ATOM 2542 C C . ARG A 1 320 ? 2.666 -4.727 -5.275 1.00 86.50 320 ARG A C 1
ATOM 2544 O O . ARG A 1 320 ? 2.171 -3.623 -5.058 1.00 86.50 320 ARG A O 1
ATOM 2551 N N . PRO A 1 321 ? 2.766 -5.643 -4.306 1.00 94.00 321 PRO A N 1
ATOM 2552 C CA . PRO A 1 321 ? 2.593 -5.272 -2.916 1.00 94.00 321 PRO A CA 1
ATOM 2553 C C . PRO A 1 321 ? 3.828 -4.493 -2.432 1.00 94.00 321 PRO A C 1
ATOM 2555 O O . PRO A 1 321 ? 4.965 -4.771 -2.828 1.00 94.00 321 PRO A O 1
ATOM 2558 N N . TYR A 1 322 ? 3.596 -3.500 -1.579 1.00 96.25 322 TYR A N 1
ATOM 2559 C CA . TYR A 1 322 ? 4.609 -2.600 -1.031 1.00 96.25 322 TYR A CA 1
ATOM 2560 C C . TYR A 1 322 ? 4.710 -2.750 0.489 1.00 96.25 322 TYR A C 1
ATOM 2562 O O . TYR A 1 322 ? 3.682 -2.813 1.169 1.00 96.25 322 TYR A O 1
ATOM 2570 N N . ILE A 1 323 ? 5.939 -2.753 1.022 1.00 95.94 323 ILE A N 1
ATOM 2571 C CA . ILE A 1 323 ? 6.227 -2.729 2.462 1.00 95.94 323 ILE A CA 1
ATOM 2572 C C . ILE A 1 323 ? 6.730 -1.332 2.866 1.00 95.94 323 ILE A C 1
ATOM 2574 O O . ILE A 1 323 ? 7.927 -1.046 2.726 1.00 95.94 323 ILE A O 1
ATOM 2578 N N . PRO A 1 324 ? 5.881 -0.482 3.477 1.00 94.88 324 PRO A N 1
ATOM 2579 C CA . PRO A 1 324 ? 6.326 0.792 4.047 1.00 94.88 324 PRO A CA 1
ATOM 2580 C C . PRO A 1 324 ? 7.412 0.630 5.121 1.00 94.88 324 PRO A C 1
ATOM 2582 O O . PRO A 1 324 ? 8.279 1.484 5.279 1.00 94.88 324 PRO A O 1
ATOM 2585 N N . GLU A 1 325 ? 7.394 -0.489 5.854 1.00 93.12 325 GLU A N 1
ATOM 2586 C CA . GLU A 1 325 ? 8.322 -0.792 6.954 1.00 93.12 325 GLU A CA 1
ATOM 2587 C C . GLU A 1 325 ? 9.785 -0.967 6.516 1.00 93.12 325 GLU A C 1
ATOM 2589 O O . GLU A 1 325 ? 10.682 -0.831 7.350 1.00 93.12 325 GLU A O 1
ATOM 2594 N N . ILE A 1 326 ? 10.046 -1.265 5.242 1.00 93.44 326 ILE A N 1
ATOM 2595 C CA . ILE A 1 326 ? 11.401 -1.337 4.663 1.00 93.44 326 ILE A CA 1
ATOM 2596 C C . ILE A 1 326 ? 11.544 -0.465 3.410 1.00 93.44 326 ILE A C 1
ATOM 2598 O O . ILE A 1 326 ? 12.565 -0.540 2.735 1.00 93.44 326 ILE A O 1
ATOM 2602 N N . CYS A 1 327 ? 10.542 0.372 3.119 1.00 93.38 327 CYS A N 1
ATOM 2603 C CA . CYS A 1 327 ? 10.522 1.322 2.007 1.00 93.38 327 CYS A CA 1
ATOM 2604 C C . CYS A 1 327 ? 10.657 0.680 0.610 1.00 93.38 327 CYS A C 1
ATOM 2606 O O . CYS A 1 327 ? 11.290 1.271 -0.267 1.00 93.38 327 CYS A O 1
ATOM 2608 N N . ARG A 1 328 ? 10.114 -0.532 0.383 1.00 92.31 328 ARG A N 1
ATOM 2609 C CA . ARG A 1 328 ? 10.322 -1.282 -0.878 1.00 92.31 328 ARG A CA 1
ATOM 2610 C C . ARG A 1 328 ? 9.151 -2.137 -1.344 1.00 92.31 328 ARG A C 1
ATOM 2612 O O . ARG A 1 328 ? 8.305 -2.549 -0.553 1.00 92.31 328 ARG A O 1
ATOM 2619 N N . TRP A 1 329 ? 9.155 -2.438 -2.643 1.00 94.12 329 TRP A N 1
ATOM 2620 C CA . TRP A 1 329 ? 8.325 -3.486 -3.247 1.00 94.12 329 TRP A CA 1
ATOM 2621 C C . TRP A 1 329 ? 8.793 -4.882 -2.808 1.00 94.12 329 TRP A C 1
ATOM 2623 O O . TRP A 1 329 ? 9.986 -5.080 -2.567 1.00 94.12 329 TRP A O 1
ATOM 2633 N N . LEU A 1 330 ? 7.875 -5.853 -2.710 1.00 95.62 330 LEU A N 1
ATOM 2634 C CA . LEU A 1 330 ? 8.222 -7.234 -2.320 1.00 95.62 330 LEU A CA 1
ATOM 2635 C C . LEU A 1 330 ? 8.871 -8.034 -3.451 1.00 95.62 330 LEU A C 1
ATOM 2637 O O . LEU A 1 330 ? 9.620 -8.972 -3.193 1.00 95.62 330 LEU A O 1
ATOM 2641 N N . ASN A 1 331 ? 8.555 -7.703 -4.694 1.00 91.12 331 ASN A N 1
ATOM 2642 C CA . ASN A 1 331 ? 9.051 -8.384 -5.878 1.00 91.12 331 ASN A CA 1
ATOM 2643 C C . ASN A 1 331 ? 9.804 -7.417 -6.787 1.00 91.12 331 ASN A C 1
ATOM 2645 O O . ASN A 1 331 ? 9.609 -6.196 -6.711 1.00 91.12 331 ASN A O 1
ATOM 2649 N N . LYS A 1 332 ? 10.660 -7.982 -7.648 1.00 81.50 332 LYS A N 1
ATOM 2650 C CA . LYS A 1 332 ? 11.322 -7.220 -8.705 1.00 81.50 332 LYS A CA 1
ATOM 2651 C C . LYS A 1 332 ? 10.287 -6.457 -9.517 1.00 81.50 332 LYS A C 1
ATOM 2653 O O . LYS A 1 332 ? 9.184 -6.933 -9.792 1.00 81.50 332 LYS A O 1
ATOM 2658 N N . ASP A 1 333 ? 10.684 -5.275 -9.947 1.00 60.38 333 ASP A N 1
ATOM 2659 C CA . ASP A 1 333 ? 10.015 -4.583 -11.024 1.00 60.38 333 ASP A CA 1
ATOM 2660 C C . ASP A 1 333 ? 9.903 -5.506 -12.242 1.00 60.38 333 ASP A C 1
ATOM 2662 O O . ASP A 1 333 ? 10.900 -6.076 -12.682 1.00 60.38 333 ASP A O 1
ATOM 2666 N N . SER A 1 334 ? 8.697 -5.665 -12.789 1.00 61.88 334 SER A N 1
ATOM 2667 C CA . SER A 1 334 ? 8.458 -6.565 -13.923 1.00 61.88 334 SER A CA 1
ATOM 2668 C C . SER A 1 334 ? 9.181 -6.126 -15.201 1.00 61.88 334 SER A C 1
ATOM 2670 O O . SER A 1 334 ? 9.226 -6.893 -16.161 1.00 61.88 334 SER A O 1
ATOM 2672 N N . ILE A 1 335 ? 9.748 -4.912 -15.224 1.00 53.00 335 ILE A N 1
ATOM 2673 C CA . ILE A 1 335 ? 10.626 -4.428 -16.298 1.00 53.00 335 ILE A CA 1
ATOM 2674 C C . ILE A 1 335 ? 12.102 -4.275 -15.869 1.00 53.00 335 ILE A C 1
ATOM 2676 O O . ILE A 1 335 ? 12.904 -3.711 -16.612 1.00 53.00 335 ILE A O 1
ATOM 2680 N N . GLU A 1 336 ? 12.469 -4.819 -14.704 1.00 60.59 336 GLU A N 1
ATOM 2681 C CA . GLU A 1 336 ? 13.839 -4.981 -14.184 1.00 60.59 336 GLU A CA 1
ATOM 2682 C C . GLU A 1 336 ? 14.654 -3.672 -14.154 1.00 60.59 336 GLU A C 1
ATOM 2684 O O . GLU A 1 336 ? 14.130 -2.635 -13.748 1.00 60.59 336 GLU A O 1
ATOM 2689 N N . GLU A 1 337 ? 15.936 -3.673 -14.540 1.00 55.53 337 GLU A N 1
ATOM 2690 C CA . GLU A 1 337 ? 16.823 -2.496 -14.475 1.00 55.53 337 GLU A CA 1
ATOM 2691 C C . GLU A 1 337 ? 16.431 -1.398 -15.470 1.00 55.53 337 GLU A C 1
ATOM 2693 O O . GLU A 1 337 ? 16.873 -0.252 -15.343 1.00 55.53 337 GLU A O 1
ATOM 2698 N N . GLN A 1 338 ? 15.542 -1.704 -16.427 1.00 41.78 338 GLN A N 1
ATOM 2699 C CA . GLN A 1 338 ? 14.884 -0.668 -17.231 1.00 41.78 338 GLN A CA 1
ATOM 2700 C C . GLN A 1 338 ? 13.978 0.198 -16.362 1.00 41.78 338 GLN A C 1
ATOM 2702 O O . GLN A 1 338 ? 13.544 1.238 -16.836 1.00 41.78 338 GLN A O 1
ATOM 2707 N N . GLY A 1 339 ? 13.720 -0.221 -15.116 1.00 44.12 339 GLY A N 1
ATOM 2708 C CA . GLY A 1 339 ? 13.013 0.499 -14.080 1.00 44.12 339 GLY A CA 1
ATOM 2709 C C . GLY A 1 339 ? 13.813 1.470 -13.223 1.00 44.12 339 GLY A C 1
ATOM 2710 O O . GLY A 1 339 ? 13.271 2.082 -12.302 1.00 44.12 339 GLY A O 1
ATOM 2711 N N . GLY A 1 340 ? 15.092 1.629 -13.536 1.00 53.41 340 GLY A N 1
ATOM 2712 C CA . GLY A 1 340 ? 16.060 2.273 -12.668 1.00 53.41 340 GLY A CA 1
ATOM 2713 C C . GLY A 1 340 ? 16.960 1.237 -12.007 1.00 53.41 340 GLY A C 1
ATOM 2714 O O . GLY A 1 340 ? 16.634 0.057 -11.905 1.00 53.41 340 GLY A O 1
ATOM 2715 N N . LEU A 1 341 ? 18.119 1.700 -11.543 1.00 69.31 341 LEU A N 1
ATOM 2716 C CA . LEU A 1 341 ? 19.171 0.832 -11.003 1.00 69.31 341 LEU A CA 1
ATOM 2717 C C . LEU A 1 341 ? 18.781 0.122 -9.699 1.00 69.31 341 LEU A C 1
ATOM 2719 O O . LEU A 1 341 ? 19.514 -0.752 -9.253 1.00 69.31 341 LEU A O 1
ATOM 2723 N N . ASN A 1 342 ? 17.664 0.510 -9.077 1.00 78.56 342 ASN A N 1
ATOM 2724 C CA . ASN A 1 342 ? 17.083 -0.193 -7.946 1.00 78.56 342 ASN A CA 1
ATOM 2725 C C . ASN A 1 342 ? 15.739 -0.801 -8.350 1.00 78.56 342 ASN A C 1
ATOM 2727 O O . ASN A 1 342 ? 14.695 -0.154 -8.254 1.00 78.56 342 ASN A O 1
ATOM 2731 N N . ILE A 1 343 ? 15.772 -2.081 -8.712 1.00 80.56 343 ILE A N 1
ATOM 2732 C CA . ILE A 1 343 ? 14.615 -2.831 -9.219 1.00 80.56 343 ILE A CA 1
ATOM 2733 C C . ILE A 1 343 ? 13.551 -3.161 -8.160 1.00 80.56 343 ILE A C 1
ATOM 2735 O O . ILE A 1 343 ? 12.559 -3.804 -8.479 1.00 80.56 343 ILE A O 1
ATOM 2739 N N . TYR A 1 344 ? 13.712 -2.720 -6.908 1.00 89.44 344 TYR A N 1
ATOM 2740 C CA . TYR A 1 344 ? 12.603 -2.695 -5.945 1.00 89.44 344 TYR A CA 1
ATOM 2741 C C . TYR A 1 344 ? 12.452 -1.346 -5.222 1.00 89.44 344 TYR A C 1
ATOM 2743 O O . TYR A 1 344 ? 11.851 -1.268 -4.148 1.00 89.44 344 TYR A O 1
ATOM 2751 N N . GLY A 1 345 ? 13.016 -0.273 -5.782 1.00 86.56 345 GLY A N 1
ATOM 2752 C CA . GLY A 1 345 ? 12.853 1.080 -5.257 1.00 86.56 345 GLY A CA 1
ATOM 2753 C C . GLY A 1 345 ? 11.411 1.571 -5.399 1.00 86.56 345 GLY A C 1
ATOM 2754 O O . GLY A 1 345 ? 10.765 1.340 -6.419 1.00 86.56 345 GLY A O 1
ATOM 2755 N N . PHE A 1 346 ? 10.910 2.271 -4.383 1.00 84.75 346 PHE A N 1
ATOM 2756 C CA . PHE A 1 346 ? 9.585 2.896 -4.399 1.00 84.75 346 PHE A CA 1
ATOM 2757 C C . PHE A 1 346 ? 9.696 4.382 -4.743 1.00 84.75 346 PHE A C 1
ATOM 2759 O O . PHE A 1 346 ? 10.478 5.093 -4.108 1.00 84.75 346 PHE A O 1
ATOM 2766 N N . SER A 1 347 ? 8.946 4.855 -5.746 1.00 75.12 347 SER A N 1
ATOM 2767 C CA . SER A 1 347 ? 8.892 6.272 -6.156 1.00 75.12 347 SER A CA 1
ATOM 2768 C C . SER A 1 347 ? 10.269 6.944 -6.269 1.00 75.12 347 SER A C 1
ATOM 2770 O O . SER A 1 347 ? 10.472 8.066 -5.800 1.00 75.12 347 SER A O 1
ATOM 2772 N N . LYS A 1 348 ? 11.260 6.234 -6.831 1.00 73.88 348 LYS A N 1
ATOM 2773 C CA . LYS A 1 348 ? 12.662 6.689 -6.936 1.00 73.88 348 LYS A CA 1
ATOM 2774 C C . LYS A 1 348 ? 13.251 7.150 -5.596 1.00 73.88 348 LYS A C 1
ATOM 2776 O O . LYS A 1 348 ? 14.010 8.110 -5.581 1.00 73.88 348 LYS A O 1
ATOM 2781 N N . ASN A 1 349 ? 12.872 6.552 -4.468 1.00 77.94 349 ASN A N 1
ATOM 2782 C CA . ASN A 1 349 ? 13.254 6.995 -3.120 1.00 77.94 349 ASN A CA 1
ATOM 2783 C C . ASN A 1 349 ? 12.865 8.450 -2.778 1.00 77.94 349 ASN A C 1
ATOM 2785 O O . ASN A 1 349 ? 13.399 9.033 -1.834 1.00 77.94 349 ASN A O 1
ATOM 2789 N N . ASN A 1 350 ? 11.941 9.053 -3.532 1.00 71.19 350 ASN A N 1
ATOM 2790 C CA . ASN A 1 350 ? 11.428 10.399 -3.293 1.00 71.19 350 ASN A CA 1
ATOM 2791 C C . ASN A 1 350 ? 9.884 10.439 -3.401 1.00 71.19 350 ASN A C 1
ATOM 2793 O O . ASN A 1 350 ? 9.331 11.155 -4.239 1.00 71.19 350 ASN A O 1
ATOM 2797 N N . PRO A 1 351 ? 9.176 9.689 -2.535 1.00 74.19 351 PRO A N 1
ATOM 2798 C CA . PRO A 1 351 ? 7.708 9.604 -2.516 1.00 74.19 351 PRO A CA 1
ATOM 2799 C C . PRO A 1 351 ? 6.995 10.911 -2.129 1.00 74.19 351 PRO A C 1
ATOM 2801 O O . PRO A 1 351 ? 5.784 11.032 -2.285 1.00 74.19 351 PRO A O 1
ATOM 2804 N N . ILE A 1 352 ? 7.737 11.911 -1.639 1.00 67.38 352 ILE A N 1
ATOM 2805 C CA . ILE A 1 352 ? 7.201 13.256 -1.379 1.00 67.38 352 ILE A CA 1
ATOM 2806 C C . ILE A 1 352 ? 6.937 13.996 -2.697 1.00 67.38 352 ILE A C 1
ATOM 2808 O O . ILE A 1 352 ? 6.010 14.794 -2.771 1.00 67.38 352 ILE A O 1
ATOM 2812 N N . ASN A 1 353 ? 7.741 13.742 -3.735 1.00 60.34 353 ASN A N 1
ATOM 2813 C CA . ASN A 1 353 ? 7.647 14.448 -5.017 1.00 60.34 353 ASN A CA 1
ATOM 2814 C C . ASN A 1 353 ? 7.181 13.557 -6.177 1.00 60.34 353 ASN A C 1
ATOM 2816 O O . ASN A 1 353 ? 6.870 14.080 -7.244 1.00 60.34 353 ASN A O 1
ATOM 2820 N N . TYR A 1 354 ? 7.160 12.234 -5.995 1.00 60.31 354 TYR A N 1
ATOM 2821 C CA . TYR A 1 354 ? 6.743 11.274 -7.015 1.00 60.31 354 TYR A CA 1
ATOM 2822 C C . TYR A 1 354 ? 5.678 10.325 -6.477 1.00 60.31 354 TYR A C 1
ATOM 2824 O O . TYR A 1 354 ? 5.784 9.818 -5.359 1.00 60.31 354 TYR A O 1
ATOM 2832 N N . ILE A 1 355 ? 4.690 10.042 -7.319 1.00 59.28 355 ILE A N 1
ATOM 2833 C CA . ILE A 1 355 ? 3.594 9.119 -7.039 1.00 59.28 355 ILE A CA 1
ATOM 2834 C C . ILE A 1 355 ? 3.734 7.953 -8.009 1.00 59.28 355 ILE A C 1
ATOM 2836 O O . ILE A 1 355 ? 3.760 8.166 -9.218 1.00 59.28 355 ILE A O 1
ATOM 2840 N N . ASP A 1 356 ? 3.815 6.731 -7.488 1.00 59.62 356 ASP A N 1
ATOM 2841 C CA . ASP A 1 356 ? 3.716 5.531 -8.315 1.00 59.62 356 ASP A CA 1
ATOM 2842 C C . ASP A 1 356 ? 2.254 5.064 -8.344 1.00 59.62 356 ASP A C 1
ATOM 2844 O O . ASP A 1 356 ? 1.736 4.511 -7.382 1.00 59.62 356 ASP A O 1
ATOM 2848 N N . ILE A 1 357 ? 1.554 5.361 -9.433 1.00 54.81 357 ILE A N 1
ATOM 2849 C CA . ILE A 1 357 ? 0.091 5.295 -9.537 1.00 54.81 357 ILE A CA 1
ATOM 2850 C C . ILE A 1 357 ? -0.461 3.859 -9.543 1.00 54.81 357 ILE A C 1
ATOM 2852 O O . ILE A 1 357 ? -1.415 3.543 -8.826 1.00 54.81 357 ILE A O 1
ATOM 2856 N N . LEU A 1 358 ? 0.138 2.976 -10.341 1.00 55.12 358 LEU A N 1
ATOM 2857 C CA . LEU A 1 358 ? -0.214 1.553 -10.461 1.00 55.12 358 LEU A CA 1
ATOM 2858 C C . LEU A 1 358 ? 1.011 0.645 -10.346 1.00 55.12 358 LEU A C 1
ATOM 2860 O O . LEU A 1 358 ? 0.852 -0.573 -10.215 1.00 55.12 358 LEU A O 1
ATOM 2864 N N . GLY A 1 359 ? 2.204 1.227 -10.459 1.00 54.78 359 GLY A N 1
ATOM 2865 C CA . GLY A 1 359 ? 3.466 0.536 -10.613 1.00 54.78 359 GLY A CA 1
ATOM 2866 C C . GLY A 1 359 ? 4.311 0.873 -11.864 1.00 54.78 359 GLY A C 1
ATOM 2867 O O . GLY A 1 359 ? 5.377 0.269 -11.850 1.00 54.78 359 GLY A O 1
ATOM 2868 N N . ASN A 1 360 ? 3.894 1.675 -12.908 1.00 58.91 360 ASN A N 1
ATOM 2869 C CA . ASN A 1 360 ? 4.580 1.943 -14.250 1.00 58.91 360 ASN A CA 1
ATOM 2870 C C . ASN A 1 360 ? 3.989 3.112 -15.205 1.00 58.91 360 ASN A C 1
ATOM 2872 O O . ASN A 1 360 ? 2.758 3.195 -15.238 1.00 58.91 360 ASN A O 1
ATOM 2876 N N . THR A 1 361 ? 4.755 3.892 -16.072 1.00 59.06 361 THR A N 1
ATOM 2877 C CA . THR A 1 361 ? 4.309 5.023 -17.050 1.00 59.06 361 THR A CA 1
ATOM 2878 C C . THR A 1 361 ? 5.187 5.344 -18.355 1.00 59.06 361 THR A C 1
ATOM 2880 O O . THR A 1 361 ? 6.390 5.220 -18.267 1.00 59.06 361 THR A O 1
ATOM 2883 N N . VAL A 1 362 ? 4.736 5.863 -19.560 1.00 67.75 362 VAL A N 1
ATOM 2884 C CA . VAL A 1 362 ? 5.603 6.082 -20.820 1.00 67.75 362 VAL A CA 1
ATOM 2885 C C . VAL A 1 362 ? 5.482 7.371 -21.732 1.00 67.75 362 VAL A C 1
ATOM 2887 O O . VAL A 1 362 ? 4.398 7.908 -21.922 1.00 67.75 362 VAL A O 1
ATOM 2890 N N . THR A 1 363 ? 6.572 7.785 -22.439 1.00 78.31 363 THR A N 1
ATOM 2891 C CA . THR A 1 363 ? 6.733 8.833 -23.513 1.00 78.31 363 THR A CA 1
ATOM 2892 C C . THR A 1 363 ? 7.537 8.385 -24.760 1.00 78.31 363 THR A C 1
ATOM 2894 O O . THR A 1 363 ? 8.647 7.882 -24.663 1.00 78.31 363 THR A O 1
ATOM 2897 N N . ALA A 1 364 ? 7.085 8.703 -25.979 1.00 86.56 364 ALA A N 1
ATOM 2898 C CA . ALA A 1 364 ? 7.769 8.450 -27.255 1.00 86.56 364 ALA A CA 1
ATOM 2899 C C . ALA A 1 364 ? 8.336 9.692 -27.978 1.00 86.56 364 ALA A C 1
ATOM 2901 O O . ALA A 1 364 ? 7.959 10.836 -27.737 1.00 86.56 364 ALA A O 1
ATOM 2902 N N . MET A 1 365 ? 9.239 9.466 -28.934 1.00 87.69 365 MET A N 1
ATOM 2903 C CA . MET A 1 365 ? 9.796 10.453 -29.857 1.00 87.69 365 MET A CA 1
ATOM 2904 C C . MET A 1 365 ? 9.906 9.879 -31.273 1.00 87.69 365 MET A C 1
ATOM 2906 O O . MET A 1 365 ? 10.250 8.714 -31.465 1.00 87.69 365 MET A O 1
ATOM 2910 N N . PHE A 1 366 ? 9.683 10.720 -32.278 1.00 89.62 366 PHE A N 1
ATOM 2911 C CA . PHE A 1 366 ? 9.919 10.413 -33.685 1.00 89.62 366 PHE A CA 1
ATOM 2912 C C . PHE A 1 366 ? 10.679 11.564 -34.355 1.00 89.62 366 PHE A C 1
ATOM 2914 O O . PHE A 1 366 ? 10.283 12.722 -34.242 1.00 89.62 366 PHE A O 1
ATOM 2921 N N . ASN A 1 367 ? 11.779 11.261 -35.045 1.00 88.12 367 ASN A N 1
ATOM 2922 C CA . ASN A 1 367 ? 12.556 12.241 -35.805 1.00 88.12 367 ASN A CA 1
ATOM 2923 C C . ASN A 1 367 ? 12.368 12.011 -37.311 1.00 88.12 367 ASN A C 1
ATOM 2925 O O . ASN A 1 367 ? 12.742 10.953 -37.826 1.00 88.12 367 ASN A O 1
ATOM 2929 N N . ASN A 1 368 ? 11.810 13.004 -38.011 1.00 79.31 368 ASN A N 1
ATOM 2930 C CA . ASN A 1 368 ? 11.522 12.916 -39.441 1.00 79.31 368 ASN A CA 1
ATOM 2931 C C . ASN A 1 368 ? 12.796 12.788 -40.278 1.00 79.31 368 ASN A C 1
ATOM 2933 O O . ASN A 1 368 ? 12.869 11.929 -41.148 1.00 79.31 368 ASN A O 1
ATOM 2937 N N . LYS A 1 369 ? 13.832 13.586 -40.041 1.00 80.81 369 LYS A N 1
ATOM 2938 C CA . LYS A 1 369 ? 15.060 13.541 -40.846 1.00 80.81 369 LYS A CA 1
ATOM 2939 C C . LYS A 1 369 ? 15.838 12.237 -40.678 1.00 80.81 369 LYS A C 1
ATOM 2941 O O . LYS A 1 369 ? 16.382 11.715 -41.648 1.00 80.81 369 LYS A O 1
ATOM 2946 N N . ALA A 1 370 ? 15.881 11.702 -39.464 1.00 83.56 370 ALA A N 1
ATOM 2947 C CA . ALA A 1 370 ? 16.571 10.463 -39.124 1.00 83.56 370 ALA A CA 1
ATOM 2948 C C . ALA A 1 370 ? 15.719 9.208 -39.370 1.00 83.56 370 ALA A C 1
ATOM 2950 O O . ALA A 1 370 ? 16.265 8.106 -39.342 1.00 83.56 370 ALA A O 1
ATOM 2951 N N . GLN A 1 371 ? 14.406 9.360 -39.602 1.00 86.75 371 GLN A N 1
ATOM 2952 C CA . GLN A 1 371 ? 13.458 8.252 -39.788 1.00 86.75 371 GLN A CA 1
ATOM 2953 C C . GLN A 1 371 ? 13.573 7.231 -38.633 1.00 86.75 371 GLN A C 1
ATOM 2955 O O . GLN A 1 371 ? 13.688 6.012 -38.813 1.00 86.75 371 GLN A O 1
ATOM 2960 N N . ALA A 1 372 ? 13.602 7.770 -37.411 1.00 88.88 372 ALA A N 1
ATOM 2961 C CA . ALA A 1 372 ? 13.882 7.040 -36.181 1.00 88.88 372 ALA A CA 1
ATOM 2962 C C . ALA A 1 372 ? 12.793 7.305 -35.140 1.00 88.88 372 ALA A C 1
ATOM 2964 O O . ALA A 1 372 ? 12.447 8.453 -34.865 1.00 88.88 372 ALA A O 1
ATOM 2965 N N . PHE A 1 373 ? 12.270 6.229 -34.562 1.00 92.75 373 PHE A N 1
ATOM 2966 C CA . PHE A 1 373 ? 11.326 6.232 -33.453 1.00 92.75 373 PHE A CA 1
ATOM 2967 C C . PHE A 1 373 ? 12.020 5.724 -32.194 1.00 92.75 373 PHE A C 1
ATOM 2969 O O . PHE A 1 373 ? 12.805 4.776 -32.260 1.00 92.75 373 PHE A O 1
ATOM 2976 N N . SER A 1 374 ? 11.695 6.314 -31.053 1.00 90.25 374 SER A N 1
ATOM 2977 C CA . SER A 1 374 ? 12.046 5.797 -29.736 1.00 90.25 374 SER A CA 1
ATOM 2978 C C . SER A 1 374 ? 10.854 5.918 -28.798 1.00 90.25 374 SER A C 1
ATOM 2980 O O . SER A 1 374 ? 10.189 6.944 -28.825 1.00 90.25 374 SER A O 1
ATOM 2982 N N . ILE A 1 375 ? 10.602 4.940 -27.939 1.00 84.75 375 ILE A N 1
ATOM 2983 C CA . ILE A 1 375 ? 9.640 5.071 -26.836 1.00 84.75 375 ILE A CA 1
ATOM 2984 C C . ILE A 1 375 ? 10.313 4.767 -25.515 1.00 84.75 375 ILE A C 1
ATOM 2986 O O . ILE A 1 375 ? 10.956 3.739 -25.407 1.00 84.75 375 ILE A O 1
ATOM 2990 N N . THR A 1 376 ? 10.168 5.662 -24.554 1.00 68.00 376 THR A N 1
ATOM 2991 C CA . THR A 1 376 ? 10.844 5.713 -23.263 1.00 68.00 376 THR A CA 1
ATOM 2992 C C . THR A 1 376 ? 9.804 5.671 -22.153 1.00 68.00 376 THR A C 1
ATOM 2994 O O . THR A 1 376 ? 8.730 6.222 -22.311 1.00 68.00 376 THR A O 1
ATOM 2997 N N . ASP A 1 377 ? 10.088 5.032 -21.030 1.00 59.34 377 ASP A N 1
ATOM 2998 C CA . ASP A 1 377 ? 9.251 5.143 -19.830 1.00 59.34 377 ASP A CA 1
ATOM 2999 C C . ASP A 1 377 ? 9.608 6.453 -19.089 1.00 59.34 377 ASP A C 1
ATOM 3001 O O . ASP A 1 377 ? 10.791 6.694 -18.822 1.00 59.34 377 ASP A O 1
ATOM 3005 N N . ASP A 1 378 ? 8.632 7.332 -18.818 1.00 48.06 378 ASP A N 1
ATOM 3006 C CA . ASP A 1 378 ? 8.877 8.666 -18.224 1.00 48.06 378 ASP A CA 1
ATOM 3007 C C . ASP A 1 378 ? 9.391 8.584 -16.786 1.00 48.06 378 ASP A C 1
ATOM 3009 O O . ASP A 1 378 ? 10.119 9.464 -16.305 1.00 48.06 378 ASP A O 1
ATOM 3013 N N . ASP A 1 379 ? 9.090 7.483 -16.110 1.00 42.44 379 ASP A N 1
ATOM 3014 C CA . ASP A 1 379 ? 9.626 7.214 -14.798 1.00 42.44 379 ASP A CA 1
ATOM 3015 C C . ASP A 1 379 ? 11.066 6.701 -14.898 1.00 42.44 379 ASP A C 1
ATOM 3017 O O . ASP A 1 379 ? 11.805 6.786 -13.920 1.00 42.44 379 ASP A O 1
ATOM 3021 N N . LYS A 1 380 ? 11.529 6.193 -16.044 1.00 39.78 380 LYS A N 1
ATOM 3022 C CA . LYS A 1 380 ? 12.711 5.314 -16.048 1.00 39.78 380 LYS A CA 1
ATOM 3023 C C . LYS A 1 380 ? 13.770 5.560 -17.136 1.00 39.78 380 LYS A C 1
ATOM 3025 O O . LYS A 1 380 ? 14.823 4.930 -17.104 1.00 39.78 380 LYS A O 1
ATOM 3030 N N . GLY A 1 381 ? 13.603 6.519 -18.050 1.00 42.06 381 GLY A N 1
ATOM 3031 C CA . GLY A 1 381 ? 14.704 7.067 -18.873 1.00 42.06 381 GLY A CA 1
ATOM 3032 C C . GLY A 1 381 ? 15.374 6.121 -19.893 1.00 42.06 381 GLY A C 1
ATOM 3033 O O . GLY A 1 381 ? 16.364 6.513 -20.513 1.00 42.06 381 GLY A O 1
ATOM 3034 N N . GLY A 1 382 ? 14.845 4.912 -20.116 1.00 46.94 382 GLY A N 1
ATOM 3035 C CA . GLY A 1 382 ? 15.274 3.963 -21.155 1.00 46.94 382 GLY A CA 1
ATOM 3036 C C . GLY A 1 382 ? 14.171 3.694 -22.180 1.00 46.94 382 GLY A C 1
ATOM 3037 O O . GLY A 1 382 ? 12.993 3.749 -21.828 1.00 46.94 382 GLY A O 1
ATOM 3038 N N . GLY A 1 383 ? 14.540 3.421 -23.444 1.00 65.44 383 GLY A N 1
ATOM 3039 C CA . GLY A 1 383 ? 13.558 3.321 -24.522 1.00 65.44 383 GLY A CA 1
ATOM 3040 C C . GLY A 1 383 ? 13.840 2.363 -25.684 1.00 65.44 383 GLY A C 1
ATOM 3041 O O . GLY A 1 383 ? 14.981 2.033 -26.004 1.00 65.44 383 GLY A O 1
ATOM 3042 N N . ILE A 1 384 ? 12.770 1.902 -26.335 1.00 81.88 384 ILE A N 1
ATOM 3043 C CA . ILE A 1 384 ? 12.804 1.026 -27.509 1.00 81.88 384 ILE A CA 1
ATOM 3044 C C . ILE A 1 384 ? 12.996 1.877 -28.755 1.00 81.88 384 ILE A C 1
ATOM 3046 O O . ILE A 1 384 ? 12.118 2.662 -29.102 1.00 81.88 384 ILE A O 1
ATOM 3050 N N . ALA A 1 385 ? 14.102 1.669 -29.467 1.00 89.56 385 ALA A N 1
ATOM 3051 C CA . ALA A 1 385 ? 14.334 2.291 -30.764 1.00 89.56 385 ALA A CA 1
ATOM 3052 C C . ALA A 1 385 ? 13.799 1.430 -31.919 1.00 89.56 385 ALA A C 1
ATOM 3054 O O . ALA A 1 385 ? 13.931 0.201 -31.937 1.00 89.56 385 ALA A O 1
ATOM 3055 N N . ALA A 1 386 ? 13.244 2.076 -32.937 1.00 90.81 386 ALA A N 1
ATOM 3056 C CA . ALA A 1 386 ? 12.830 1.442 -34.177 1.00 90.81 386 ALA A CA 1
ATOM 3057 C C . ALA A 1 386 ? 13.073 2.373 -35.369 1.00 90.81 386 ALA A C 1
ATOM 3059 O O . ALA A 1 386 ? 13.002 3.595 -35.255 1.00 90.81 386 ALA A O 1
ATOM 3060 N N . LYS A 1 387 ? 13.325 1.792 -36.545 1.00 91.00 387 LYS A N 1
ATOM 3061 C CA . LYS A 1 387 ? 13.226 2.530 -37.801 1.00 91.00 387 LYS A CA 1
ATOM 3062 C C . LYS A 1 387 ? 11.754 2.770 -38.089 1.00 91.00 387 LYS A C 1
ATOM 3064 O O . LYS A 1 387 ? 10.956 1.828 -38.092 1.00 91.00 387 LYS A O 1
ATOM 3069 N N . ALA A 1 388 ? 11.417 4.021 -38.340 1.00 90.25 388 ALA A N 1
ATOM 3070 C CA . ALA A 1 388 ? 10.056 4.454 -38.591 1.00 90.25 388 ALA A CA 1
ATOM 3071 C C . ALA A 1 388 ? 10.043 5.442 -39.746 1.00 90.25 388 ALA A C 1
ATOM 3073 O O . ALA A 1 388 ? 11.048 6.094 -40.004 1.00 90.25 388 ALA A O 1
ATOM 3074 N N . LEU A 1 389 ? 8.919 5.548 -40.440 1.00 86.00 389 LEU A N 1
ATOM 3075 C CA . LEU A 1 389 ? 8.811 6.411 -41.600 1.00 86.00 389 LEU A CA 1
ATOM 3076 C C . LEU A 1 389 ? 7.562 7.272 -41.621 1.00 86.00 389 LEU A C 1
ATOM 3078 O O . LEU A 1 389 ? 6.502 6.860 -41.148 1.00 86.00 389 LEU A O 1
ATOM 3082 N N . SER A 1 390 ? 7.712 8.449 -42.229 1.00 84.69 390 SER A N 1
ATOM 3083 C CA . SER A 1 390 ? 6.622 9.377 -42.508 1.00 84.69 390 SER A CA 1
ATOM 3084 C C . SER A 1 390 ? 6.755 10.034 -43.880 1.00 84.69 390 SER A C 1
ATOM 3086 O O . SER A 1 390 ? 7.856 10.397 -44.284 1.00 84.69 390 SER A O 1
ATOM 3088 N N . GLY A 1 391 ? 5.629 10.167 -44.591 1.00 74.62 391 GLY A N 1
ATOM 3089 C CA . GLY A 1 391 ? 5.555 10.816 -45.906 1.00 74.62 391 GLY A CA 1
ATOM 3090 C C . GLY A 1 391 ? 6.381 10.115 -46.991 1.00 74.62 391 GLY A C 1
ATOM 3091 O O . GLY A 1 391 ? 7.083 10.775 -47.754 1.00 74.62 391 GLY A O 1
ATOM 3092 N N . GLY A 1 392 ? 6.360 8.780 -47.042 1.00 76.44 392 GLY A N 1
ATOM 3093 C CA . GLY A 1 392 ? 7.169 7.998 -47.981 1.00 76.44 392 GLY A CA 1
ATOM 3094 C C . GLY A 1 392 ? 7.152 6.493 -47.716 1.00 76.44 392 GLY A C 1
ATOM 3095 O O . GLY A 1 392 ? 6.263 5.967 -47.038 1.00 76.44 392 GLY A O 1
ATOM 3096 N N . ARG A 1 393 ? 8.142 5.776 -48.262 1.00 81.19 393 ARG A N 1
ATOM 3097 C CA . ARG A 1 393 ? 8.257 4.308 -48.155 1.00 81.19 393 ARG A CA 1
ATOM 3098 C C . ARG A 1 393 ? 9.684 3.853 -47.886 1.00 81.19 393 ARG A C 1
ATOM 3100 O O . ARG A 1 393 ? 10.632 4.528 -48.268 1.00 81.19 393 ARG A O 1
ATOM 3107 N N . TRP A 1 394 ? 9.839 2.672 -47.295 1.00 77.38 394 TRP A N 1
ATOM 3108 C CA . TRP A 1 394 ? 11.147 2.021 -47.196 1.00 77.38 394 TRP A CA 1
ATOM 3109 C C . TRP A 1 394 ? 11.379 1.108 -48.401 1.00 77.38 394 TRP A C 1
ATOM 3111 O O . TRP A 1 394 ? 10.554 0.236 -48.678 1.00 77.38 394 TRP A O 1
ATOM 3121 N N . ASP A 1 395 ? 12.489 1.289 -49.110 1.00 78.38 395 ASP A N 1
ATOM 3122 C CA . ASP A 1 395 ? 12.904 0.386 -50.180 1.00 78.38 395 ASP A CA 1
ATOM 3123 C C . ASP A 1 395 ? 13.740 -0.763 -49.610 1.00 78.38 395 ASP A C 1
ATOM 3125 O O . ASP A 1 395 ? 14.802 -0.572 -49.020 1.00 78.38 395 ASP A O 1
ATOM 3129 N N . ILE A 1 396 ? 13.240 -1.983 -49.796 1.00 74.31 396 ILE A N 1
ATOM 3130 C CA . ILE A 1 396 ? 13.861 -3.213 -49.302 1.00 74.31 396 ILE A CA 1
ATOM 3131 C C . ILE A 1 396 ? 15.145 -3.530 -50.079 1.00 74.31 396 ILE A C 1
ATOM 3133 O O . ILE A 1 396 ? 16.082 -4.078 -49.506 1.00 74.31 396 ILE A O 1
ATOM 3137 N N . LYS A 1 397 ? 15.210 -3.184 -51.372 1.00 79.19 397 LYS A N 1
ATOM 3138 C CA . LYS A 1 397 ? 16.352 -3.526 -52.235 1.00 79.19 397 LYS A CA 1
ATOM 3139 C C . LYS A 1 397 ? 17.571 -2.667 -51.927 1.00 79.19 397 LYS A C 1
ATOM 3141 O O . LYS A 1 397 ? 18.690 -3.165 -51.940 1.00 79.19 397 LYS A O 1
ATOM 3146 N N . THR A 1 398 ? 17.347 -1.386 -51.655 1.00 79.25 398 THR A N 1
ATOM 3147 C CA . THR A 1 398 ? 18.408 -0.409 -51.370 1.00 79.25 398 THR A CA 1
ATOM 3148 C C . THR A 1 398 ? 18.604 -0.165 -49.874 1.00 79.25 398 THR A C 1
ATOM 3150 O O . THR A 1 398 ? 19.598 0.437 -49.479 1.00 79.25 398 THR A O 1
ATOM 3153 N N . ASN A 1 399 ? 17.691 -0.662 -49.029 1.00 76.56 399 ASN A N 1
ATOM 3154 C CA . ASN A 1 399 ? 17.643 -0.421 -47.586 1.00 76.56 399 ASN A CA 1
ATOM 3155 C C . ASN A 1 399 ? 17.656 1.077 -47.228 1.00 76.56 399 ASN A C 1
ATOM 3157 O O . ASN A 1 399 ? 18.308 1.495 -46.267 1.00 76.56 399 ASN A O 1
ATOM 3161 N N . GLN A 1 400 ? 16.946 1.880 -48.021 1.00 78.31 400 GLN A N 1
ATOM 3162 C CA . GLN A 1 400 ? 16.875 3.332 -47.886 1.00 78.31 400 GLN A CA 1
ATOM 3163 C C . GLN A 1 400 ? 15.426 3.817 -47.824 1.00 78.31 400 GLN A C 1
ATOM 3165 O O . GLN A 1 400 ? 14.510 3.208 -48.382 1.00 78.31 400 GLN A O 1
ATOM 3170 N N . PHE A 1 401 ? 15.223 4.938 -47.132 1.00 78.62 401 PHE A N 1
ATOM 3171 C CA . PHE A 1 401 ? 13.959 5.659 -47.174 1.00 78.62 401 PHE A CA 1
ATOM 3172 C C . PHE A 1 401 ? 13.835 6.408 -48.502 1.00 78.62 401 PHE A C 1
ATOM 3174 O O . PHE A 1 401 ? 14.737 7.149 -48.891 1.00 78.62 401 PHE A O 1
ATOM 3181 N N . LEU A 1 402 ? 12.703 6.228 -49.175 1.00 78.94 402 LEU A N 1
ATOM 3182 C CA . LEU A 1 402 ? 12.325 6.976 -50.363 1.00 78.94 402 LEU A CA 1
ATOM 3183 C C . LEU A 1 402 ? 11.245 7.994 -49.964 1.00 78.94 402 LEU A C 1
ATOM 3185 O O . LEU A 1 402 ? 10.102 7.584 -49.711 1.00 78.94 402 LEU A O 1
ATOM 3189 N N . PRO A 1 403 ? 11.586 9.295 -49.875 1.00 70.31 403 PRO A N 1
ATOM 3190 C CA . PRO A 1 403 ? 10.612 10.330 -49.559 1.00 70.31 403 PRO A CA 1
ATOM 3191 C C . PRO A 1 403 ? 9.586 10.454 -50.683 1.00 70.31 403 PRO A C 1
ATOM 3193 O O . PRO A 1 403 ? 9.920 10.307 -51.862 1.00 70.31 403 PRO A O 1
ATOM 3196 N N . ASN A 1 404 ? 8.347 10.799 -50.336 1.00 64.50 404 ASN A N 1
ATOM 3197 C CA . ASN A 1 404 ? 7.426 11.360 -51.313 1.00 64.50 404 ASN A CA 1
ATOM 3198 C C . ASN A 1 404 ? 7.961 12.749 -51.670 1.00 64.50 404 ASN A C 1
ATOM 3200 O O . ASN A 1 404 ? 7.753 13.716 -50.940 1.00 64.50 404 ASN 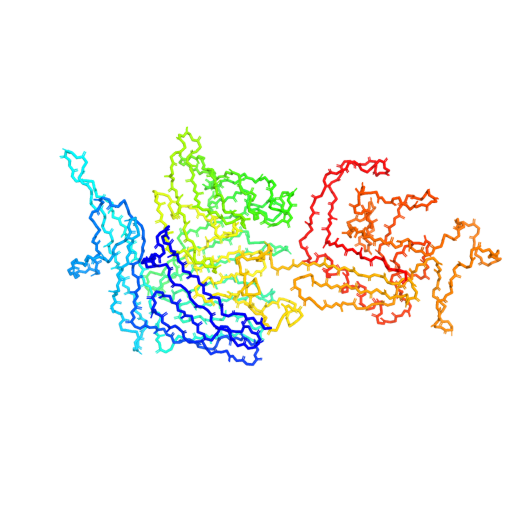A O 1
ATOM 3204 N N . THR A 1 405 ? 8.712 12.859 -52.765 1.00 51.72 405 THR A N 1
ATOM 3205 C CA . THR A 1 405 ? 9.072 14.168 -53.311 1.00 51.72 405 THR A CA 1
ATOM 3206 C C . THR A 1 405 ? 7.773 14.852 -53.703 1.00 51.72 405 THR A C 1
ATOM 3208 O O . THR A 1 405 ? 7.022 14.299 -54.507 1.00 51.72 405 THR A O 1
ATOM 3211 N N . THR A 1 406 ? 7.504 16.032 -53.153 1.00 47.69 406 THR A N 1
ATOM 3212 C CA . THR A 1 406 ? 6.254 16.799 -53.286 1.00 47.69 406 THR A CA 1
ATOM 3213 C C . THR A 1 406 ? 5.880 17.190 -54.722 1.00 47.69 406 THR A C 1
ATOM 3215 O O . THR A 1 406 ? 4.985 18.007 -54.918 1.00 47.69 406 THR A O 1
ATOM 3218 N N . THR A 1 407 ? 6.516 16.640 -55.763 1.00 46.97 407 THR A N 1
ATOM 3219 C CA . THR A 1 407 ? 6.131 16.884 -57.158 1.00 46.97 407 THR A CA 1
ATOM 3220 C C . THR A 1 407 ? 6.656 15.836 -58.155 1.00 46.97 407 THR A C 1
ATOM 3222 O O . THR A 1 407 ? 7.287 16.225 -59.124 1.00 46.97 407 THR A O 1
ATOM 3225 N N . ILE A 1 408 ? 6.440 14.518 -58.006 1.00 35.06 408 ILE A N 1
ATOM 3226 C CA . ILE A 1 408 ? 6.662 13.598 -59.154 1.00 35.06 408 ILE A CA 1
ATOM 3227 C C . ILE A 1 408 ? 5.584 12.509 -59.234 1.00 35.06 408 ILE A C 1
ATOM 3229 O O . ILE A 1 408 ? 5.351 11.760 -58.288 1.00 35.06 408 ILE A O 1
ATOM 3233 N N . GLY A 1 409 ? 4.943 12.429 -60.406 1.00 42.94 409 GLY A N 1
ATOM 3234 C CA . GLY A 1 409 ? 3.914 11.455 -60.752 1.00 42.94 409 GLY A CA 1
ATOM 3235 C C . GLY A 1 409 ? 4.388 10.013 -60.584 1.00 42.94 409 GLY A C 1
ATOM 3236 O O . GLY A 1 409 ? 5.371 9.578 -61.180 1.00 42.94 409 GLY A O 1
ATOM 3237 N N . MET A 1 410 ? 3.653 9.256 -59.774 1.00 40.03 410 MET A N 1
ATOM 3238 C CA . MET A 1 410 ? 3.902 7.841 -59.540 1.00 40.03 410 MET A CA 1
ATOM 3239 C C . MET A 1 410 ? 3.180 7.021 -60.617 1.00 40.03 410 MET A C 1
ATOM 3241 O O . MET A 1 410 ? 1.996 6.724 -60.477 1.00 40.03 410 MET A O 1
ATOM 3245 N N . SER A 1 411 ? 3.871 6.634 -61.695 1.00 39.41 411 SER A N 1
ATOM 3246 C CA . SER A 1 411 ? 3.288 5.764 -62.734 1.00 39.41 411 SER A CA 1
ATOM 3247 C C . SER A 1 411 ? 3.176 4.286 -62.328 1.00 39.41 411 SER A C 1
ATOM 3249 O O . SER A 1 411 ? 2.758 3.472 -63.143 1.00 39.41 411 SER A O 1
ATOM 3251 N N . GLU A 1 412 ? 3.528 3.919 -61.092 1.00 42.84 412 GLU A N 1
ATOM 3252 C CA . GLU A 1 412 ? 3.514 2.521 -60.624 1.00 42.84 412 GLU A CA 1
ATOM 3253 C C . GLU A 1 412 ? 2.687 2.289 -59.348 1.00 42.84 412 GLU A C 1
ATOM 3255 O O . GLU A 1 412 ? 2.686 1.186 -58.803 1.00 42.84 412 GLU A O 1
ATOM 3260 N N . VAL A 1 413 ? 1.952 3.293 -58.855 1.00 42.62 413 VAL A N 1
ATOM 3261 C CA . VAL A 1 413 ? 1.050 3.111 -57.703 1.00 42.62 413 VAL A CA 1
ATOM 3262 C C . VAL A 1 413 ? -0.387 2.939 -58.207 1.00 42.62 413 VAL A C 1
ATOM 3264 O O . VAL A 1 413 ? -0.856 3.773 -58.984 1.00 42.62 413 VAL A O 1
ATOM 3267 N N . PRO A 1 414 ? -1.114 1.878 -57.797 1.00 39.59 414 PRO A N 1
ATOM 3268 C CA . PRO A 1 414 ? -2.525 1.714 -58.132 1.00 39.59 414 PRO A CA 1
ATOM 3269 C C . PRO A 1 414 ? -3.322 2.981 -57.787 1.00 39.59 414 PRO A C 1
ATOM 3271 O O . PRO A 1 414 ? -3.210 3.500 -56.676 1.00 39.59 414 PRO A O 1
ATOM 3274 N N . LYS A 1 415 ? -4.142 3.457 -58.736 1.00 39.50 415 LYS A N 1
ATOM 3275 C CA . LYS A 1 415 ? -4.921 4.719 -58.719 1.00 39.50 415 LYS A CA 1
ATOM 3276 C C . LYS A 1 415 ? -5.910 4.899 -57.544 1.00 39.50 415 LYS A C 1
ATOM 3278 O O . LYS A 1 415 ? -6.711 5.826 -57.558 1.00 39.50 415 LYS A O 1
ATOM 3283 N N . THR A 1 416 ? -5.889 4.034 -56.536 1.00 42.41 416 THR A N 1
ATOM 3284 C CA . THR A 1 416 ? -6.759 4.088 -55.352 1.00 42.41 416 THR A CA 1
ATOM 3285 C C . THR A 1 416 ? -6.139 4.822 -54.158 1.00 42.41 416 THR A C 1
ATOM 3287 O O . THR A 1 416 ? -6.823 5.007 -53.154 1.00 42.41 416 THR A O 1
ATOM 3290 N N . TYR A 1 417 ? -4.875 5.252 -54.231 1.00 41.12 417 TYR A N 1
ATOM 3291 C CA . TYR A 1 417 ? -4.214 5.995 -53.153 1.00 41.12 417 TYR A CA 1
ATOM 3292 C C . TYR A 1 417 ? -4.172 7.498 -53.459 1.00 41.12 417 TYR A C 1
ATOM 3294 O O . TYR A 1 417 ? -3.617 7.913 -54.473 1.00 41.12 417 TYR A O 1
ATOM 3302 N N . ARG A 1 418 ? -4.789 8.304 -52.577 1.00 44.75 418 ARG A N 1
ATOM 3303 C CA . ARG A 1 418 ? -4.736 9.778 -52.614 1.00 44.75 418 ARG A CA 1
ATOM 3304 C C . ARG A 1 418 ? -3.282 10.264 -52.548 1.00 44.75 418 ARG A C 1
ATOM 3306 O O . ARG A 1 418 ? -2.449 9.586 -51.949 1.00 44.75 418 ARG A O 1
ATOM 3313 N N . GLU A 1 419 ? -3.026 11.418 -53.169 1.00 45.41 419 GLU A N 1
ATOM 3314 C CA . GLU A 1 419 ? -1.726 12.095 -53.261 1.00 45.41 419 GLU A CA 1
ATOM 3315 C C . GLU A 1 419 ? -0.928 11.996 -51.949 1.00 45.41 419 GLU A C 1
ATOM 3317 O O . GLU A 1 419 ? -1.457 12.212 -50.857 1.00 45.41 419 GLU A O 1
ATOM 3322 N N . GLY A 1 420 ? 0.336 11.581 -52.053 1.00 47.88 420 GLY A N 1
ATOM 3323 C CA . GLY A 1 420 ? 1.194 11.359 -50.896 1.00 47.88 420 GLY A CA 1
ATOM 3324 C C . GLY A 1 420 ? 1.528 12.678 -50.207 1.00 47.88 420 GLY A C 1
ATOM 3325 O O . GLY A 1 420 ? 2.306 13.467 -50.735 1.00 47.88 420 GLY A O 1
ATOM 3326 N N . ASN A 1 421 ? 0.970 12.898 -49.017 1.00 55.25 421 ASN A N 1
ATOM 3327 C CA . ASN A 1 421 ? 1.311 14.052 -48.190 1.00 55.25 421 ASN A CA 1
ATOM 3328 C C . ASN A 1 421 ? 2.748 13.937 -47.651 1.00 55.25 421 ASN A C 1
ATOM 3330 O O . ASN A 1 421 ? 3.279 12.831 -47.485 1.00 55.25 421 ASN A O 1
ATOM 3334 N N . GLY A 1 422 ? 3.366 15.094 -47.395 1.00 59.97 422 GLY A N 1
ATOM 3335 C CA . GLY A 1 422 ? 4.719 15.216 -46.846 1.00 59.97 422 GLY A CA 1
ATOM 3336 C C . GLY A 1 422 ? 4.900 14.585 -45.450 1.00 59.97 422 GLY A C 1
ATOM 3337 O O . GLY A 1 422 ? 3.948 14.042 -44.882 1.00 59.97 422 GLY A O 1
ATOM 3338 N N . PRO A 1 423 ? 6.126 14.627 -44.893 1.00 70.38 423 PRO A N 1
ATOM 3339 C CA . PRO A 1 423 ? 6.450 14.038 -43.590 1.00 70.38 423 PRO A CA 1
ATOM 3340 C C . PRO A 1 423 ? 5.638 14.674 -42.460 1.00 70.38 423 PRO A C 1
ATOM 3342 O O . PRO A 1 423 ? 5.255 15.835 -42.571 1.00 70.38 423 PRO A O 1
ATOM 3345 N N . THR A 1 424 ? 5.424 13.917 -41.378 1.00 72.31 424 THR A N 1
ATOM 3346 C CA . THR A 1 424 ? 4.627 14.299 -40.201 1.00 72.31 424 THR A CA 1
ATOM 3347 C C . THR A 1 424 ? 5.024 15.680 -39.682 1.00 72.31 424 THR A C 1
ATOM 3349 O O . THR A 1 424 ? 6.189 15.900 -39.373 1.00 72.31 424 THR A O 1
ATOM 3352 N N . ILE A 1 425 ? 4.065 16.583 -39.487 1.00 74.94 425 ILE A N 1
ATOM 3353 C CA . ILE A 1 425 ? 4.311 17.903 -38.894 1.00 74.94 425 ILE A CA 1
ATOM 3354 C C . ILE A 1 425 ? 4.933 17.765 -37.486 1.00 74.94 425 ILE A C 1
ATOM 3356 O O . ILE A 1 425 ? 4.376 17.059 -36.633 1.00 74.94 425 ILE A O 1
ATOM 3360 N N . PRO A 1 426 ? 6.066 18.442 -37.217 1.00 79.31 426 PRO A N 1
ATOM 3361 C CA . PRO A 1 426 ? 6.656 18.530 -3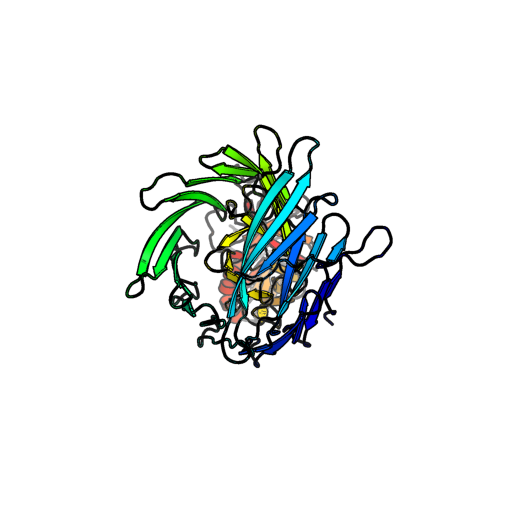5.885 1.00 79.31 426 PRO A CA 1
ATOM 3362 C C . PRO A 1 426 ? 5.661 19.043 -34.842 1.00 79.31 426 PRO A C 1
ATOM 3364 O O . PRO A 1 426 ? 4.919 19.992 -35.084 1.00 79.31 426 PRO A O 1
ATOM 3367 N N . GLY A 1 427 ? 5.647 18.428 -33.665 1.00 74.06 427 GLY A N 1
ATOM 3368 C CA . GLY A 1 427 ? 4.667 18.737 -32.628 1.00 74.06 427 GLY A CA 1
ATOM 3369 C C . GLY A 1 427 ? 4.625 17.687 -31.525 1.00 74.06 427 GLY A C 1
ATOM 3370 O O . GLY A 1 427 ? 5.366 16.705 -31.560 1.00 74.06 427 GLY A O 1
ATOM 3371 N N . VAL A 1 428 ? 3.757 17.896 -30.537 1.00 77.50 428 VAL A N 1
ATOM 3372 C CA . VAL A 1 428 ? 3.520 16.942 -29.445 1.00 77.50 428 VAL A CA 1
ATOM 3373 C C . VAL A 1 428 ? 2.115 16.374 -29.584 1.00 77.50 428 VAL A C 1
ATOM 3375 O O . VAL A 1 428 ? 1.149 17.128 -29.724 1.00 77.50 428 VAL A O 1
ATOM 3378 N N . TYR A 1 429 ? 2.011 15.050 -29.532 1.00 80.38 429 TYR A N 1
ATOM 3379 C CA . TYR A 1 429 ? 0.761 14.321 -29.709 1.00 80.38 429 TYR A CA 1
ATOM 3380 C C . TYR A 1 429 ? 0.562 13.310 -28.580 1.00 80.38 429 TYR A C 1
ATOM 3382 O O . TYR A 1 429 ? 1.531 12.781 -28.047 1.00 80.38 429 TYR A O 1
ATOM 3390 N N . TYR A 1 430 ? -0.680 13.007 -28.227 1.00 81.25 430 TYR A N 1
ATOM 3391 C CA . TYR A 1 430 ? -1.013 11.906 -27.322 1.00 81.25 430 TYR A CA 1
ATOM 3392 C C . TYR A 1 430 ? -1.069 10.576 -28.073 1.00 81.25 430 TYR A C 1
ATOM 3394 O O . TYR A 1 430 ? -1.537 10.547 -29.210 1.00 81.25 430 TYR A O 1
ATOM 3402 N N . ILE A 1 431 ? -0.620 9.489 -27.441 1.00 87.38 431 ILE A N 1
ATOM 3403 C CA . ILE A 1 431 ? -0.747 8.114 -27.946 1.00 87.38 431 ILE A CA 1
ATOM 3404 C C . ILE A 1 431 ? -2.039 7.533 -27.383 1.00 87.38 431 ILE A C 1
ATOM 3406 O O . ILE A 1 431 ? -2.138 7.329 -26.176 1.00 87.38 431 ILE A O 1
ATOM 3410 N N . ALA A 1 432 ? -3.013 7.255 -28.243 1.00 82.44 432 ALA A N 1
ATOM 3411 C CA . ALA A 1 432 ? -4.347 6.846 -27.828 1.00 82.44 432 ALA A CA 1
ATOM 3412 C C . ALA A 1 432 ? -4.848 5.577 -28.525 1.00 82.44 432 ALA A C 1
ATOM 3414 O O . ALA A 1 432 ? -4.291 5.148 -29.539 1.00 82.44 432 ALA A O 1
ATOM 3415 N N . ASP A 1 433 ? -5.924 4.985 -28.007 1.00 80.06 433 ASP A N 1
ATOM 3416 C CA . ASP A 1 433 ? -6.628 3.913 -28.718 1.00 80.06 433 ASP A CA 1
ATOM 3417 C C . ASP A 1 433 ? -7.112 4.398 -30.101 1.00 80.06 433 ASP A C 1
ATOM 3419 O O . ASP A 1 433 ? -7.553 5.543 -30.252 1.00 80.06 433 ASP A O 1
ATOM 3423 N N . PRO A 1 434 ? -7.023 3.556 -31.144 1.00 73.12 434 PRO A N 1
ATOM 3424 C CA . PRO A 1 434 ? -7.498 3.912 -32.469 1.00 73.12 434 PRO A CA 1
ATOM 3425 C C . PRO A 1 434 ? -9.038 3.921 -32.495 1.00 73.12 434 PRO A C 1
ATOM 3427 O O . PRO A 1 434 ? -9.670 3.117 -31.814 1.00 73.12 434 PRO A O 1
ATOM 3430 N N . PRO A 1 435 ? -9.670 4.763 -33.329 1.00 57.59 435 PRO A N 1
ATOM 3431 C CA . PRO A 1 435 ? -11.127 4.876 -33.399 1.00 57.59 435 PRO A CA 1
ATOM 3432 C C . PRO A 1 435 ? -11.824 3.692 -34.097 1.00 57.59 435 PRO A C 1
ATOM 3434 O O . PRO A 1 435 ? -13.048 3.645 -34.140 1.00 57.59 435 PRO A O 1
ATOM 3437 N N . ASN A 1 436 ? -11.063 2.731 -34.631 1.00 62.44 436 ASN A N 1
ATOM 3438 C CA . ASN A 1 436 ? -11.570 1.534 -35.309 1.00 62.44 436 ASN A CA 1
ATOM 3439 C C . ASN A 1 436 ? -10.981 0.285 -34.624 1.00 62.44 436 ASN A C 1
ATOM 3441 O O . ASN A 1 436 ? -9.924 0.402 -34.008 1.00 62.44 436 ASN A O 1
ATOM 3445 N N . ASP A 1 437 ? -11.563 -0.906 -34.839 1.00 57.22 437 ASP A N 1
ATOM 3446 C CA . ASP A 1 437 ? -11.161 -2.231 -34.287 1.00 57.22 437 ASP A CA 1
ATOM 3447 C C . ASP A 1 437 ? -9.741 -2.727 -34.671 1.00 57.22 437 ASP A C 1
ATOM 3449 O O . ASP A 1 437 ? -9.427 -3.918 -34.696 1.00 57.22 437 ASP A O 1
ATOM 3453 N N . LYS A 1 438 ? -8.834 -1.819 -35.020 1.00 62.09 438 LYS A N 1
ATOM 3454 C CA . LYS A 1 438 ? -7.433 -2.094 -35.310 1.00 62.09 438 LYS A CA 1
ATOM 3455 C C . LYS A 1 438 ? -6.659 -2.196 -34.005 1.00 62.09 438 LYS A C 1
ATOM 3457 O O . LYS A 1 438 ? -5.930 -1.282 -33.641 1.00 62.09 438 LYS A O 1
ATOM 3462 N N . HIS A 1 439 ? -6.776 -3.335 -33.333 1.00 63.66 439 HIS A N 1
ATOM 3463 C CA . HIS A 1 439 ? -6.137 -3.591 -32.041 1.00 63.66 439 HIS A CA 1
ATOM 3464 C C . HIS A 1 439 ? -4.602 -3.497 -32.027 1.00 63.66 439 HIS A C 1
ATOM 3466 O O . HIS A 1 439 ? -4.036 -3.598 -30.953 1.00 63.66 439 HIS A O 1
ATOM 3472 N N . ASP A 1 440 ? -3.912 -3.260 -33.139 1.00 74.44 440 ASP A N 1
ATOM 3473 C CA . ASP A 1 440 ? -2.449 -3.116 -33.158 1.00 74.44 440 ASP A CA 1
ATOM 3474 C C . ASP A 1 440 ? -2.017 -1.733 -33.661 1.00 74.44 440 ASP A C 1
ATOM 3476 O O . ASP A 1 440 ? -0.971 -1.593 -34.285 1.00 74.44 440 ASP A O 1
ATOM 3480 N N . TRP A 1 441 ? -2.871 -0.718 -33.561 1.00 87.69 441 TRP A N 1
ATOM 3481 C CA . TRP A 1 441 ? -2.581 0.650 -34.002 1.00 87.69 441 TRP A CA 1
ATOM 3482 C C . TRP A 1 441 ? -2.852 1.602 -32.835 1.00 87.69 441 TRP A C 1
ATOM 3484 O O . TRP A 1 441 ? -3.651 1.281 -31.963 1.00 87.69 441 TRP A O 1
ATOM 3494 N N . PHE A 1 442 ? -2.226 2.776 -32.834 1.00 88.75 442 PHE A N 1
ATOM 3495 C CA . PHE A 1 442 ? -2.527 3.846 -31.881 1.00 88.75 442 PHE A CA 1
ATOM 3496 C C . PHE A 1 442 ? -2.870 5.131 -32.633 1.00 88.75 442 PHE A C 1
ATOM 3498 O O . PHE A 1 442 ? -2.196 5.485 -33.603 1.00 88.75 442 PHE A O 1
ATOM 3505 N N . ALA A 1 443 ? -3.925 5.823 -32.213 1.00 86.69 443 ALA A N 1
ATOM 3506 C CA . ALA A 1 443 ? -4.231 7.172 -32.669 1.00 86.69 443 ALA A CA 1
ATOM 3507 C C . ALA A 1 443 ? -3.219 8.164 -32.091 1.00 86.69 443 ALA A C 1
ATOM 3509 O O . ALA A 1 443 ? -2.770 8.015 -30.957 1.00 86.69 443 ALA A O 1
ATOM 3510 N N . LEU A 1 444 ? -2.872 9.181 -32.873 1.00 84.69 444 LEU A N 1
ATOM 3511 C CA . LEU A 1 444 ? -2.025 10.283 -32.442 1.00 84.69 444 LEU A CA 1
ATOM 3512 C C . LEU A 1 444 ? -2.846 11.576 -32.454 1.00 84.69 444 LEU A C 1
ATOM 3514 O O . LEU A 1 444 ? -3.251 12.051 -33.516 1.00 84.69 444 LEU A O 1
ATOM 3518 N N . LEU A 1 445 ? -3.122 12.119 -31.268 1.00 78.38 445 LEU A N 1
ATOM 3519 C CA . LEU A 1 445 ? -4.008 13.275 -31.073 1.00 78.38 445 LEU A CA 1
ATOM 3520 C C . LEU A 1 445 ? -3.191 14.530 -30.804 1.00 78.38 445 LEU A C 1
ATOM 3522 O O . LEU A 1 445 ? -2.308 14.503 -29.952 1.00 78.38 445 LEU A O 1
ATOM 3526 N N . ASN A 1 446 ? -3.478 15.637 -31.485 1.00 75.56 446 ASN A N 1
ATOM 3527 C CA . ASN A 1 446 ? -2.797 16.902 -31.217 1.00 75.56 446 ASN A CA 1
ATOM 3528 C C . ASN A 1 446 ? -3.028 17.327 -29.757 1.00 75.56 446 ASN A C 1
ATOM 3530 O O . ASN A 1 446 ? -4.167 17.379 -29.296 1.00 75.56 446 ASN A O 1
ATOM 3534 N N . LYS A 1 447 ? -1.954 17.636 -29.021 1.00 66.81 447 LYS A N 1
ATOM 3535 C CA . LYS A 1 447 ? -2.031 17.943 -27.583 1.00 66.81 447 LYS A CA 1
ATOM 3536 C C . LYS A 1 447 ? -2.867 19.192 -27.259 1.00 66.81 447 LYS A C 1
ATOM 3538 O O . LYS A 1 447 ? -3.421 19.280 -26.167 1.00 66.81 447 LYS A O 1
ATOM 3543 N N . ASN A 1 448 ? -2.990 20.143 -28.188 1.00 68.56 448 ASN A N 1
ATOM 3544 C CA . ASN A 1 448 ? -3.684 21.414 -27.948 1.00 68.56 448 ASN A CA 1
ATOM 3545 C C . ASN A 1 448 ? -5.203 21.298 -28.088 1.00 68.56 448 ASN A C 1
ATOM 3547 O O . ASN A 1 448 ? -5.954 21.903 -27.324 1.00 68.56 448 ASN A O 1
ATOM 3551 N N . ASP A 1 449 ? -5.675 20.538 -29.073 1.00 67.69 449 ASP A N 1
ATOM 3552 C CA . ASP A 1 449 ? -7.097 20.487 -29.413 1.00 67.69 449 ASP A CA 1
ATOM 3553 C C . ASP A 1 449 ? -7.692 19.074 -29.381 1.00 67.69 449 ASP A C 1
ATOM 3555 O O . ASP A 1 449 ? -8.918 18.941 -29.443 1.00 67.69 449 ASP A O 1
ATOM 3559 N N . TYR A 1 450 ? -6.867 18.048 -29.142 1.00 65.38 450 TYR A N 1
ATOM 3560 C CA . TYR A 1 450 ? -7.221 16.626 -29.144 1.00 65.38 450 TYR A CA 1
ATOM 3561 C C . TYR A 1 450 ? -7.803 16.169 -30.487 1.00 65.38 450 TYR A C 1
ATOM 3563 O O . TYR A 1 450 ? -8.522 15.175 -30.556 1.00 65.38 450 TYR A O 1
ATOM 3571 N N . SER A 1 451 ? -7.520 16.898 -31.567 1.00 68.69 451 SER A N 1
ATOM 3572 C CA . SER A 1 451 ? -7.949 16.530 -32.906 1.00 68.69 451 SER A CA 1
ATOM 3573 C C . SER A 1 451 ? -6.970 15.544 -33.542 1.00 68.69 451 SER A C 1
ATOM 3575 O O . SER A 1 451 ? -5.768 15.545 -33.270 1.00 68.69 451 SER A O 1
ATOM 3577 N N . MET A 1 452 ? -7.492 14.703 -34.434 1.00 66.88 452 MET A N 1
ATOM 3578 C CA . MET A 1 452 ? -6.682 13.879 -35.338 1.00 66.88 452 MET A CA 1
ATOM 3579 C C . MET A 1 452 ? -6.372 14.606 -36.658 1.00 66.88 452 MET A C 1
ATOM 3581 O O . MET A 1 452 ? -5.988 13.956 -37.636 1.00 66.88 452 MET A O 1
ATOM 3585 N N . LYS A 1 453 ? -6.603 15.928 -36.723 1.00 60.78 453 LYS A N 1
ATOM 3586 C CA . LYS A 1 453 ? -6.509 16.696 -37.965 1.00 60.78 453 LYS A CA 1
ATOM 3587 C C . LYS A 1 453 ? -5.054 16.997 -38.285 1.00 60.78 453 LYS A C 1
ATOM 3589 O O . LYS A 1 453 ? -4.318 17.558 -37.481 1.00 60.78 453 LYS A O 1
ATOM 3594 N N . TYR A 1 454 ? -4.670 16.621 -39.494 1.00 55.16 454 TYR A N 1
ATOM 3595 C CA . TYR A 1 454 ? -3.444 17.068 -40.135 1.00 55.16 454 TYR A CA 1
ATOM 3596 C C . TYR A 1 454 ? -3.778 18.295 -40.995 1.00 55.16 454 TYR A C 1
ATOM 3598 O O . TYR A 1 454 ? -4.834 18.292 -41.646 1.00 55.16 454 TYR A O 1
ATOM 3606 N N . ASP A 1 455 ? -2.911 19.315 -41.047 1.00 50.84 455 ASP A N 1
ATOM 3607 C CA . ASP A 1 455 ? -3.014 20.337 -42.103 1.00 50.84 455 ASP A CA 1
ATOM 3608 C C . ASP A 1 455 ? -3.083 19.600 -43.450 1.00 50.84 455 ASP A C 1
ATOM 3610 O O . ASP A 1 455 ? -2.440 18.571 -43.597 1.00 50.84 455 ASP A O 1
ATOM 3614 N N . TYR A 1 456 ? -3.916 20.040 -44.398 1.00 52.47 456 TYR A N 1
ATOM 3615 C CA . TYR A 1 456 ? -4.334 19.314 -45.624 1.00 52.47 456 TYR A CA 1
ATOM 3616 C C . TYR A 1 456 ? -5.599 18.424 -45.530 1.00 52.47 456 TYR A C 1
ATOM 3618 O O . TYR A 1 456 ? -5.933 17.749 -46.504 1.00 52.47 456 TYR A O 1
ATOM 3626 N N . GLY A 1 457 ? -6.368 18.453 -44.432 1.00 48.97 457 GLY A N 1
ATOM 3627 C CA . GLY A 1 457 ? -7.778 18.008 -44.438 1.00 48.97 457 GLY A CA 1
ATOM 3628 C C . GLY A 1 457 ? -8.019 16.489 -44.440 1.00 48.97 457 GLY A C 1
ATOM 3629 O O . GLY A 1 457 ? -8.959 16.020 -45.083 1.00 48.97 457 GLY A O 1
ATOM 3630 N N . ARG A 1 458 ? -7.178 15.710 -43.741 1.00 55.97 458 ARG A N 1
ATOM 3631 C CA . ARG A 1 458 ? -7.370 14.261 -43.531 1.00 55.97 458 ARG A CA 1
ATOM 3632 C C . ARG A 1 458 ? -7.949 13.950 -42.146 1.00 55.97 458 ARG A C 1
ATOM 3634 O O . ARG A 1 458 ? -7.474 14.489 -41.149 1.00 55.97 458 ARG A O 1
ATOM 3641 N N . ASP A 1 459 ? -8.850 12.968 -42.108 1.00 50.88 459 ASP A N 1
ATOM 3642 C CA . ASP A 1 459 ? -9.312 12.291 -40.893 1.00 50.88 459 ASP A CA 1
ATOM 3643 C C . ASP A 1 459 ? -8.302 11.198 -40.483 1.00 50.88 459 ASP A C 1
ATOM 3645 O O . ASP A 1 459 ? -8.324 10.074 -40.998 1.00 50.88 459 ASP A O 1
ATOM 3649 N N . GLY A 1 460 ? -7.359 11.517 -39.593 1.00 62.41 460 GLY A N 1
ATOM 3650 C CA . GLY A 1 460 ? -6.604 10.496 -38.860 1.00 62.41 460 GLY A CA 1
ATOM 3651 C C . GLY A 1 460 ? -5.080 10.499 -39.024 1.00 62.41 460 GLY A C 1
ATOM 3652 O O . GLY A 1 460 ? -4.548 10.353 -40.129 1.00 62.41 460 GLY A O 1
ATOM 3653 N N . PHE A 1 461 ? -4.393 10.535 -37.880 1.00 76.69 461 PHE A N 1
ATOM 3654 C CA . PHE A 1 461 ? -2.942 10.435 -37.705 1.00 76.69 461 PHE A CA 1
ATOM 3655 C C . PHE A 1 461 ? -2.631 9.297 -36.705 1.00 76.69 461 PHE A C 1
ATOM 3657 O O . PHE A 1 461 ? -3.296 9.199 -35.676 1.00 76.69 461 PHE A O 1
ATOM 3664 N N . TYR A 1 462 ? -1.692 8.390 -37.027 1.00 85.94 462 TYR A N 1
ATOM 3665 C CA . TYR A 1 462 ? -1.520 7.106 -36.316 1.00 85.94 462 TYR A CA 1
ATOM 3666 C C . TYR A 1 462 ? -0.054 6.699 -36.094 1.00 85.94 462 TYR A C 1
ATOM 3668 O O . TYR A 1 462 ? 0.813 7.030 -36.907 1.00 85.94 462 TYR A O 1
ATOM 3676 N N . LEU A 1 463 ? 0.178 5.896 -35.051 1.00 91.06 463 LEU A N 1
ATOM 3677 C CA . LEU A 1 463 ? 1.365 5.071 -34.816 1.00 91.06 463 LEU A CA 1
ATOM 3678 C C . LEU A 1 463 ? 1.016 3.602 -35.097 1.00 91.06 463 LEU A C 1
ATOM 3680 O O . LEU A 1 463 ? 0.131 3.036 -34.456 1.00 91.06 463 LEU A O 1
ATOM 3684 N N . HIS A 1 464 ? 1.691 2.980 -36.061 1.00 90.75 464 HIS A N 1
ATOM 3685 C CA . HIS A 1 464 ? 1.400 1.595 -36.448 1.00 90.75 464 HIS A CA 1
ATOM 3686 C C . HIS A 1 464 ? 2.574 0.919 -37.165 1.00 90.75 464 HIS A C 1
ATOM 3688 O O . HIS A 1 464 ? 3.478 1.582 -37.670 1.00 90.75 464 HIS A O 1
ATOM 3694 N N . LEU A 1 465 ? 2.525 -0.406 -37.292 1.00 91.25 465 LEU A N 1
ATOM 3695 C CA . LEU A 1 465 ? 3.435 -1.180 -38.140 1.00 91.25 465 LEU A CA 1
ATOM 3696 C C . LEU A 1 465 ? 3.030 -1.084 -39.624 1.00 91.25 465 LEU A C 1
ATOM 3698 O O . LEU A 1 465 ? 1.845 -1.148 -39.965 1.00 91.25 465 LEU A O 1
ATOM 3702 N N . GLY A 1 466 ? 3.991 -0.957 -40.541 1.00 86.44 466 GLY A N 1
ATOM 3703 C CA . GLY A 1 466 ? 3.690 -0.902 -41.973 1.00 86.44 466 GLY A CA 1
ATOM 3704 C C . GLY A 1 466 ? 4.905 -0.768 -42.889 1.00 86.44 466 GLY A C 1
ATOM 3705 O O . GLY A 1 466 ? 6.053 -0.790 -42.455 1.00 86.44 466 GLY A O 1
ATOM 3706 N N . SER A 1 467 ? 4.637 -0.664 -44.193 1.00 79.12 467 SER A N 1
ATOM 3707 C CA . SER A 1 467 ? 5.657 -0.484 -45.244 1.00 79.12 467 SER A CA 1
ATOM 3708 C C . SER A 1 467 ? 5.571 0.846 -45.990 1.00 79.12 467 SER A C 1
ATOM 3710 O O . SER A 1 467 ? 6.419 1.139 -46.830 1.00 79.12 467 SER A O 1
ATOM 3712 N N . PHE A 1 468 ? 4.530 1.627 -45.723 1.00 77.19 468 PHE A N 1
ATOM 3713 C CA . PHE A 1 468 ? 4.235 2.876 -46.405 1.00 77.19 468 PHE A CA 1
ATOM 3714 C C . PHE A 1 468 ? 3.566 3.832 -45.425 1.00 77.19 468 PHE A C 1
ATOM 3716 O O . PHE A 1 468 ? 2.702 3.396 -44.661 1.00 77.19 468 PHE A O 1
ATOM 3723 N N . SER A 1 469 ? 3.952 5.107 -45.469 1.00 77.56 469 SER A N 1
ATOM 3724 C CA . SER A 1 469 ? 3.382 6.150 -44.625 1.00 77.56 469 SER A CA 1
ATOM 3725 C C . SER A 1 469 ? 2.898 7.339 -45.453 1.00 77.56 469 SER A C 1
ATOM 3727 O O . SER A 1 469 ? 3.687 8.027 -46.095 1.00 77.56 469 SER A O 1
ATOM 3729 N N . ASN A 1 470 ? 1.597 7.620 -45.364 1.00 73.19 470 ASN A N 1
ATOM 3730 C CA . ASN A 1 470 ? 0.950 8.831 -45.884 1.00 73.19 470 ASN A CA 1
ATOM 3731 C C . ASN A 1 470 ? 0.874 9.916 -44.794 1.00 73.19 470 ASN A C 1
ATOM 3733 O O . ASN A 1 470 ? -0.216 10.381 -44.453 1.00 73.19 470 ASN A O 1
ATOM 3737 N N . GLY A 1 471 ? 2.017 10.238 -44.184 1.00 72.06 471 GLY A N 1
ATOM 3738 C CA . GLY A 1 471 ? 2.121 11.221 -43.095 1.00 72.06 471 GLY A CA 1
ATOM 3739 C C . GLY A 1 471 ? 1.845 10.677 -41.683 1.00 72.06 471 GLY A C 1
ATOM 3740 O O . GLY A 1 471 ? 1.612 11.456 -40.769 1.00 72.06 471 GLY A O 1
ATOM 3741 N N . CYS A 1 472 ? 1.835 9.353 -41.484 1.00 83.12 472 CYS A N 1
ATOM 3742 C CA . CYS A 1 472 ? 1.737 8.700 -40.168 1.00 83.12 472 CYS A CA 1
ATOM 3743 C C . CYS A 1 472 ? 3.129 8.412 -39.578 1.00 83.12 472 CYS A C 1
ATOM 3745 O O . CYS A 1 472 ? 4.133 8.474 -40.286 1.00 83.12 472 CYS A O 1
ATOM 3747 N N . VAL A 1 473 ? 3.201 8.021 -38.304 1.00 89.75 473 VAL A N 1
ATOM 3748 C CA . VAL A 1 473 ? 4.420 7.420 -37.740 1.00 89.75 473 VAL A CA 1
ATOM 3749 C C . VAL A 1 473 ? 4.346 5.911 -37.962 1.00 89.75 473 VAL A C 1
ATOM 3751 O O . VAL A 1 473 ? 3.680 5.188 -37.224 1.00 89.75 473 VAL A O 1
ATOM 3754 N N . THR A 1 474 ? 4.995 5.417 -39.014 1.00 90.62 474 THR A N 1
ATOM 3755 C CA . THR A 1 474 ? 4.900 4.002 -39.396 1.00 90.62 474 THR A CA 1
ATOM 3756 C C . THR A 1 474 ? 6.181 3.253 -39.048 1.00 90.62 474 THR A C 1
ATOM 3758 O O . THR A 1 474 ? 7.214 3.469 -39.678 1.00 90.62 474 THR A O 1
ATOM 3761 N N . ILE A 1 475 ? 6.129 2.336 -38.081 1.00 93.06 475 ILE A N 1
ATOM 3762 C CA . ILE A 1 475 ? 7.243 1.434 -37.762 1.00 93.06 475 ILE A CA 1
ATOM 3763 C C . ILE A 1 475 ? 7.489 0.501 -38.954 1.00 93.06 475 ILE A C 1
ATOM 3765 O O . ILE A 1 475 ? 6.552 -0.085 -39.500 1.00 93.06 475 ILE A O 1
ATOM 3769 N N . ASN A 1 476 ? 8.746 0.372 -39.382 1.00 89.44 476 ASN A N 1
ATOM 3770 C CA . ASN A 1 476 ? 9.098 -0.376 -40.588 1.00 89.44 476 ASN A CA 1
ATOM 3771 C C . ASN A 1 476 ? 9.009 -1.895 -40.370 1.00 89.44 476 ASN A C 1
ATOM 3773 O O . ASN A 1 476 ? 9.862 -2.484 -39.703 1.00 89.44 476 ASN A O 1
ATOM 3777 N N . LYS A 1 477 ? 8.038 -2.542 -41.024 1.00 87.81 477 LYS A N 1
ATOM 3778 C CA . LYS A 1 477 ? 7.827 -3.997 -40.932 1.00 87.81 477 LYS A CA 1
ATOM 3779 C C . LYS A 1 477 ? 8.888 -4.857 -41.625 1.00 87.81 477 LYS A C 1
ATOM 3781 O O . LYS A 1 477 ? 9.000 -6.037 -41.320 1.00 87.81 477 LYS A O 1
ATOM 3786 N N . TYR A 1 478 ? 9.652 -4.299 -42.566 1.00 85.19 478 TYR A N 1
ATOM 3787 C CA . TYR A 1 478 ? 10.693 -5.034 -43.299 1.00 85.19 478 TYR A CA 1
ATOM 3788 C C . TYR A 1 478 ? 12.077 -4.914 -42.658 1.00 85.19 478 TYR A C 1
ATOM 3790 O O . TYR A 1 478 ? 13.015 -5.589 -43.073 1.00 85.19 478 TYR A O 1
ATOM 3798 N N . HIS A 1 479 ? 12.221 -4.068 -41.637 1.00 85.38 479 HIS A N 1
ATOM 3799 C CA . HIS A 1 479 ? 13.428 -4.028 -40.830 1.00 85.38 479 HIS A CA 1
ATOM 3800 C C . HIS A 1 479 ? 13.268 -4.996 -39.656 1.00 85.38 479 HIS A C 1
ATOM 3802 O O . HIS A 1 479 ? 12.514 -4.709 -38.729 1.00 85.38 479 HIS A O 1
ATOM 3808 N N . ASN A 1 480 ? 13.981 -6.127 -39.683 1.00 81.00 480 ASN A N 1
ATOM 3809 C CA . ASN A 1 480 ? 13.809 -7.229 -38.723 1.00 81.00 480 ASN A CA 1
ATOM 3810 C C . ASN A 1 480 ? 13.766 -6.770 -37.258 1.00 81.00 480 ASN A C 1
ATOM 3812 O O . ASN A 1 480 ? 12.847 -7.137 -36.532 1.00 81.00 480 ASN A O 1
ATOM 3816 N N . ALA A 1 481 ? 14.700 -5.909 -36.841 1.00 82.19 481 ALA A N 1
ATOM 3817 C CA . ALA A 1 481 ? 14.727 -5.400 -35.470 1.00 82.19 481 ALA A CA 1
ATOM 3818 C C . ALA A 1 481 ? 13.510 -4.520 -35.134 1.00 82.19 481 ALA A C 1
ATOM 3820 O O . ALA A 1 481 ? 13.012 -4.553 -34.018 1.00 82.19 481 ALA A O 1
ATOM 3821 N N . SER A 1 482 ? 12.994 -3.748 -36.094 1.00 87.06 482 SER A N 1
ATOM 3822 C CA . SER A 1 482 ? 11.833 -2.871 -35.878 1.00 87.06 482 SER A CA 1
ATOM 3823 C C . SER A 1 482 ? 10.516 -3.635 -35.910 1.00 87.06 482 SER A C 1
ATOM 3825 O O . SER A 1 482 ? 9.631 -3.338 -35.117 1.00 87.06 482 SER A O 1
ATOM 3827 N N . ASN A 1 483 ? 10.424 -4.662 -36.755 1.00 85.75 483 ASN A N 1
ATOM 3828 C CA . ASN A 1 483 ? 9.312 -5.604 -36.756 1.00 85.75 483 ASN A CA 1
ATOM 3829 C C . ASN A 1 483 ? 9.243 -6.389 -35.437 1.00 85.75 483 ASN A C 1
ATOM 3831 O O . ASN A 1 483 ? 8.177 -6.506 -34.845 1.00 85.75 483 ASN A O 1
ATOM 3835 N N . TYR A 1 484 ? 10.392 -6.851 -34.931 1.00 81.06 484 TYR A N 1
ATOM 3836 C CA . TYR A 1 484 ? 10.488 -7.490 -33.616 1.00 81.06 484 TYR A CA 1
ATOM 3837 C C . TYR A 1 484 ? 10.121 -6.527 -32.477 1.00 81.06 484 TYR A C 1
ATOM 3839 O O . TYR A 1 484 ? 9.357 -6.868 -31.576 1.00 81.06 484 TYR A O 1
ATOM 3847 N N . ASN A 1 485 ? 10.619 -5.290 -32.543 1.00 85.94 485 ASN A N 1
ATOM 3848 C CA . ASN A 1 485 ? 10.338 -4.276 -31.532 1.00 85.94 485 ASN A CA 1
ATOM 3849 C C . ASN A 1 485 ? 8.883 -3.800 -31.540 1.00 85.94 485 ASN A C 1
ATOM 3851 O O . ASN A 1 485 ? 8.449 -3.259 -30.532 1.00 85.94 485 ASN A O 1
ATOM 3855 N N . TRP A 1 486 ? 8.113 -4.013 -32.612 1.00 90.50 486 TRP A N 1
ATOM 3856 C CA . TRP A 1 486 ? 6.717 -3.581 -32.679 1.00 90.50 486 TRP A CA 1
ATOM 3857 C C . TRP A 1 486 ? 5.865 -4.160 -31.548 1.00 90.50 486 TRP A C 1
ATOM 3859 O O . TRP A 1 486 ? 5.201 -3.408 -30.842 1.00 90.50 486 TRP A O 1
ATOM 3869 N N . LEU A 1 487 ? 5.941 -5.473 -31.312 1.00 79.25 487 LEU A N 1
ATOM 3870 C CA . LEU A 1 487 ? 5.208 -6.107 -30.211 1.00 79.25 487 LEU A CA 1
ATOM 3871 C C . LEU A 1 487 ? 5.646 -5.554 -28.853 1.00 79.25 487 LEU A C 1
ATOM 3873 O O . LEU A 1 487 ? 4.808 -5.315 -27.994 1.00 79.25 487 LEU A O 1
ATOM 3877 N N . ARG A 1 488 ? 6.942 -5.277 -28.676 1.00 78.38 488 ARG A N 1
ATOM 3878 C CA . ARG A 1 488 ? 7.467 -4.671 -27.445 1.00 78.38 488 ARG A CA 1
ATOM 3879 C C . ARG A 1 488 ? 6.979 -3.235 -27.253 1.00 78.38 488 ARG A C 1
ATOM 3881 O O . ARG A 1 488 ? 6.671 -2.865 -26.133 1.00 78.38 488 ARG A O 1
ATOM 3888 N N . ILE A 1 489 ? 6.875 -2.452 -28.327 1.00 84.44 489 ILE A N 1
ATOM 3889 C CA . ILE A 1 489 ? 6.310 -1.095 -28.313 1.00 84.44 489 ILE A CA 1
ATOM 3890 C C . ILE A 1 489 ? 4.825 -1.155 -27.947 1.00 84.44 489 ILE A C 1
ATOM 3892 O O . ILE A 1 489 ? 4.388 -0.411 -27.077 1.00 84.44 489 ILE A O 1
ATOM 3896 N N . VAL A 1 490 ? 4.060 -2.065 -28.557 1.00 83.12 490 VAL A N 1
ATOM 3897 C CA . VAL A 1 490 ? 2.640 -2.271 -28.230 1.00 83.12 490 VAL A CA 1
ATOM 3898 C C . VAL A 1 490 ? 2.474 -2.668 -26.769 1.00 83.12 490 VAL A C 1
ATOM 3900 O O . VAL A 1 490 ? 1.642 -2.085 -26.084 1.00 83.12 490 VAL A O 1
ATOM 3903 N N . LEU A 1 491 ? 3.268 -3.626 -26.288 1.00 74.31 491 LEU A N 1
ATOM 3904 C CA . LEU A 1 491 ? 3.245 -4.058 -24.893 1.00 74.31 491 LEU A CA 1
ATOM 3905 C C . LEU A 1 491 ? 3.617 -2.913 -23.954 1.00 74.31 491 LEU A C 1
ATOM 3907 O O . LEU A 1 491 ? 2.890 -2.697 -23.001 1.00 74.31 491 LEU A O 1
ATOM 3911 N N . MET A 1 492 ? 4.667 -2.150 -24.261 1.00 73.81 492 MET A N 1
ATOM 3912 C CA . MET A 1 492 ? 5.121 -1.009 -23.461 1.00 73.81 492 MET A CA 1
ATOM 3913 C C . MET A 1 492 ? 4.056 0.086 -23.354 1.00 73.81 492 MET A C 1
ATOM 3915 O O . MET A 1 492 ? 3.838 0.622 -22.277 1.00 73.81 492 MET A O 1
ATOM 3919 N N . ILE A 1 493 ? 3.360 0.388 -24.452 1.00 78.88 493 ILE A N 1
ATOM 3920 C CA . ILE A 1 493 ? 2.247 1.345 -24.457 1.00 78.88 493 ILE A CA 1
ATOM 3921 C C . ILE A 1 493 ? 1.049 0.773 -23.690 1.00 78.88 493 ILE A C 1
ATOM 3923 O O . ILE A 1 493 ? 0.387 1.491 -22.962 1.00 78.88 493 ILE A O 1
ATOM 3927 N N . ARG A 1 494 ? 0.755 -0.523 -23.818 1.00 74.12 494 ARG A N 1
ATOM 3928 C CA . ARG A 1 494 ? -0.422 -1.143 -23.184 1.00 74.12 494 ARG A CA 1
ATOM 3929 C C . ARG A 1 494 ? -0.231 -1.546 -21.731 1.00 74.12 494 ARG A C 1
ATOM 3931 O O . ARG A 1 494 ? -1.221 -1.788 -21.048 1.00 74.12 494 ARG A O 1
ATOM 3938 N N . SER A 1 495 ? 1.011 -1.658 -21.278 1.00 60.00 495 SER A N 1
ATOM 3939 C CA . SER A 1 495 ? 1.355 -1.911 -19.882 1.00 60.00 495 SER A CA 1
ATOM 3940 C C . SER A 1 495 ? 1.308 -0.645 -19.034 1.00 60.00 495 SER A C 1
ATOM 3942 O O . SER A 1 495 ? 1.424 -0.748 -17.814 1.00 60.00 495 SER A O 1
ATOM 3944 N N . THR A 1 496 ? 1.164 0.533 -19.652 1.00 61.12 496 THR A N 1
ATOM 3945 C CA . THR A 1 496 ? 0.941 1.769 -18.905 1.00 61.12 496 THR A CA 1
ATOM 3946 C C . THR A 1 496 ? -0.483 1.856 -18.407 1.00 61.12 496 THR A C 1
ATOM 3948 O O . THR A 1 496 ? -1.406 1.241 -18.945 1.00 61.12 496 THR A O 1
ATOM 3951 N N . THR A 1 497 ? -0.657 2.652 -17.363 1.00 58.00 497 THR A N 1
ATOM 3952 C CA . THR A 1 497 ? -1.979 3.133 -16.986 1.00 58.00 497 THR A CA 1
ATOM 3953 C C . THR A 1 497 ? -2.406 4.193 -18.000 1.00 58.00 497 THR A C 1
ATOM 3955 O O . THR A 1 497 ? -1.720 5.211 -18.091 1.00 58.00 497 THR A O 1
ATOM 3958 N N . PRO A 1 498 ? -3.480 3.991 -18.786 1.00 54.38 498 PRO A N 1
ATOM 3959 C CA . PRO A 1 498 ? -3.955 5.040 -19.670 1.00 54.38 498 PRO A CA 1
ATOM 3960 C C . PRO A 1 498 ? -4.706 6.134 -18.896 1.00 54.38 498 PRO A C 1
ATOM 3962 O O . PRO A 1 498 ? -5.536 5.832 -18.045 1.00 54.38 498 PRO A O 1
ATOM 3965 N N . GLU A 1 499 ? -4.474 7.395 -19.250 1.00 55.12 499 GLU A N 1
ATOM 3966 C CA . GLU A 1 499 ? -5.317 8.542 -18.911 1.00 55.12 499 GLU A CA 1
ATOM 3967 C C . GLU A 1 499 ? -6.590 8.516 -19.772 1.00 55.12 499 GLU A C 1
ATOM 3969 O O . GLU A 1 499 ? -6.539 8.293 -20.983 1.00 55.12 499 GLU A O 1
ATOM 3974 N N . TYR A 1 500 ? -7.754 8.749 -19.174 1.00 58.88 500 TYR A N 1
ATOM 3975 C CA . TYR A 1 500 ? -9.039 8.683 -19.873 1.00 58.88 500 TYR A CA 1
ATOM 3976 C C . TYR A 1 500 ? -9.606 10.084 -20.120 1.00 58.88 500 TYR A C 1
ATOM 3978 O O . TYR A 1 500 ? -9.807 10.846 -19.180 1.00 58.88 500 TYR A O 1
ATOM 3986 N N . HIS A 1 501 ? -9.926 10.425 -21.374 1.00 52.03 501 HIS A N 1
ATOM 3987 C CA . HIS A 1 501 ? -10.445 11.750 -21.739 1.00 52.03 501 HIS A CA 1
ATOM 3988 C C . HIS A 1 501 ? -11.838 11.706 -22.377 1.00 52.03 501 HIS A C 1
ATOM 3990 O O . HIS A 1 501 ? -12.077 11.022 -23.378 1.00 52.03 501 HIS A O 1
ATOM 3996 N N . SER A 1 502 ? -12.755 12.522 -21.845 1.00 54.03 502 SER A N 1
ATOM 3997 C CA . SER A 1 502 ? -14.082 12.773 -22.416 1.00 54.03 502 SER A CA 1
ATOM 3998 C C . SER A 1 502 ? -14.064 14.024 -23.300 1.00 54.03 502 SER A C 1
ATOM 4000 O O . SER A 1 502 ? -14.273 15.143 -22.827 1.00 54.03 502 SER A O 1
ATOM 4002 N N . LYS A 1 503 ? -13.832 13.875 -24.606 1.00 50.59 503 LYS A N 1
ATOM 4003 C CA . LYS A 1 503 ? -13.998 14.988 -25.554 1.00 50.59 503 LYS A CA 1
ATOM 4004 C C . LYS A 1 503 ? -14.770 14.536 -26.787 1.00 50.59 503 LYS A C 1
ATOM 4006 O O . LYS A 1 503 ? -14.501 13.478 -27.343 1.00 50.59 503 LYS A O 1
ATOM 4011 N N . ARG A 1 504 ? -15.713 15.370 -27.247 1.00 47.31 504 ARG A N 1
ATOM 4012 C CA . ARG A 1 504 ? -16.276 15.256 -28.600 1.00 47.31 504 ARG A CA 1
ATOM 4013 C C . ARG A 1 504 ? -15.176 15.613 -29.595 1.00 47.31 504 ARG A C 1
ATOM 4015 O O . ARG A 1 504 ? -14.868 16.788 -29.776 1.00 47.31 504 ARG A O 1
ATOM 4022 N N . ILE A 1 505 ? -14.600 14.611 -30.245 1.00 50.84 505 ILE A N 1
ATOM 4023 C CA . ILE A 1 505 ? -13.850 14.833 -31.479 1.00 50.84 505 ILE A CA 1
ATOM 4024 C C . ILE A 1 505 ? -14.896 14.868 -32.592 1.00 50.84 505 ILE A C 1
ATOM 4026 O O . ILE A 1 505 ? -15.574 13.874 -32.840 1.00 50.84 505 ILE A O 1
ATOM 4030 N N . ASN A 1 506 ? -15.073 16.036 -33.216 1.00 45.44 506 ASN A N 1
ATOM 4031 C CA . ASN A 1 506 ? -16.141 16.302 -34.189 1.00 45.44 506 ASN A CA 1
ATOM 4032 C C . ASN A 1 506 ? -16.135 15.376 -35.425 1.00 45.44 506 ASN A C 1
ATOM 4034 O O . ASN A 1 506 ? -17.113 15.381 -36.163 1.00 45.44 506 ASN A O 1
ATOM 4038 N N . ASP A 1 507 ? -15.103 14.548 -35.610 1.00 46.50 507 ASP A N 1
ATOM 4039 C CA . ASP A 1 507 ? -15.000 13.597 -36.723 1.00 46.50 507 ASP A CA 1
ATOM 4040 C C . ASP A 1 507 ? -15.096 12.114 -36.287 1.00 46.50 507 ASP A C 1
ATOM 4042 O O . ASP A 1 507 ? -14.996 11.229 -37.131 1.00 46.50 507 ASP A O 1
ATOM 4046 N N . LEU A 1 508 ? -15.295 11.811 -34.990 1.00 48.22 508 LEU A N 1
ATOM 4047 C CA . LEU A 1 508 ? -15.327 10.423 -34.481 1.00 48.22 508 LEU A CA 1
ATOM 4048 C C . LEU A 1 508 ? -16.723 9.813 -34.317 1.00 48.22 508 LEU A C 1
ATOM 4050 O O . LEU A 1 508 ? -16.823 8.627 -34.032 1.00 48.22 508 LEU A O 1
ATOM 4054 N N . GLY A 1 509 ? -17.804 10.575 -34.495 1.00 43.91 509 GLY A N 1
ATOM 4055 C CA . GLY A 1 509 ? -19.171 10.032 -34.559 1.00 43.91 509 GLY A CA 1
ATOM 4056 C C . GLY A 1 509 ? -19.700 9.289 -33.315 1.00 43.91 509 GLY A C 1
ATOM 4057 O O . GLY A 1 509 ? -20.885 8.965 -33.288 1.00 43.91 509 GLY A O 1
ATOM 4058 N N . THR A 1 510 ? -18.896 9.054 -32.274 1.00 40.44 510 THR A N 1
ATOM 4059 C CA . THR A 1 510 ? -19.298 8.355 -31.046 1.00 40.44 510 THR A CA 1
ATOM 4060 C C . THR A 1 510 ? -18.800 9.079 -29.796 1.00 40.44 510 THR A C 1
ATOM 4062 O O . THR A 1 510 ? -17.670 9.554 -29.717 1.00 40.44 510 THR A O 1
ATOM 4065 N N . THR A 1 511 ? -19.664 9.164 -28.785 1.00 43.41 511 THR A N 1
ATOM 4066 C CA . THR A 1 511 ? -19.336 9.571 -27.412 1.00 43.41 511 THR A CA 1
ATOM 4067 C C . THR A 1 511 ? -18.631 8.424 -26.689 1.00 43.41 511 THR A C 1
ATOM 4069 O O . THR A 1 511 ? -19.228 7.766 -25.841 1.00 43.41 511 THR A O 1
ATOM 4072 N N . SER A 1 512 ? -17.386 8.139 -27.058 1.00 52.84 512 SER A N 1
ATOM 4073 C CA . SER A 1 512 ? -16.542 7.146 -26.382 1.00 52.84 512 SER A CA 1
ATOM 4074 C C . SER A 1 512 ? -15.386 7.829 -25.653 1.00 52.84 512 SER A C 1
ATOM 4076 O O . SER A 1 512 ? -14.843 8.833 -26.110 1.00 52.84 512 SER A O 1
ATOM 4078 N N . CYS A 1 513 ? -15.044 7.287 -24.484 1.00 58.88 513 CYS A N 1
ATOM 4079 C CA . CYS A 1 513 ? -13.897 7.709 -23.695 1.00 58.88 513 CYS A CA 1
ATOM 4080 C C . CYS A 1 513 ? -12.599 7.311 -24.414 1.00 58.88 513 CYS A C 1
ATOM 4082 O O . CYS A 1 513 ? -12.466 6.168 -24.856 1.00 58.88 513 CYS A O 1
ATOM 4084 N N . ILE A 1 514 ? -11.666 8.251 -24.563 1.00 65.31 514 ILE A N 1
ATOM 4085 C CA . ILE A 1 514 ? -10.390 8.027 -25.249 1.00 65.31 514 ILE A CA 1
ATOM 4086 C C . ILE A 1 514 ? -9.352 7.611 -24.210 1.00 65.31 514 ILE A C 1
ATOM 4088 O O . ILE A 1 514 ? -9.117 8.363 -23.268 1.00 65.31 514 ILE A O 1
ATOM 4092 N N . LYS A 1 515 ? -8.713 6.452 -24.405 1.00 74.06 515 LYS A N 1
ATOM 4093 C CA . LYS A 1 515 ? -7.568 6.005 -23.598 1.0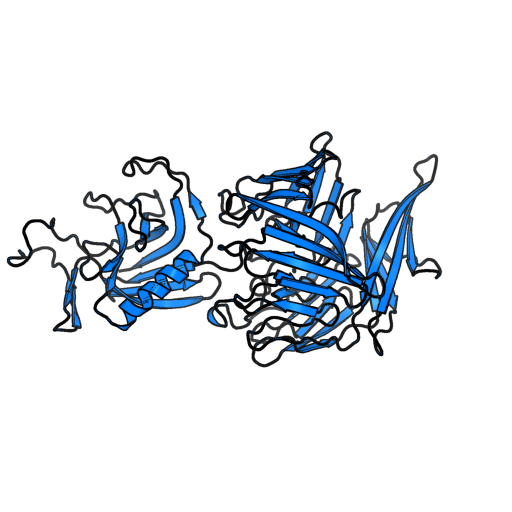0 74.06 515 LYS A CA 1
ATOM 4094 C C . LYS A 1 515 ? -6.285 6.599 -24.145 1.00 74.06 515 LYS A C 1
ATOM 4096 O O . LYS A 1 515 ? -6.000 6.388 -25.321 1.00 74.06 515 LYS A O 1
ATOM 4101 N N . ILE A 1 516 ? -5.528 7.295 -23.313 1.00 71.50 516 ILE A N 1
ATOM 4102 C CA . ILE A 1 516 ? -4.244 7.916 -23.624 1.00 71.50 516 ILE A CA 1
ATOM 4103 C C . ILE A 1 516 ? -3.165 7.214 -22.812 1.00 71.50 516 ILE A C 1
ATOM 4105 O O . ILE A 1 516 ? -3.130 7.307 -21.601 1.00 71.50 516 ILE A O 1
ATOM 4109 N N . TYR A 1 517 ? -2.255 6.521 -23.472 1.00 73.56 517 TYR A N 1
ATOM 4110 C CA . TYR A 1 517 ? -1.249 5.679 -22.821 1.00 73.56 517 TYR A CA 1
ATOM 4111 C C . TYR A 1 517 ? 0.064 6.408 -22.508 1.00 73.56 517 TYR A C 1
ATOM 4113 O O . TYR A 1 517 ? 0.954 5.838 -21.880 1.00 73.56 517 TYR A O 1
ATOM 4121 N N . GLY A 1 518 ? 0.206 7.629 -23.022 1.00 76.75 518 GLY A N 1
ATOM 4122 C CA . GLY A 1 518 ? 1.431 8.416 -23.009 1.00 76.75 518 GLY A CA 1
ATOM 4123 C C . GLY A 1 518 ? 1.417 9.476 -24.111 1.00 76.75 518 GLY A C 1
ATOM 4124 O O . GLY A 1 518 ? 0.397 9.721 -24.762 1.00 76.75 518 GLY A O 1
ATOM 4125 N N . GLN A 1 519 ? 2.564 10.093 -24.376 1.00 79.62 519 GLN A N 1
ATOM 4126 C CA . GLN A 1 519 ? 2.717 11.109 -25.429 1.00 79.62 519 GLN A CA 1
ATOM 4127 C C . GLN A 1 519 ? 3.813 10.735 -26.429 1.00 79.62 519 GLN A C 1
ATOM 4129 O O . GLN A 1 519 ? 4.667 9.912 -26.137 1.00 79.62 519 GLN A O 1
ATOM 4134 N N . ILE A 1 520 ? 3.812 11.349 -27.611 1.00 85.38 520 ILE A N 1
ATOM 4135 C CA . ILE A 1 520 ? 4.869 11.271 -28.618 1.00 85.38 520 ILE A CA 1
ATOM 4136 C C . ILE A 1 520 ? 5.290 12.676 -29.067 1.00 85.38 520 ILE A C 1
ATOM 4138 O O . ILE A 1 520 ? 4.454 13.528 -29.369 1.00 85.38 520 ILE A O 1
ATOM 4142 N N . ILE A 1 521 ? 6.598 12.914 -29.157 1.00 81.12 521 ILE A N 1
ATOM 4143 C CA . ILE A 1 521 ? 7.182 14.163 -29.664 1.00 81.12 521 ILE A CA 1
ATOM 4144 C C . ILE A 1 521 ? 7.721 13.936 -31.079 1.00 81.12 521 ILE A C 1
ATOM 4146 O O . ILE A 1 521 ? 8.636 13.138 -31.275 1.00 81.12 521 ILE A O 1
ATOM 4150 N N . VAL A 1 522 ? 7.207 14.667 -32.064 1.00 79.50 522 VAL A N 1
ATOM 4151 C CA . VAL A 1 522 ? 7.689 14.647 -33.452 1.00 79.50 522 VAL A CA 1
ATOM 4152 C C . VAL A 1 522 ? 8.629 15.827 -33.687 1.00 79.50 522 VAL A C 1
ATOM 4154 O O . VAL A 1 522 ? 8.258 16.976 -33.448 1.00 79.50 522 VAL A O 1
ATOM 4157 N N . ARG A 1 523 ? 9.844 15.552 -34.170 1.00 80.00 523 ARG A N 1
ATOM 4158 C CA . ARG A 1 523 ? 10.868 16.555 -34.507 1.00 80.00 523 ARG A CA 1
ATOM 4159 C C . ARG A 1 523 ? 11.208 16.514 -35.994 1.00 80.00 523 ARG A C 1
ATOM 4161 O O . ARG A 1 523 ? 11.079 15.461 -36.622 1.00 80.00 523 ARG A O 1
ATOM 4168 N N . GLU A 1 524 ? 11.667 17.648 -36.526 1.00 74.38 524 GLU A N 1
ATOM 4169 C CA . GLU A 1 524 ? 12.256 17.713 -37.872 1.00 74.38 524 GLU A CA 1
ATOM 4170 C C . GLU A 1 524 ? 13.488 16.822 -38.018 1.00 74.38 524 GLU A C 1
ATOM 4172 O O . GLU A 1 524 ? 14.322 16.720 -37.081 1.00 74.38 524 GLU A O 1
#

Radius of gyration: 27.65 Å; chains: 1; bounding box: 49×56×99 Å

Sequence (524 aa):
MQTVLTDKKYTSTGIEVVGQSFGYDYDDIGNLKTENRNGNVFKYTANNVNQYTQRTVPGRVNISGSADASAKVTIKQGSAGYTRPQRYGNYFNAFFNLDNSSSSVSDTFDVYAVKYNGTKDIVAKQTVDIFVPKTPELFTYDDDGNLLSDGRFTYTWNAENRLISAVETGKQKIEYAYDYTGRRYERKSYSWNGSDWTLGSTINYVYDGNNVIAEYDGSNNLIKSYLWGEDISGSLDGAGGVGGLLAVNDSSGIYLPYYDGNGNIMGYIDALDGTLKASYEYNPFGKIICKYGSKTDDFNYQFSTKYWDDEAKLLWYRYRPYIPEICRWLNKDSIEEQGGLNIYGFSKNNPINYIDILGNTVTAMFNNKAQAFSITDDDKGGGIAAKALSGGRWDIKTNQFLPNTTTIGMSEVPKTYREGNGPTIPGVYYIADPPNDKHDWFALLNKNDYSMKYDYGRDGFYLHLGSFSNGCVTINKYHNASNYNWLRIVLMIRSTTPEYHSKRINDLGTTSCIKIYGQIIVRE

Foldseek 3Di:
DDDWDWWFDADPVGHTFQQGTWIFDADPQGQTQWIAGNNFIKGFDADPQQDTFWIFGAQKDKDKAFDAQQWFKWKDWPPDDIDGFDHDHGITIDMDGHDQQPFKDKTKMWIWTWHDPPPDIDIDIDIDIDITARPTFGWDADPQFFTQDRRQWGWDADPVRHTAWIDRPQFKIKGFDADPVQATQKIWIWTHPPPDTDTDWMWGFDDDPLDTQFIATPVRHTAKGWDFAQAPLRGRQLLDRQLTTQWIQGPVAIWGFDADPLSFTQFIAGPVPRHTAKGFDADLLRHTSYMDHPCNVVDQQGGSRFGQDPVNCWTDARNFTAHSVSQWTSGFQPVRCLQGSNRTHDQSVGSVPGDCRRRFAWEKEAEAVQQKIWIHTPNRGDTDIFRWYAQFFQDLVVRDTDHLPQDDDDPPDPPPDDRQAGAADFAKWFWWCDLDPPLLKTFTAHPPPREQDDPPDDHTEIEHDDGTHSHHTHGDCSPVSSVVCSVVVSCNLVVASWRWDQDPRVPSPDRDIMTTSYMYGYHD

pLDDT: mean 83.07, std 15.95, range [34.44, 98.69]